Protein AF-0000000070129497 (afdb_homodimer)

Solvent-accessible surface area (backbone atoms only — not comparable to full-atom values): 24090 Å² total; per-residue (Å²): 68,83,51,59,84,77,47,45,63,61,51,53,46,30,56,58,58,42,54,73,67,53,24,51,49,47,47,68,70,38,38,35,58,50,17,26,36,43,42,77,58,31,44,43,68,54,39,72,74,40,82,37,73,39,85,52,73,73,73,58,74,81,56,83,51,64,56,42,78,46,32,28,36,56,46,52,49,17,43,45,50,45,51,36,70,44,17,76,79,32,47,77,46,77,76,47,58,26,64,19,76,92,74,33,34,40,40,35,34,33,35,34,41,44,35,45,76,87,46,81,98,48,68,36,75,35,56,35,41,35,41,33,37,43,43,78,42,62,65,77,64,76,78,76,77,73,77,80,77,76,85,79,78,73,62,72,76,71,64,72,68,60,72,66,27,41,26,36,41,30,41,34,49,28,40,46,57,42,44,54,23,36,76,75,32,65,72,57,32,32,52,51,48,49,53,51,12,42,50,44,35,50,50,28,40,62,61,27,48,62,51,54,53,47,44,57,65,55,52,60,49,71,80,98,68,84,50,59,85,76,48,45,60,60,52,53,45,30,57,58,58,42,53,74,67,53,24,52,50,48,48,68,71,37,38,35,58,50,17,26,39,44,41,80,58,32,45,42,67,53,38,71,75,39,82,38,73,41,86,52,71,68,70,61,76,75,51,83,52,66,57,43,79,46,31,28,35,56,47,53,48,18,42,45,49,46,50,34,72,44,17,75,78,31,47,78,45,78,75,46,60,25,64,19,75,90,74,33,34,39,40,35,34,35,36,35,42,43,34,45,78,88,49,81,97,48,70,36,76,34,55,35,41,36,42,32,38,44,43,78,42,62,64,77,65,75,80,75,78,73,74,81,78,74,84,78,79,73,65,71,77,74,66,73,69,60,73,66,27,40,26,36,40,29,41,35,51,29,41,47,58,43,45,54,23,37,75,75,32,64,73,58,33,33,52,51,48,49,52,52,12,42,51,45,35,50,51,28,40,61,62,29,49,62,51,52,52,48,44,58,65,55,51,60,50,70,80,97

Structure (mmCIF, N/CA/C/O backbone):
data_AF-0000000070129497-model_v1
#
loop_
_entity.id
_entity.type
_entity.pdbx_description
1 polymer 'SigF-like NTF2-like domain-containing protein'
#
loop_
_atom_site.group_PDB
_atom_site.id
_atom_site.type_symbol
_atom_site.label_atom_id
_atom_site.label_alt_id
_atom_site.label_comp_id
_atom_site.label_asym_id
_atom_site.label_entity_id
_atom_site.label_seq_id
_atom_site.pdbx_PDB_ins_code
_atom_site.Cartn_x
_atom_site.Cartn_y
_atom_site.Cartn_z
_atom_site.occupancy
_atom_site.B_iso_or_equiv
_atom_site.auth_seq_id
_atom_site.auth_comp_id
_atom_site.auth_asym_id
_atom_site.auth_atom_id
_atom_site.pdbx_PDB_model_num
ATOM 1 N N . MET A 1 1 ? 16.547 -14.25 -9.953 1 95.5 1 MET A N 1
ATOM 2 C CA . MET A 1 1 ? 17.125 -12.984 -10.398 1 95.5 1 MET A CA 1
ATOM 3 C C . MET A 1 1 ? 18.578 -12.859 -9.914 1 95.5 1 MET A C 1
ATOM 5 O O . MET A 1 1 ? 18.891 -13.25 -8.789 1 95.5 1 MET A O 1
ATOM 9 N N . GLU A 1 2 ? 19.375 -12.367 -10.672 1 94 2 GLU A N 1
ATOM 10 C CA . GLU A 1 2 ? 20.719 -12 -10.266 1 94 2 GLU A CA 1
ATOM 11 C C . GLU A 1 2 ? 20.766 -10.562 -9.734 1 94 2 GLU A C 1
ATOM 13 O O . GLU A 1 2 ? 21.344 -10.305 -8.68 1 94 2 GLU A O 1
ATOM 18 N N . ASN A 1 3 ? 20.156 -9.688 -10.43 1 95.5 3 ASN A N 1
ATOM 19 C CA . ASN A 1 3 ? 20 -8.281 -10.07 1 95.5 3 ASN A CA 1
ATOM 20 C C . ASN A 1 3 ? 18.531 -7.863 -10.031 1 95.5 3 ASN A C 1
ATOM 22 O O . ASN A 1 3 ? 18 -7.387 -11.031 1 95.5 3 ASN A O 1
ATOM 26 N N . PRO A 1 4 ? 17.984 -7.965 -8.875 1 96.88 4 PRO A N 1
ATOM 27 C CA . PRO A 1 4 ? 16.531 -7.738 -8.758 1 96.88 4 PRO A CA 1
ATOM 28 C C . PRO A 1 4 ? 16.109 -6.383 -9.32 1 96.88 4 PRO A C 1
ATOM 30 O O . PRO A 1 4 ? 15.125 -6.305 -10.07 1 96.88 4 PRO A O 1
ATOM 33 N N . LEU A 1 5 ? 16.781 -5.316 -9.031 1 97.06 5 LEU A N 1
ATOM 34 C CA . LEU A 1 5 ? 16.391 -3.973 -9.445 1 97.06 5 LEU A CA 1
ATOM 35 C C . LEU A 1 5 ? 16.406 -3.857 -10.969 1 97.06 5 LEU A C 1
ATOM 37 O O . LEU A 1 5 ? 15.539 -3.188 -11.547 1 97.06 5 LEU A O 1
ATOM 41 N N . GLU A 1 6 ? 17.25 -4.504 -11.656 1 96.81 6 GLU A N 1
ATOM 42 C CA . GLU A 1 6 ? 17.391 -4.395 -13.102 1 96.81 6 GLU A CA 1
ATOM 43 C C . GLU A 1 6 ? 16.422 -5.312 -13.828 1 96.81 6 GLU A C 1
ATOM 45 O O . GLU A 1 6 ? 15.938 -4.984 -14.914 1 96.81 6 GLU A O 1
ATOM 50 N N . GLU A 1 7 ? 16.109 -6.426 -13.242 1 98.06 7 GLU A N 1
ATOM 51 C CA . GLU A 1 7 ? 15.359 -7.465 -13.945 1 98.06 7 GLU A CA 1
ATOM 52 C C . GLU A 1 7 ? 13.867 -7.359 -13.656 1 98.06 7 GLU A C 1
ATOM 54 O O . GLU A 1 7 ? 13.047 -7.879 -14.414 1 98.06 7 GLU A O 1
ATOM 59 N N . ILE A 1 8 ? 13.492 -6.629 -12.609 1 98.56 8 ILE A N 1
ATOM 60 C CA . ILE A 1 8 ? 12.125 -6.691 -12.102 1 98.56 8 ILE A CA 1
ATOM 61 C C . ILE A 1 8 ? 11.164 -6.086 -13.125 1 98.56 8 ILE A C 1
ATOM 63 O O . ILE A 1 8 ? 10.023 -6.539 -13.266 1 98.56 8 ILE A O 1
ATOM 67 N N . ASP A 1 9 ? 11.586 -5.102 -13.898 1 98.06 9 ASP A N 1
ATOM 68 C CA . ASP A 1 9 ? 10.703 -4.477 -14.883 1 98.06 9 ASP A CA 1
ATOM 69 C C . ASP A 1 9 ? 10.203 -5.496 -15.906 1 98.06 9 ASP A C 1
ATOM 71 O O . ASP A 1 9 ? 9.008 -5.594 -16.156 1 98.06 9 ASP A O 1
ATOM 75 N N . GLY A 1 10 ? 11.141 -6.176 -16.484 1 98.19 10 GLY A N 1
ATOM 76 C CA . GLY A 1 10 ? 10.789 -7.18 -17.469 1 98.19 10 GLY A CA 1
ATOM 77 C C . GLY A 1 10 ? 9.93 -8.297 -16.922 1 98.19 10 GLY A C 1
ATOM 78 O O . GLY A 1 10 ? 9 -8.766 -17.578 1 98.19 10 GLY A O 1
ATOM 79 N N . ILE A 1 11 ? 10.195 -8.711 -15.695 1 98.56 11 ILE A N 1
ATOM 80 C CA . ILE A 1 11 ? 9.453 -9.789 -15.039 1 98.56 11 ILE A CA 1
ATOM 81 C C . ILE A 1 11 ? 8 -9.359 -14.836 1 98.56 11 ILE A C 1
ATOM 83 O O . ILE A 1 11 ? 7.074 -10.102 -15.188 1 98.56 11 ILE A O 1
ATOM 87 N N . ILE A 1 12 ? 7.789 -8.133 -14.289 1 98.62 12 ILE A N 1
ATOM 88 C CA . ILE A 1 12 ? 6.445 -7.629 -14.039 1 98.62 12 ILE A CA 1
ATOM 89 C C . ILE A 1 12 ? 5.691 -7.488 -15.359 1 98.62 12 ILE A C 1
ATOM 91 O O . ILE A 1 12 ? 4.523 -7.871 -15.461 1 98.62 12 ILE A O 1
ATOM 95 N N . LYS A 1 13 ? 6.336 -7.012 -16.359 1 98.06 13 LYS A N 1
ATOM 96 C CA . LYS A 1 13 ? 5.691 -6.863 -17.656 1 98.06 13 LYS A CA 1
ATOM 97 C C . LYS A 1 13 ? 5.293 -8.227 -18.234 1 98.06 13 LYS A C 1
ATOM 99 O O . LYS A 1 13 ? 4.211 -8.367 -18.812 1 98.06 13 LYS A O 1
ATOM 104 N N . THR A 1 14 ? 6.145 -9.211 -18.094 1 98 14 THR A N 1
ATOM 105 C CA . THR A 1 14 ? 5.848 -10.555 -18.594 1 98 14 THR A CA 1
ATOM 106 C C . THR A 1 14 ? 4.664 -11.156 -17.828 1 98 14 THR A C 1
ATOM 108 O O . THR A 1 14 ? 3.777 -11.758 -18.438 1 98 14 THR A O 1
ATOM 111 N N . LEU A 1 15 ? 4.582 -10.953 -16.531 1 98.12 15 LEU A N 1
ATOM 112 C CA . LEU A 1 15 ? 3.498 -11.477 -15.711 1 98.12 15 LEU A CA 1
ATOM 113 C C . LEU A 1 15 ? 2.17 -10.828 -16.078 1 98.12 15 LEU A C 1
ATOM 115 O O . LEU A 1 15 ? 1.129 -11.484 -16.078 1 98.12 15 LEU A O 1
ATOM 119 N N . CYS A 1 16 ? 2.221 -9.547 -16.438 1 97.44 16 CYS A N 1
ATOM 120 C CA . CYS A 1 16 ? 0.993 -8.773 -16.609 1 97.44 16 CYS A CA 1
ATOM 121 C C . CYS A 1 16 ? 0.581 -8.711 -18.062 1 97.44 16 CYS A C 1
ATOM 123 O O . CYS A 1 16 ? -0.6 -8.539 -18.375 1 97.44 16 CYS A O 1
ATOM 125 N N . GLN A 1 17 ? 1.575 -8.836 -19.016 1 96.88 17 GLN A N 1
ATOM 126 C CA . GLN A 1 17 ? 1.278 -8.555 -20.406 1 96.88 17 GLN A CA 1
ATOM 127 C C . GLN A 1 17 ? 1.753 -9.688 -21.312 1 96.88 17 GLN A C 1
ATOM 129 O O . GLN A 1 17 ? 1.481 -9.688 -22.516 1 96.88 17 GLN A O 1
ATOM 134 N N . GLY A 1 18 ? 2.447 -10.672 -20.812 1 95.06 18 GLY A N 1
ATOM 135 C CA . GLY A 1 18 ? 3.016 -11.734 -21.625 1 95.06 18 GLY A CA 1
ATOM 136 C C . GLY A 1 18 ? 1.983 -12.742 -22.094 1 95.06 18 GLY A C 1
ATOM 137 O O . GLY A 1 18 ? 0.83 -12.703 -21.672 1 95.06 18 GLY A O 1
ATOM 138 N N . THR A 1 19 ? 2.445 -13.609 -23.016 1 93.81 19 THR A N 1
ATOM 139 C CA . THR A 1 19 ? 1.616 -14.734 -23.438 1 93.81 19 THR A CA 1
ATOM 140 C C . THR A 1 19 ? 1.4 -15.703 -22.281 1 93.81 19 THR A C 1
ATOM 142 O O . THR A 1 19 ? 2.137 -15.672 -21.281 1 93.81 19 THR A O 1
ATOM 145 N N . PRO A 1 20 ? 0.358 -16.516 -22.406 1 91.75 20 PRO A N 1
ATOM 146 C CA . PRO A 1 20 ? 0.129 -17.5 -21.344 1 91.75 20 PRO A CA 1
ATOM 147 C C . PRO A 1 20 ? 1.368 -18.328 -21.031 1 91.75 20 PRO A C 1
ATOM 149 O O . PRO A 1 20 ? 1.693 -18.547 -19.859 1 91.75 20 PRO A O 1
ATOM 152 N N . ALA A 1 21 ? 2.057 -18.75 -22.016 1 91.94 21 ALA A N 1
ATOM 153 C CA . ALA A 1 21 ? 3.248 -19.578 -21.828 1 91.94 21 ALA A CA 1
ATOM 154 C C . ALA A 1 21 ? 4.355 -18.781 -21.141 1 91.94 21 ALA A C 1
ATOM 156 O O . ALA A 1 21 ? 5.004 -19.281 -20.219 1 91.94 21 ALA A O 1
ATOM 157 N N . ALA A 1 22 ? 4.555 -17.562 -21.594 1 96.06 22 ALA A N 1
ATOM 158 C CA . ALA A 1 22 ? 5.582 -16.703 -21 1 96.06 22 ALA A CA 1
ATOM 159 C C . ALA A 1 22 ? 5.258 -16.391 -19.547 1 96.06 22 ALA A C 1
ATOM 161 O O . ALA A 1 22 ? 6.156 -16.328 -18.703 1 96.06 22 ALA A O 1
ATOM 162 N N . GLN A 1 23 ? 3.977 -16.141 -19.281 1 96.25 23 GLN A N 1
ATOM 163 C CA . GLN A 1 23 ? 3.525 -15.859 -17.922 1 96.25 23 GLN A CA 1
ATOM 164 C C . GLN A 1 23 ? 3.789 -17.047 -17 1 96.25 23 GLN A C 1
ATOM 166 O O . GLN A 1 23 ? 4.332 -16.891 -15.906 1 96.25 23 GLN A O 1
ATOM 171 N N . GLN A 1 24 ? 3.451 -18.234 -17.469 1 94 24 GLN A N 1
ATOM 172 C CA . GLN A 1 24 ? 3.664 -19.453 -16.688 1 94 24 GLN A CA 1
ATOM 173 C C . GLN A 1 24 ? 5.148 -19.688 -16.422 1 94 24 GLN A C 1
ATOM 175 O O . GLN A 1 24 ? 5.539 -20.016 -15.297 1 94 24 GLN A O 1
ATOM 180 N N . ARG A 1 25 ? 5.941 -19.5 -17.406 1 96.12 25 ARG A N 1
ATOM 181 C CA . ARG A 1 25 ? 7.383 -19.672 -17.266 1 96.12 25 ARG A CA 1
ATOM 182 C C . ARG A 1 25 ? 7.949 -18.672 -16.266 1 96.12 25 ARG A C 1
ATOM 184 O O . ARG A 1 25 ? 8.828 -19.016 -15.469 1 96.12 25 ARG A O 1
ATOM 191 N N . ALA A 1 26 ? 7.488 -17.422 -16.328 1 97.94 26 ALA A N 1
ATOM 192 C CA . ALA A 1 26 ? 7.949 -16.406 -15.391 1 97.94 26 ALA A CA 1
ATOM 193 C C . ALA A 1 26 ? 7.625 -16.797 -13.953 1 97.94 26 ALA A C 1
ATOM 195 O O . ALA A 1 26 ? 8.461 -16.672 -13.055 1 97.94 26 ALA A O 1
ATOM 196 N N . VAL A 1 27 ? 6.402 -17.266 -13.711 1 98 27 VAL A N 1
ATOM 197 C CA . VAL A 1 27 ? 6.012 -17.688 -12.367 1 98 27 VAL A CA 1
ATOM 198 C C . VAL A 1 27 ? 6.914 -18.828 -11.898 1 98 27 VAL A C 1
ATOM 200 O O . VAL A 1 27 ? 7.441 -18.797 -10.781 1 98 27 VAL A O 1
ATOM 203 N N . GLU A 1 28 ? 7.207 -19.812 -12.719 1 96 28 GLU A N 1
ATOM 204 C CA . GLU A 1 28 ? 8.008 -20.984 -12.375 1 96 28 GLU A CA 1
ATOM 205 C C . GLU A 1 28 ? 9.477 -20.609 -12.172 1 96 28 GLU A C 1
ATOM 207 O O . GLU A 1 28 ? 10.172 -21.219 -11.359 1 96 28 GLU A O 1
ATOM 212 N N . THR A 1 29 ? 9.867 -19.625 -12.875 1 97 29 THR A N 1
ATOM 213 C CA . THR A 1 29 ? 11.281 -19.25 -12.859 1 97 29 THR A CA 1
ATOM 214 C C . THR A 1 29 ? 11.586 -18.344 -11.656 1 97 29 THR A C 1
ATOM 216 O O . THR A 1 29 ? 12.625 -18.5 -11.016 1 97 29 THR A O 1
ATOM 219 N N . TYR A 1 30 ? 10.664 -17.453 -11.297 1 98.25 30 TYR A N 1
ATOM 220 C CA . TYR A 1 30 ? 11.062 -16.375 -10.398 1 98.25 30 TYR A CA 1
ATOM 221 C C . TYR A 1 30 ? 10.383 -16.531 -9.039 1 98.25 30 TYR A C 1
ATOM 223 O O . TYR A 1 30 ? 10.789 -15.891 -8.07 1 98.25 30 TYR A O 1
ATOM 231 N N . PHE A 1 31 ? 9.375 -17.344 -8.898 1 98.31 31 PHE A N 1
ATOM 232 C CA . PHE A 1 31 ? 8.688 -17.547 -7.629 1 98.31 31 PHE A CA 1
ATOM 233 C C . PHE A 1 31 ? 9.148 -18.844 -6.969 1 98.31 31 PHE A C 1
ATOM 235 O O . PHE A 1 31 ? 9.391 -19.844 -7.648 1 98.31 31 PHE A O 1
ATOM 242 N N . LEU A 1 32 ? 9.242 -18.828 -5.688 1 97.5 32 LEU A N 1
ATOM 243 C CA . LEU A 1 32 ? 9.453 -20.062 -4.941 1 97.5 32 LEU A CA 1
ATOM 244 C C . LEU A 1 32 ? 8.203 -20.938 -4.969 1 97.5 32 LEU A C 1
ATOM 246 O O . LEU A 1 32 ? 7.086 -20.438 -5.066 1 97.5 32 LEU A O 1
ATOM 250 N N . PRO A 1 33 ? 8.375 -22.234 -4.824 1 96.38 33 PRO A N 1
ATOM 251 C CA . PRO A 1 33 ? 7.207 -23.125 -4.766 1 96.38 33 PRO A CA 1
ATOM 252 C C . PRO A 1 33 ? 6.285 -22.812 -3.588 1 96.38 33 PRO A C 1
ATOM 254 O O . PRO A 1 33 ? 5.066 -22.984 -3.689 1 96.38 33 PRO A O 1
ATOM 257 N N . GLU A 1 34 ? 6.891 -22.328 -2.475 1 97.19 34 GLU A N 1
ATOM 258 C CA . GLU A 1 34 ? 6.094 -21.969 -1.304 1 97.19 34 GLU A CA 1
ATOM 259 C C . GLU A 1 34 ? 5.914 -20.453 -1.198 1 97.19 34 GLU A C 1
ATOM 261 O O . GLU A 1 34 ? 6.137 -19.875 -0.135 1 97.19 34 GLU A O 1
ATOM 266 N N . VAL A 1 35 ? 5.531 -19.844 -2.199 1 98.25 35 VAL A N 1
ATOM 267 C CA . VAL A 1 35 ? 5.34 -18.391 -2.256 1 98.25 35 VAL A CA 1
ATOM 268 C C . VAL A 1 35 ? 4.027 -18.016 -1.573 1 98.25 35 VAL A C 1
ATOM 270 O O . VAL A 1 35 ? 3.059 -18.781 -1.611 1 98.25 35 VAL A O 1
ATOM 273 N N . SER A 1 36 ? 3.98 -16.922 -0.923 1 98.62 36 SER A N 1
ATOM 274 C CA . SER A 1 36 ? 2.732 -16.328 -0.452 1 98.62 36 SER A CA 1
ATOM 275 C C . SER A 1 36 ? 2.346 -15.117 -1.293 1 98.62 36 SER A C 1
ATOM 277 O O . SER A 1 36 ? 3.211 -14.445 -1.858 1 98.62 36 SER A O 1
ATOM 279 N N . PHE A 1 37 ? 1.107 -14.906 -1.413 1 98.75 37 PHE A N 1
ATOM 280 C CA . PHE A 1 37 ? 0.548 -13.828 -2.221 1 98.75 37 PHE A CA 1
ATOM 281 C C . PHE A 1 37 ? -0.567 -13.117 -1.47 1 98.75 37 PHE A C 1
ATOM 283 O O . PHE A 1 37 ? -1.56 -13.734 -1.082 1 98.75 37 PHE A O 1
ATOM 290 N N . VAL A 1 38 ? -0.342 -11.789 -1.248 1 98.62 38 VAL A N 1
ATOM 291 C CA . VAL A 1 38 ? -1.326 -10.977 -0.544 1 98.62 38 VAL A CA 1
ATOM 292 C C . VAL A 1 38 ? -1.839 -9.875 -1.467 1 98.62 38 VAL A C 1
ATOM 294 O O . VAL A 1 38 ? -1.068 -9.016 -1.913 1 98.62 38 VAL A O 1
ATOM 297 N N . HIS A 1 39 ? -3.043 -9.938 -1.811 1 98 39 HIS A N 1
ATOM 298 C CA . HIS A 1 39 ? -3.781 -8.992 -2.643 1 98 39 HIS A CA 1
ATOM 299 C C . HIS A 1 39 ? -5.105 -8.609 -1.996 1 98 39 HIS A C 1
ATOM 301 O O . HIS A 1 39 ? -5.656 -9.367 -1.196 1 98 39 HIS A O 1
ATOM 307 N N . PRO A 1 40 ? -5.633 -7.414 -2.273 1 96.81 40 PRO A N 1
ATOM 308 C CA . PRO A 1 40 ? -6.906 -7.016 -1.67 1 96.81 40 PRO A CA 1
ATOM 309 C C . PRO A 1 40 ? -8.039 -7.988 -1.988 1 96.81 40 PRO A C 1
ATOM 311 O O . PRO A 1 40 ? -8.977 -8.133 -1.197 1 96.81 40 PRO A O 1
ATOM 314 N N . ILE A 1 41 ? -7.918 -8.688 -3.074 1 95.62 41 ILE A N 1
ATOM 315 C CA . ILE A 1 41 ? -9.023 -9.523 -3.527 1 95.62 41 ILE A CA 1
ATOM 316 C C . ILE A 1 41 ? -8.656 -11 -3.363 1 95.62 41 ILE A C 1
ATOM 318 O O . ILE A 1 41 ? -9.531 -11.852 -3.201 1 95.62 41 ILE A O 1
ATOM 322 N N . CYS A 1 42 ? -7.441 -11.359 -3.404 1 97.12 42 CYS A N 1
ATOM 323 C CA . CYS A 1 42 ? -6.965 -12.742 -3.332 1 97.12 42 CYS A CA 1
ATOM 324 C C . CYS A 1 42 ? -5.918 -12.898 -2.234 1 97.12 42 CYS A C 1
ATOM 326 O O . CYS A 1 42 ? -5.211 -11.945 -1.904 1 97.12 42 CYS A O 1
ATOM 328 N N . LEU A 1 43 ? -5.867 -14.07 -1.706 1 98.19 43 LEU A N 1
ATOM 329 C CA . LEU A 1 43 ? -4.918 -14.406 -0.651 1 98.19 43 LEU A CA 1
ATOM 330 C C . LEU A 1 43 ? -4.426 -15.844 -0.791 1 98.19 43 LEU A C 1
ATOM 332 O O . LEU A 1 43 ? -5.234 -16.781 -0.832 1 98.19 43 LEU A O 1
ATOM 336 N N . VAL A 1 44 ? -3.166 -16.016 -0.995 1 98.31 44 VAL A N 1
ATOM 337 C CA . VAL A 1 44 ? -2.547 -17.328 -1.05 1 98.31 44 VAL A CA 1
ATOM 338 C C . VAL A 1 44 ? -1.517 -17.469 0.069 1 98.31 44 VAL A C 1
ATOM 340 O O . VAL A 1 44 ? -0.539 -16.719 0.115 1 98.31 44 VAL A O 1
ATOM 343 N N . HIS A 1 45 ? -1.733 -18.375 0.978 1 97.5 45 HIS A N 1
ATOM 344 C CA . HIS A 1 45 ? -0.763 -18.672 2.025 1 97.5 45 HIS A CA 1
ATOM 345 C C . HIS A 1 45 ? 0.295 -19.656 1.533 1 97.5 45 HIS A C 1
ATOM 347 O O . HIS A 1 45 ? -0.014 -20.578 0.784 1 97.5 45 HIS A O 1
ATOM 353 N N . ALA A 1 46 ? 1.49 -19.375 1.976 1 98.06 46 ALA A N 1
ATOM 354 C CA . ALA A 1 46 ? 2.564 -20.312 1.651 1 98.06 46 ALA A CA 1
ATOM 355 C C . ALA A 1 46 ? 2.301 -21.688 2.262 1 98.06 46 ALA A C 1
ATOM 357 O O . ALA A 1 46 ? 1.845 -21.781 3.404 1 98.06 46 ALA A O 1
ATOM 358 N N . HIS A 1 47 ? 2.516 -22.703 1.545 1 95.62 47 HIS A N 1
ATOM 359 C CA . HIS A 1 47 ? 2.447 -24.062 2.076 1 95.62 47 HIS A CA 1
ATOM 360 C C . HIS A 1 47 ? 3.393 -25 1.327 1 95.62 47 HIS A C 1
ATOM 362 O O . HIS A 1 47 ? 3.771 -24.719 0.187 1 95.62 47 HIS A O 1
ATOM 368 N N . ASN A 1 48 ? 3.703 -26.031 1.892 1 91.88 48 ASN A N 1
ATOM 369 C CA . ASN A 1 48 ? 4.535 -27.047 1.266 1 91.88 48 ASN A CA 1
ATOM 370 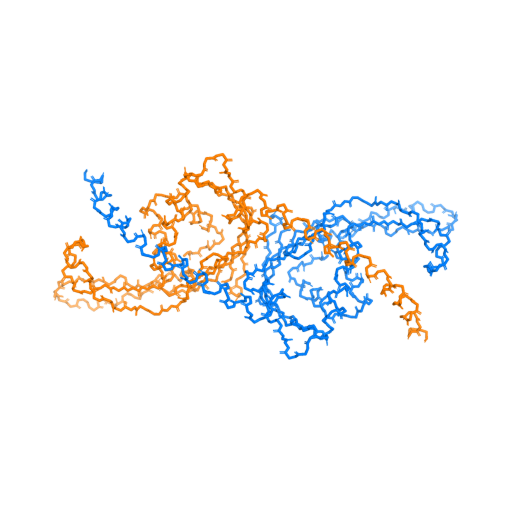C C . ASN A 1 48 ? 3.777 -27.812 0.176 1 91.88 48 ASN A C 1
ATOM 372 O O . ASN A 1 48 ? 2.547 -27.812 0.167 1 91.88 48 ASN A O 1
ATOM 376 N N . PRO A 1 49 ? 4.598 -28.391 -0.689 1 91.62 49 PRO A N 1
ATOM 377 C CA . PRO A 1 49 ? 3.951 -29.156 -1.753 1 91.62 49 PRO A CA 1
ATOM 378 C C . PRO A 1 49 ? 3.062 -30.281 -1.215 1 91.62 49 PRO A C 1
ATOM 380 O O . PRO A 1 49 ? 3.412 -30.922 -0.226 1 91.62 49 PRO A O 1
ATOM 383 N N . ILE A 1 50 ? 1.929 -30.391 -1.813 1 91.5 50 ILE A N 1
ATOM 384 C CA . ILE A 1 50 ? 0.964 -31.438 -1.47 1 91.5 50 ILE A CA 1
ATOM 385 C C . ILE A 1 50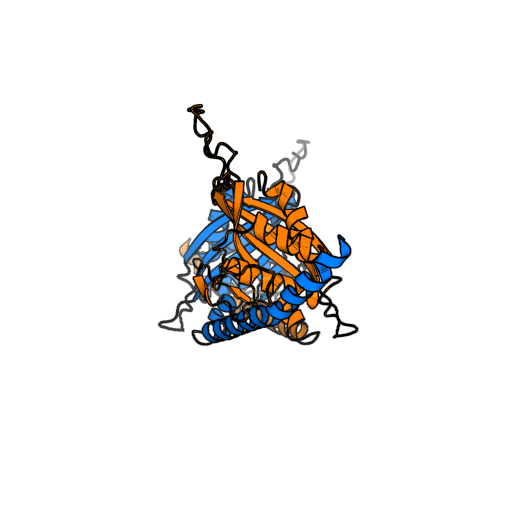 ? 0.743 -32.344 -2.672 1 91.5 50 ILE A C 1
ATOM 387 O O . ILE A 1 50 ? 0.605 -31.875 -3.803 1 91.5 50 ILE A O 1
ATOM 391 N N . VAL A 1 51 ? 0.706 -33.625 -2.373 1 88.19 51 VAL A N 1
ATOM 392 C CA . VAL A 1 51 ? 0.467 -34.594 -3.436 1 88.19 51 VAL A CA 1
ATOM 393 C C . VAL A 1 51 ? -1.029 -34.875 -3.543 1 88.19 51 VAL A C 1
ATOM 395 O O . VAL A 1 51 ? -1.673 -35.219 -2.553 1 88.19 51 VAL A O 1
ATOM 398 N N . LEU A 1 52 ? -1.567 -34.656 -4.668 1 83.81 52 LEU A N 1
ATOM 399 C CA . LEU A 1 52 ? -2.982 -34.906 -4.926 1 83.81 52 LEU A CA 1
ATOM 400 C C . LEU A 1 52 ? -3.164 -35.969 -5.996 1 83.81 52 LEU A C 1
ATOM 402 O O . LEU A 1 52 ? -2.336 -36.094 -6.902 1 83.81 52 LEU A O 1
ATOM 406 N N . PRO A 1 53 ? -4.324 -36.844 -5.746 1 79.62 53 PRO A N 1
ATOM 407 C CA . PRO A 1 53 ? -4.625 -37.781 -6.836 1 79.62 53 PRO A CA 1
ATOM 408 C C . PRO A 1 53 ? -4.977 -37.062 -8.141 1 79.62 53 PRO A C 1
ATOM 410 O O . PRO A 1 53 ? -5.582 -36 -8.117 1 79.62 53 PRO A O 1
ATOM 413 N N . SER A 1 54 ? -4.496 -37.562 -9.172 1 71 54 SER A N 1
ATOM 414 C CA . SER A 1 54 ? -4.836 -37 -10.469 1 71 54 SER A CA 1
ATOM 415 C C . SER A 1 54 ? -6.312 -37.188 -10.789 1 71 54 SER A C 1
ATOM 417 O O . SER A 1 54 ? -6.836 -38.281 -10.703 1 71 54 SER A O 1
ATOM 419 N N . LEU A 1 55 ? -7.137 -36.188 -10.547 1 62.34 55 LEU A N 1
ATOM 420 C CA . LEU A 1 55 ? -8.562 -36.312 -10.812 1 62.34 55 LEU A CA 1
ATOM 421 C C . LEU A 1 55 ? -8.82 -36.688 -12.273 1 62.34 55 LEU A C 1
ATOM 423 O O . LEU A 1 55 ? -9.852 -37.281 -12.594 1 62.34 55 LEU A O 1
ATOM 427 N N . PHE A 1 56 ? -8.047 -36.312 -13.102 1 57.06 56 PHE A N 1
ATOM 428 C CA . PHE A 1 56 ? -8.242 -36.625 -14.516 1 57.06 56 PHE A CA 1
ATOM 429 C C . PHE A 1 56 ? -7.074 -37.469 -15.047 1 57.06 56 PHE A C 1
ATOM 431 O O . PHE A 1 56 ? -6.258 -36.969 -15.828 1 57.06 56 PHE A O 1
ATOM 438 N N . PRO A 1 57 ? -6.949 -38.594 -14.562 1 51.72 57 PRO A N 1
ATOM 439 C CA . PRO A 1 57 ? -5.984 -39.594 -15.023 1 51.72 57 PRO A CA 1
ATOM 440 C C . PRO A 1 57 ? -6.172 -39.938 -16.5 1 51.72 57 PRO A C 1
ATOM 442 O O . PRO A 1 57 ? -7.305 -40.031 -16.984 1 51.72 57 PRO A O 1
ATOM 445 N N . GLY A 1 58 ? -5.477 -39.25 -17.438 1 51.56 58 GLY A N 1
ATOM 446 C CA . GLY A 1 58 ? -5.508 -39.438 -18.875 1 51.56 58 GLY A CA 1
ATOM 447 C C . GLY A 1 58 ? -5.598 -38.156 -19.656 1 51.56 58 GLY A C 1
ATOM 448 O O . GLY A 1 58 ? -5.234 -38.094 -20.828 1 51.56 58 GLY A O 1
ATOM 449 N N . PHE A 1 59 ? -6.418 -37.281 -19.094 1 48.91 59 PHE A N 1
ATOM 450 C CA . PHE A 1 59 ? -6.613 -36.062 -19.859 1 48.91 59 PHE A CA 1
ATOM 451 C C . PHE A 1 59 ? -5.383 -35.188 -19.781 1 48.91 59 PHE A C 1
ATOM 453 O O . PHE A 1 59 ? -5.121 -34.375 -20.688 1 48.91 59 PHE A O 1
ATOM 460 N N . VAL A 1 60 ? -4.84 -34.969 -18.609 1 43.47 60 VAL A N 1
ATOM 461 C CA . VAL A 1 60 ? -3.73 -34.031 -18.422 1 43.47 60 VAL A CA 1
ATOM 462 C C . VAL A 1 60 ? -2.43 -34.688 -18.891 1 43.47 60 VAL A C 1
ATOM 464 O O . VAL A 1 60 ? -2.043 -35.75 -18.406 1 43.47 60 VAL A O 1
ATOM 467 N N . GLY A 1 61 ? -2.039 -34.438 -20.125 1 39.16 61 GLY A N 1
ATOM 468 C CA . GLY A 1 61 ? -0.778 -34.625 -20.828 1 39.16 61 GLY A CA 1
ATOM 469 C C . GLY A 1 61 ? 0.088 -35.719 -20.219 1 39.16 61 GLY A C 1
ATOM 470 O O . GLY A 1 61 ? 0.642 -35.562 -19.141 1 39.16 61 GLY A O 1
ATOM 471 N N . GLY A 1 62 ? 0.012 -36.906 -20.719 1 45.56 62 GLY A N 1
ATOM 472 C CA . GLY A 1 62 ? 0.774 -38.125 -20.75 1 45.56 62 GLY A CA 1
ATOM 473 C C . GLY A 1 62 ? 1.311 -38.531 -19.391 1 45.56 62 GLY A C 1
ATOM 474 O O . GLY A 1 62 ? 2.117 -39.469 -19.281 1 45.56 62 GLY A O 1
ATOM 475 N N . SER A 1 63 ? 1.392 -37.562 -18.531 1 48.81 63 SER A N 1
ATOM 476 C CA . SER A 1 63 ? 2.049 -38.156 -17.391 1 48.81 63 SER A CA 1
ATOM 477 C C . SER A 1 63 ? 1.148 -39.188 -16.719 1 48.81 63 SER A C 1
ATOM 479 O O . SER A 1 63 ? -0.028 -38.938 -16.469 1 48.81 63 SER A O 1
ATOM 481 N N . SER A 1 64 ? 1.283 -40.406 -17 1 54.84 64 SER A N 1
ATOM 482 C CA . SER A 1 64 ? 0.739 -41.656 -16.5 1 54.84 64 SER A CA 1
ATOM 483 C C . SER A 1 64 ? 0.764 -41.688 -14.969 1 54.84 64 SER A C 1
ATOM 485 O O . SER A 1 64 ? 0.391 -42.688 -14.359 1 54.84 64 SER A O 1
ATOM 487 N N . ARG A 1 65 ? 1.214 -40.5 -14.43 1 61.03 65 ARG A N 1
ATOM 488 C CA . ARG A 1 65 ? 1.317 -40.656 -12.984 1 61.03 65 ARG A CA 1
ATOM 489 C C . ARG A 1 65 ? -0.031 -40.438 -12.312 1 61.03 65 ARG A C 1
ATOM 491 O O . ARG A 1 65 ? -0.75 -39.5 -12.648 1 61.03 65 ARG A O 1
ATOM 498 N N . PRO A 1 66 ? -0.462 -41.219 -11.547 1 68.75 66 PRO A N 1
ATOM 499 C CA . PRO A 1 66 ? -1.748 -41.188 -10.844 1 68.75 66 PRO A CA 1
ATOM 500 C C . PRO A 1 66 ? -1.812 -40.031 -9.82 1 68.75 66 PRO A C 1
ATOM 502 O O . PRO A 1 66 ? -2.832 -39.875 -9.141 1 68.75 66 PRO A O 1
ATOM 505 N N . TRP A 1 67 ? -0.625 -39.156 -9.789 1 69.38 67 TRP A N 1
ATOM 506 C CA . TRP A 1 67 ? -0.64 -38.094 -8.789 1 69.38 67 TRP A CA 1
ATOM 507 C C . TRP A 1 67 ? -0.064 -36.781 -9.367 1 69.38 67 TRP A C 1
ATOM 509 O O . TRP A 1 67 ? 0.722 -36.812 -10.32 1 69.38 67 TRP A O 1
ATOM 519 N N . THR A 1 68 ? -0.549 -35.594 -8.867 1 78.62 68 THR A N 1
ATOM 520 C CA . THR A 1 68 ? 0.011 -34.281 -9.18 1 78.62 68 THR A CA 1
ATOM 521 C C . THR A 1 68 ? 0.471 -33.594 -7.91 1 78.62 68 THR A C 1
ATOM 523 O O . THR A 1 68 ? -0.075 -33.812 -6.832 1 78.62 68 THR A O 1
ATOM 526 N N . VAL A 1 69 ? 1.525 -32.844 -8.008 1 86.06 69 VAL A N 1
ATOM 527 C CA . VAL A 1 69 ? 2.023 -32.062 -6.883 1 86.06 69 VAL A CA 1
ATOM 528 C C . VAL A 1 69 ? 1.481 -30.641 -6.965 1 86.06 69 VAL A C 1
ATOM 530 O O . VAL A 1 69 ? 1.545 -30 -8.023 1 86.06 69 VAL A O 1
ATOM 533 N N . PHE A 1 70 ? 0.913 -30.203 -5.848 1 90.62 70 PHE A N 1
ATOM 534 C CA . PHE A 1 70 ? 0.327 -28.859 -5.789 1 90.62 70 PHE A CA 1
ATOM 535 C C . PHE A 1 70 ? 1.065 -28 -4.777 1 90.62 70 PHE A C 1
ATOM 537 O O . PHE A 1 70 ? 1.27 -28.406 -3.633 1 90.62 70 PHE A O 1
ATOM 544 N N . CYS A 1 71 ? 1.559 -26.906 -5.23 1 94.75 71 CYS A N 1
ATOM 545 C CA . CYS A 1 71 ? 2.215 -25.938 -4.367 1 94.75 71 CYS A CA 1
ATOM 546 C C . CYS A 1 71 ? 1.5 -24.594 -4.426 1 94.75 71 CYS A C 1
ATOM 548 O O . CYS A 1 71 ? 0.657 -24.359 -5.293 1 94.75 71 CYS A O 1
ATOM 550 N N . SER A 1 72 ? 1.805 -23.719 -3.457 1 97.56 72 SER A N 1
ATOM 551 C CA . SER A 1 72 ? 1.156 -22.406 -3.432 1 97.56 72 SER A CA 1
ATOM 552 C C . SER A 1 72 ? 1.475 -21.609 -4.691 1 97.56 72 SER A C 1
ATOM 554 O O . SER A 1 72 ? 0.666 -20.797 -5.137 1 97.56 72 SER A O 1
ATOM 556 N N . ARG A 1 73 ? 2.566 -21.859 -5.27 1 97.31 73 ARG A N 1
ATOM 557 C CA . ARG A 1 73 ? 2.934 -21.219 -6.527 1 97.31 73 ARG A CA 1
ATOM 558 C C . ARG A 1 73 ? 1.901 -21.5 -7.613 1 97.31 73 ARG A C 1
ATOM 560 O O . ARG A 1 73 ? 1.624 -20.641 -8.453 1 97.31 73 ARG A O 1
ATOM 567 N N . ASP A 1 74 ? 1.319 -22.672 -7.641 1 94 74 ASP A N 1
ATOM 568 C CA . ASP A 1 74 ? 0.295 -23.016 -8.625 1 94 74 ASP A CA 1
ATOM 569 C C . ASP A 1 74 ? -0.942 -22.141 -8.461 1 94 74 ASP A C 1
ATOM 571 O O . ASP A 1 74 ? -1.575 -21.766 -9.453 1 94 74 ASP A O 1
ATOM 575 N N . ALA A 1 75 ? -1.258 -21.891 -7.207 1 96.12 75 ALA A N 1
ATOM 576 C CA . ALA A 1 75 ? -2.383 -21 -6.949 1 96.12 75 ALA A CA 1
ATOM 577 C C . ALA A 1 75 ? -2.09 -19.578 -7.457 1 96.12 75 ALA A C 1
ATOM 579 O O . ALA A 1 75 ? -2.965 -18.938 -8.039 1 96.12 75 ALA A O 1
ATOM 580 N N . VAL A 1 76 ? -0.875 -19.141 -7.234 1 98 76 VAL A N 1
ATOM 581 C CA . VAL A 1 76 ? -0.475 -17.812 -7.719 1 98 76 VAL A CA 1
ATOM 582 C C . VAL A 1 76 ? -0.533 -17.797 -9.242 1 98 76 VAL A C 1
ATOM 584 O O . VAL A 1 76 ? -1.027 -16.828 -9.836 1 98 76 VAL A O 1
ATOM 587 N N . ALA A 1 77 ? -0.051 -18.844 -9.898 1 96.81 77 ALA A N 1
ATOM 588 C CA . ALA A 1 77 ? -0.124 -18.953 -11.359 1 96.81 77 ALA A CA 1
ATOM 589 C C . ALA A 1 77 ? -1.569 -18.875 -11.836 1 96.81 77 ALA A C 1
ATOM 591 O O . ALA A 1 77 ? -1.862 -18.219 -12.844 1 96.81 77 ALA A O 1
ATOM 592 N N . ALA A 1 78 ? -2.438 -19.562 -11.141 1 96.38 78 ALA A N 1
ATOM 593 C CA . ALA A 1 78 ? -3.855 -19.562 -11.492 1 96.38 78 ALA A CA 1
ATOM 594 C C . ALA A 1 78 ? -4.434 -18.156 -11.406 1 96.38 78 ALA A C 1
ATOM 596 O O . ALA A 1 78 ? -5.215 -17.734 -12.266 1 96.38 78 ALA A O 1
ATOM 597 N N . ILE A 1 79 ? -4.074 -17.422 -10.391 1 97.5 79 ILE A N 1
ATOM 598 C CA . ILE A 1 79 ? -4.555 -16.062 -10.211 1 97.5 79 ILE A CA 1
ATOM 599 C C . ILE A 1 79 ? -4.066 -15.18 -11.359 1 97.5 79 ILE A C 1
ATOM 601 O O . ILE A 1 79 ? -4.84 -14.406 -11.93 1 97.5 79 ILE A O 1
ATOM 605 N N . TYR A 1 80 ? -2.807 -15.273 -11.734 1 97.25 80 TYR A N 1
ATOM 606 C CA . TYR A 1 80 ? -2.266 -14.516 -12.852 1 97.25 80 TYR A CA 1
ATOM 607 C C . TYR A 1 80 ? -2.965 -14.891 -14.156 1 97.25 80 TYR A C 1
ATOM 609 O O . TYR A 1 80 ? -3.191 -14.031 -15.016 1 97.25 80 TYR A O 1
ATOM 617 N N . ARG A 1 81 ? -3.285 -16.109 -14.273 1 95.06 81 ARG A N 1
ATOM 618 C CA . ARG A 1 81 ? -3.986 -16.547 -15.477 1 95.06 81 ARG A CA 1
ATOM 619 C C . ARG A 1 81 ? -5.359 -15.883 -15.578 1 95.06 81 ARG A C 1
ATOM 621 O O . ARG A 1 81 ? -5.754 -15.414 -16.656 1 95.06 81 ARG A O 1
ATOM 628 N N . TRP A 1 82 ? -6.016 -15.883 -14.5 1 94 82 TRP A N 1
ATOM 629 C CA . TRP A 1 82 ? -7.312 -15.219 -14.453 1 94 82 TRP A CA 1
ATOM 630 C C . TRP A 1 82 ? -7.168 -13.727 -14.695 1 94 82 TRP A C 1
ATOM 632 O O . TRP A 1 82 ? -8.016 -13.109 -15.344 1 94 82 TRP A O 1
ATOM 642 N N . TYR A 1 83 ? -6.184 -13.211 -14.141 1 94.12 83 TYR A N 1
ATOM 643 C CA . TYR A 1 83 ? -5.863 -11.805 -14.352 1 94.12 83 TYR A CA 1
ATOM 644 C C . TYR A 1 83 ? -5.766 -11.484 -15.836 1 94.12 83 TYR A C 1
ATOM 646 O O . TYR A 1 83 ? -6.402 -10.547 -16.312 1 94.12 83 TYR A O 1
ATOM 654 N N . ARG A 1 84 ? -5.082 -12.266 -16.578 1 92.5 84 ARG A N 1
ATOM 655 C CA . ARG A 1 84 ? -4.902 -12.07 -18.016 1 92.5 84 ARG A CA 1
ATOM 656 C C . ARG A 1 84 ? -6.188 -12.375 -18.766 1 92.5 84 ARG A C 1
ATOM 658 O O . ARG A 1 84 ? -6.508 -11.703 -19.75 1 92.5 84 ARG A O 1
ATOM 665 N N . PHE A 1 85 ? -6.863 -13.383 -18.391 1 91.19 85 PHE A N 1
ATOM 666 C CA . PHE A 1 85 ? -8.117 -13.742 -19.047 1 91.19 85 PHE A CA 1
ATOM 667 C C . PHE A 1 85 ? -9.133 -12.617 -18.938 1 91.19 85 PHE A C 1
ATOM 669 O O . PHE A 1 85 ? -9.789 -12.266 -19.906 1 91.19 85 PHE A O 1
ATOM 676 N N . MET A 1 86 ? -9.148 -12.031 -17.719 1 90.94 86 MET A N 1
ATOM 677 C CA . MET A 1 86 ? -10.156 -11 -17.453 1 90.94 86 MET A CA 1
ATOM 678 C C . MET A 1 86 ? -9.797 -9.695 -18.156 1 90.94 86 MET A C 1
ATOM 680 O O . MET A 1 86 ? -10.68 -8.93 -18.547 1 90.94 86 MET A O 1
ATOM 684 N N . SER A 1 87 ? -8.453 -9.461 -18.297 1 93.81 87 SER A N 1
ATOM 685 C CA . SER A 1 87 ? -7.988 -8.211 -18.891 1 93.81 87 SER A CA 1
ATOM 686 C C . SER A 1 87 ? -6.816 -8.453 -19.844 1 93.81 87 SER A C 1
ATOM 688 O O . SER A 1 87 ? -5.672 -8.141 -19.516 1 93.81 87 SER A O 1
ATOM 690 N N . PRO A 1 88 ? -7.035 -8.867 -21.062 1 92.81 88 PRO A N 1
ATOM 691 C CA . PRO A 1 88 ? -5.973 -9.242 -22 1 92.81 88 PRO A CA 1
ATOM 692 C C . PRO A 1 88 ? -5.176 -8.039 -22.5 1 92.81 88 PRO A C 1
ATOM 694 O O . PRO A 1 88 ? -4.039 -8.188 -22.953 1 92.81 88 PRO A O 1
ATOM 697 N N . ASN A 1 89 ? -5.73 -6.789 -22.391 1 92.62 89 ASN A N 1
ATOM 698 C CA . ASN A 1 89 ? -5.078 -5.602 -22.922 1 92.62 89 ASN A CA 1
ATOM 699 C C . ASN A 1 89 ? -4.523 -4.715 -21.812 1 92.62 89 ASN A C 1
ATOM 701 O O . ASN A 1 89 ? -4.367 -3.506 -22 1 92.62 89 ASN A O 1
ATOM 705 N N . THR A 1 90 ? -4.238 -5.34 -20.688 1 94.75 90 THR A N 1
ATOM 706 C CA . THR A 1 90 ? -3.697 -4.59 -19.562 1 94.75 90 THR A CA 1
ATOM 707 C C . THR A 1 90 ? -2.348 -3.971 -19.922 1 94.75 90 THR A C 1
ATOM 709 O O . THR A 1 90 ? -1.51 -4.621 -20.547 1 94.75 90 THR A O 1
ATOM 712 N N . VAL A 1 91 ? -2.146 -2.715 -19.625 1 96.06 91 VAL A N 1
ATOM 713 C CA . VAL A 1 91 ? -0.868 -2.025 -19.766 1 96.06 91 VAL A CA 1
ATOM 714 C C . VAL A 1 91 ? -0.339 -1.626 -18.391 1 96.06 91 VAL A C 1
ATOM 716 O O . VAL A 1 91 ? -1.085 -1.104 -17.562 1 96.06 91 VAL A O 1
ATOM 719 N N . VAL A 1 92 ? 0.941 -1.946 -18.156 1 97.69 92 VAL A N 1
ATOM 720 C CA . VAL A 1 92 ? 1.56 -1.646 -16.875 1 97.69 92 VAL A CA 1
ATOM 721 C C . VAL A 1 92 ? 2.74 -0.698 -17.078 1 97.69 92 VAL A C 1
ATOM 723 O O . VAL A 1 92 ? 3.533 -0.874 -18 1 97.69 92 VAL A O 1
ATOM 726 N N . HIS A 1 93 ? 2.803 0.312 -16.297 1 98 93 HIS A N 1
ATOM 727 C CA . HIS A 1 93 ? 3.912 1.258 -16.266 1 98 93 HIS A CA 1
ATOM 728 C C . HIS A 1 93 ? 4.574 1.278 -14.883 1 98 93 HIS A C 1
ATOM 730 O O . HIS A 1 93 ? 3.902 1.473 -13.867 1 98 93 HIS A O 1
ATOM 736 N N . ILE A 1 94 ? 5.852 1.062 -14.867 1 98.31 94 ILE A N 1
ATOM 737 C CA . ILE A 1 94 ? 6.594 1.083 -13.609 1 98.31 94 ILE A CA 1
ATOM 738 C C . ILE A 1 94 ? 7.113 2.494 -13.344 1 98.31 94 ILE A C 1
ATOM 740 O O . ILE A 1 94 ? 7.859 3.051 -14.148 1 98.31 94 ILE A O 1
ATOM 744 N N . ASP A 1 95 ? 6.75 3.08 -12.258 1 98.38 95 ASP A N 1
ATOM 745 C CA . ASP A 1 95 ? 7.078 4.465 -11.938 1 98.38 95 ASP A CA 1
ATOM 746 C C . ASP A 1 95 ? 8.344 4.543 -11.078 1 98.38 95 ASP A C 1
ATOM 748 O O . ASP A 1 95 ? 9.125 5.488 -11.203 1 98.38 95 ASP A O 1
ATOM 752 N N . SER A 1 96 ? 8.492 3.568 -10.211 1 98.69 96 SER A N 1
ATOM 753 C CA . SER A 1 96 ? 9.586 3.625 -9.242 1 98.69 96 SER A CA 1
ATOM 754 C C . SER A 1 96 ? 9.93 2.236 -8.711 1 98.69 96 SER A C 1
ATOM 756 O O . SER A 1 96 ? 9.055 1.365 -8.625 1 98.69 96 SER A O 1
ATOM 758 N N . LYS A 1 97 ? 11.133 1.982 -8.43 1 98.56 97 LYS A N 1
ATOM 759 C CA . LYS A 1 97 ? 11.633 0.762 -7.805 1 98.56 97 LYS A CA 1
ATOM 760 C C . LYS A 1 97 ? 12.734 1.074 -6.793 1 98.56 97 LYS A C 1
ATOM 762 O O . LYS A 1 97 ? 13.555 1.962 -7.023 1 98.56 97 LYS A O 1
ATOM 767 N N . ALA A 1 98 ? 12.781 0.399 -5.754 1 98.69 98 ALA A N 1
ATOM 768 C CA . ALA A 1 98 ? 13.781 0.568 -4.699 1 98.69 98 ALA A CA 1
ATOM 769 C C . ALA A 1 98 ? 14.086 -0.763 -4.02 1 98.69 98 ALA A C 1
ATOM 771 O O . ALA A 1 98 ? 13.188 -1.573 -3.789 1 98.69 98 ALA A O 1
ATOM 772 N N . TRP A 1 99 ? 15.352 -0.964 -3.693 1 98.25 99 TRP A N 1
ATOM 773 C CA . TRP A 1 99 ? 15.852 -2.238 -3.184 1 98.25 99 TRP A CA 1
ATOM 774 C C . TRP A 1 99 ? 16.422 -2.078 -1.777 1 98.25 99 TRP A C 1
ATOM 776 O O . TRP A 1 99 ? 17.297 -1.241 -1.548 1 98.25 99 TRP A O 1
ATOM 786 N N . ASP A 1 100 ? 15.836 -2.744 -0.798 1 98.31 100 ASP A N 1
ATOM 787 C CA . ASP A 1 100 ? 16.391 -2.885 0.546 1 98.31 100 ASP A CA 1
ATOM 788 C C . ASP A 1 100 ? 17.234 -4.148 0.663 1 98.31 100 ASP A C 1
ATOM 790 O O . ASP A 1 100 ? 16.719 -5.219 0.992 1 98.31 100 ASP A O 1
ATOM 794 N N . ALA A 1 101 ? 18.438 -4.039 0.497 1 96.25 101 ALA A N 1
ATOM 795 C CA . ALA A 1 101 ? 19.359 -5.18 0.453 1 96.25 101 ALA A CA 1
ATOM 796 C C . ALA A 1 101 ? 19.422 -5.879 1.809 1 96.25 101 ALA A C 1
ATOM 798 O O . ALA A 1 101 ? 19.531 -7.105 1.878 1 96.25 101 ALA A O 1
ATOM 799 N N . ARG A 1 102 ? 19.344 -5.102 2.867 1 96.25 102 ARG A N 1
ATOM 800 C CA . ARG A 1 102 ? 19.484 -5.648 4.215 1 96.25 102 ARG A CA 1
ATOM 801 C C . ARG A 1 102 ? 18.375 -6.656 4.508 1 96.25 102 ARG A C 1
ATOM 803 O O . ARG A 1 102 ? 18.641 -7.723 5.074 1 96.25 102 ARG A O 1
ATOM 810 N N . ASN A 1 103 ? 17.219 -6.32 4.113 1 97.88 103 ASN A N 1
ATOM 811 C CA . ASN A 1 103 ? 16.062 -7.168 4.43 1 97.88 103 ASN A CA 1
ATOM 812 C C . ASN A 1 103 ? 15.586 -7.941 3.207 1 97.88 103 ASN A C 1
ATOM 814 O O . ASN A 1 103 ? 14.641 -8.727 3.295 1 97.88 103 ASN A O 1
ATOM 818 N N . GLN A 1 104 ? 16.188 -7.746 2.029 1 98.12 104 GLN A N 1
ATOM 819 C CA . GLN A 1 104 ? 15.875 -8.406 0.767 1 98.12 104 GLN A CA 1
ATOM 820 C C . GLN A 1 104 ? 14.43 -8.148 0.358 1 98.12 104 GLN A C 1
ATOM 822 O O . GLN A 1 104 ? 13.695 -9.086 0.023 1 98.12 104 GLN A O 1
ATOM 827 N N . VAL A 1 105 ? 14.094 -6.898 0.455 1 98.81 105 VAL A N 1
ATOM 828 C CA . VAL A 1 105 ? 12.758 -6.461 0.062 1 98.81 105 VAL A CA 1
ATOM 829 C C . VAL A 1 105 ? 12.859 -5.504 -1.126 1 98.81 105 VAL A C 1
ATOM 831 O O . VAL A 1 105 ? 13.656 -4.566 -1.111 1 98.81 105 VAL A O 1
ATOM 834 N N . LEU A 1 106 ? 12.117 -5.805 -2.143 1 98.88 106 LEU A N 1
ATOM 835 C CA . LEU A 1 106 ? 12.031 -4.965 -3.332 1 98.88 106 LEU A CA 1
ATOM 836 C C . LEU A 1 106 ? 10.68 -4.27 -3.414 1 98.88 106 LEU A C 1
ATOM 838 O O . LEU A 1 106 ? 9.633 -4.918 -3.309 1 98.88 106 LEU A O 1
ATOM 842 N N . TYR A 1 107 ? 10.727 -2.916 -3.541 1 98.94 107 TYR A N 1
ATOM 843 C CA . TYR A 1 107 ? 9.516 -2.131 -3.729 1 98.94 107 TYR A CA 1
ATOM 844 C C . TYR A 1 107 ? 9.375 -1.674 -5.176 1 98.94 107 TYR A C 1
ATOM 846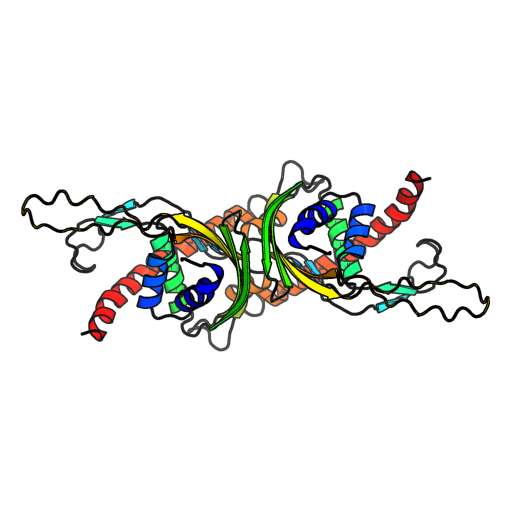 O O . TYR A 1 107 ? 10.352 -1.238 -5.793 1 98.94 107 TYR A O 1
ATOM 854 N N . VAL A 1 108 ? 8.133 -1.792 -5.684 1 98.88 108 VAL A N 1
ATOM 855 C CA . VAL A 1 108 ? 7.836 -1.329 -7.035 1 98.88 108 VAL A CA 1
ATOM 856 C C . VAL A 1 108 ? 6.504 -0.585 -7.047 1 98.88 108 VAL A C 1
ATOM 858 O O . VAL A 1 108 ? 5.477 -1.137 -6.648 1 98.88 108 VAL A O 1
ATOM 861 N N . THR A 1 109 ? 6.531 0.642 -7.406 1 98.81 109 THR A N 1
ATOM 862 C CA . THR A 1 109 ? 5.305 1.378 -7.676 1 98.81 109 THR A CA 1
ATOM 863 C C . THR A 1 109 ? 4.949 1.309 -9.156 1 98.81 109 THR A C 1
ATOM 865 O O . THR A 1 109 ? 5.785 1.599 -10.016 1 98.81 109 THR A O 1
ATOM 868 N N . ALA A 1 110 ? 3.719 0.899 -9.43 1 98.56 110 ALA A N 1
ATOM 869 C CA . ALA A 1 110 ? 3.287 0.732 -10.812 1 98.56 110 ALA A CA 1
ATOM 870 C C . ALA A 1 110 ? 1.872 1.267 -11.016 1 98.56 110 ALA A C 1
ATOM 872 O O . ALA A 1 110 ? 1.1 1.373 -10.062 1 98.56 110 ALA A O 1
ATOM 873 N N . ARG A 1 111 ? 1.606 1.648 -12.219 1 98.12 111 ARG A N 1
ATOM 874 C CA . ARG A 1 111 ? 0.271 1.987 -12.695 1 98.12 111 ARG A CA 1
ATOM 875 C C . ARG A 1 111 ? -0.208 0.982 -13.742 1 98.12 111 ARG A C 1
ATOM 877 O O . ARG A 1 111 ? 0.574 0.528 -14.578 1 98.12 111 ARG A O 1
ATOM 884 N N . GLN A 1 112 ? -1.387 0.654 -13.602 1 96.81 112 GLN A N 1
ATOM 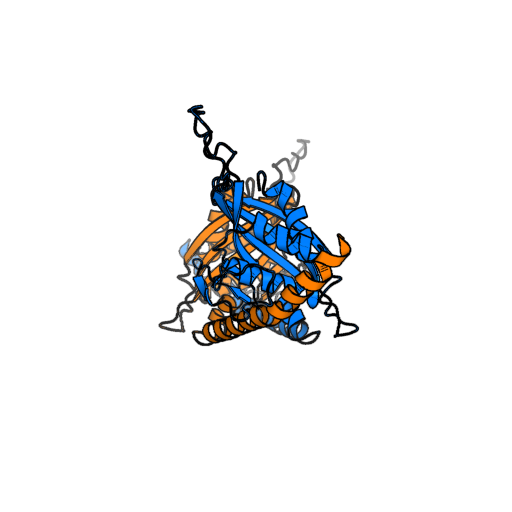885 C CA . GLN A 1 112 ? -1.935 -0.291 -14.57 1 96.81 112 GLN A CA 1
ATOM 886 C C . GLN A 1 112 ? -3.314 0.151 -15.047 1 96.81 112 GLN A C 1
ATOM 888 O O . GLN A 1 112 ? -4.102 0.696 -14.273 1 96.81 112 GLN A O 1
ATOM 893 N N . ARG A 1 113 ? -3.527 -0.028 -16.281 1 95.25 113 ARG A N 1
ATOM 894 C CA . ARG A 1 113 ? -4.852 0.096 -16.875 1 95.25 113 ARG A CA 1
ATOM 895 C C . ARG A 1 113 ? -5.504 -1.271 -17.047 1 95.25 113 ARG A C 1
ATOM 897 O O . ARG A 1 113 ? -5.109 -2.047 -17.922 1 95.25 113 ARG A O 1
ATOM 904 N N . PHE A 1 114 ? -6.496 -1.504 -16.188 1 92.81 114 PHE A N 1
ATOM 905 C CA . PHE A 1 114 ? -7.199 -2.781 -16.172 1 92.81 114 PHE A CA 1
ATOM 906 C C . PHE A 1 114 ? -8.562 -2.656 -16.844 1 92.81 114 PHE A C 1
ATOM 908 O O . PHE A 1 114 ? -9.391 -1.84 -16.422 1 92.81 114 PHE A O 1
ATOM 915 N N . THR A 1 115 ? -8.758 -3.438 -17.922 1 91.06 115 THR A N 1
ATOM 916 C CA . THR A 1 115 ? -10.016 -3.422 -18.656 1 91.06 115 THR A CA 1
ATOM 917 C C . THR A 1 115 ? -10.641 -4.812 -18.672 1 91.06 115 THR A C 1
ATOM 919 O O . THR A 1 115 ? -10.109 -5.734 -19.297 1 91.06 115 THR A O 1
ATOM 922 N N . ILE A 1 116 ? -11.742 -4.906 -18.062 1 88.12 116 ILE A N 1
ATOM 923 C CA . ILE A 1 116 ? -12.461 -6.172 -18.094 1 88.12 116 ILE A CA 1
ATOM 924 C C . ILE A 1 116 ? -13.125 -6.355 -19.469 1 88.12 116 ILE A C 1
ATOM 926 O O . ILE A 1 116 ? -13.953 -5.539 -19.875 1 88.12 116 ILE A O 1
ATOM 930 N N . TRP A 1 117 ? -12.898 -7.43 -20.109 1 89.25 117 TRP A N 1
ATOM 931 C CA . TRP A 1 117 ? -13.242 -7.566 -21.531 1 89.25 117 TRP A CA 1
ATOM 932 C C . TRP A 1 117 ? -14.75 -7.613 -21.719 1 89.25 117 TRP A C 1
ATOM 934 O O . TRP A 1 117 ? -15.258 -7.234 -22.781 1 89.25 117 TRP A O 1
ATOM 944 N N . PHE A 1 118 ? -15.586 -8.031 -20.688 1 88.38 118 PHE A N 1
ATOM 945 C CA . PHE A 1 118 ? -17.031 -8.125 -20.906 1 88.38 118 PHE A CA 1
ATOM 946 C C . PHE A 1 118 ? -17.75 -6.918 -20.312 1 88.38 118 PHE A C 1
ATOM 948 O O . PHE A 1 118 ? -18.969 -6.855 -20.312 1 88.38 118 PHE A O 1
ATOM 955 N N . VAL A 1 119 ? -17.078 -6.062 -19.688 1 85.94 119 VAL A N 1
ATOM 956 C CA . VAL A 1 119 ? -17.609 -4.781 -19.234 1 85.94 119 VAL A CA 1
ATOM 957 C C . VAL A 1 119 ? -17.125 -3.668 -20.156 1 85.94 119 VAL A C 1
ATOM 959 O O . VAL A 1 119 ? -16.047 -3.109 -19.953 1 85.94 119 VAL A O 1
ATOM 962 N N . PRO A 1 120 ? -18.062 -3.24 -21.062 1 84.06 120 PRO A N 1
ATOM 963 C CA . PRO A 1 120 ? -17.625 -2.232 -22.031 1 84.06 120 PRO A CA 1
ATOM 964 C C . PRO A 1 120 ? -17.625 -0.819 -21.453 1 84.06 120 PRO A C 1
ATOM 966 O O . PRO A 1 120 ? -18.359 -0.529 -20.5 1 84.06 120 PRO A O 1
ATOM 969 N N . PHE A 1 121 ? -16.703 0.054 -21.797 1 85.62 121 PHE A N 1
ATOM 970 C CA . PHE A 1 121 ? -16.641 1.486 -21.531 1 85.62 121 PHE A CA 1
ATOM 971 C C . PHE A 1 121 ? -16.109 1.76 -20.125 1 85.62 121 PHE A C 1
ATOM 973 O O . PHE A 1 121 ? -16.438 2.785 -19.531 1 85.62 121 PHE A O 1
ATOM 980 N N . TYR A 1 122 ? -15.648 0.715 -19.562 1 87.19 122 TYR A N 1
ATOM 981 C CA . TYR A 1 122 ? -15.047 0.968 -18.25 1 87.19 122 TYR A CA 1
ATOM 982 C C . TYR A 1 122 ? -13.594 0.49 -18.219 1 87.19 122 TYR A C 1
ATOM 984 O O . TYR A 1 122 ? -13.289 -0.604 -18.688 1 87.19 122 TYR A O 1
ATOM 992 N N . LYS A 1 123 ? -12.789 1.36 -17.719 1 91.38 123 LYS A N 1
ATOM 993 C CA . LYS A 1 123 ? -11.375 1.056 -17.484 1 91.38 123 LYS A CA 1
ATOM 994 C C . LYS A 1 123 ? -10.969 1.445 -16.062 1 91.38 123 LYS A C 1
ATOM 996 O O . LYS A 1 123 ? -11.336 2.518 -15.578 1 91.38 123 LYS A O 1
ATOM 1001 N N . ALA A 1 124 ? -10.312 0.525 -15.422 1 91.88 124 ALA A N 1
ATOM 1002 C CA . ALA A 1 124 ? -9.812 0.8 -14.086 1 91.88 124 ALA A CA 1
ATOM 1003 C C . ALA A 1 124 ? -8.336 1.197 -14.125 1 91.88 124 ALA A C 1
ATOM 1005 O O . ALA A 1 124 ? -7.457 0.337 -14.203 1 91.88 124 ALA A O 1
ATOM 1006 N N . ASN A 1 125 ? -8.109 2.5 -14.102 1 94.25 125 ASN A N 1
ATOM 1007 C CA . ASN A 1 125 ? -6.75 2.988 -13.906 1 94.25 125 ASN A CA 1
ATOM 1008 C C . ASN A 1 125 ? -6.359 3 -12.438 1 94.25 125 ASN A C 1
ATOM 1010 O O . ASN A 1 125 ? -6.906 3.773 -11.648 1 94.25 125 ASN A O 1
ATOM 1014 N N . VAL A 1 126 ? -5.434 2.121 -12.117 1 96.75 126 VAL A N 1
ATOM 1015 C CA . VAL A 1 126 ? -5.098 1.96 -10.703 1 96.75 126 VAL A CA 1
ATOM 1016 C C . VAL A 1 126 ? -3.592 2.115 -10.508 1 96.75 126 VAL A C 1
ATOM 1018 O O . VAL A 1 126 ? -2.82 1.98 -11.461 1 96.75 126 VAL A O 1
ATOM 1021 N N . ARG A 1 127 ? -3.24 2.51 -9.367 1 97.94 127 ARG A N 1
ATOM 1022 C CA . ARG A 1 127 ? -1.859 2.609 -8.906 1 97.94 127 ARG A CA 1
ATOM 1023 C C . ARG A 1 127 ? -1.625 1.738 -7.68 1 97.94 127 ARG A C 1
ATOM 1025 O O . ARG A 1 127 ? -2.477 1.666 -6.793 1 97.94 127 ARG A O 1
ATOM 1032 N N . LEU A 1 128 ? -0.492 0.979 -7.688 1 98.19 128 LEU A N 1
ATOM 1033 C CA . LEU A 1 128 ? -0.23 0.12 -6.539 1 98.19 128 LEU A CA 1
ATOM 1034 C C . LEU A 1 128 ? 1.257 0.101 -6.203 1 98.19 128 LEU A C 1
ATOM 1036 O O . LEU A 1 128 ? 2.094 0.41 -7.051 1 98.19 128 LEU A O 1
ATOM 1040 N N . VAL A 1 129 ? 1.603 -0.17 -4.965 1 98.88 129 VAL A N 1
ATOM 1041 C CA . VAL A 1 129 ? 2.947 -0.51 -4.512 1 98.88 129 VAL A CA 1
ATOM 1042 C C . VAL A 1 129 ? 3.059 -2.02 -4.312 1 98.88 129 VAL A C 1
ATOM 1044 O O . VAL A 1 129 ? 2.307 -2.605 -3.529 1 98.88 129 VAL A O 1
ATOM 1047 N N . VAL A 1 130 ? 3.924 -2.643 -5.035 1 98.88 130 VAL A N 1
ATOM 1048 C CA . VAL A 1 130 ? 4.215 -4.062 -4.883 1 98.88 130 VAL A CA 1
ATOM 1049 C C . VAL A 1 130 ? 5.418 -4.25 -3.959 1 98.88 130 VAL A C 1
ATOM 1051 O O . VAL A 1 130 ? 6.477 -3.654 -4.184 1 98.88 130 VAL A O 1
ATOM 1054 N N . GLU A 1 131 ? 5.199 -4.906 -2.908 1 98.94 131 GLU A N 1
ATOM 1055 C CA . GLU A 1 131 ? 6.273 -5.305 -2.004 1 98.94 131 GLU A CA 1
ATOM 1056 C C . GLU A 1 131 ? 6.66 -6.766 -2.217 1 98.94 131 GLU A C 1
ATOM 1058 O O . GLU A 1 131 ? 5.844 -7.664 -2.014 1 98.94 131 GLU A O 1
ATOM 1063 N N . LEU A 1 132 ? 7.914 -7.02 -2.623 1 98.88 132 LEU A N 1
ATOM 1064 C CA . LEU A 1 132 ? 8.406 -8.375 -2.873 1 98.88 132 LEU A CA 1
ATOM 1065 C C . LEU A 1 132 ? 9.469 -8.758 -1.854 1 98.88 132 LEU A C 1
ATOM 1067 O O . LEU A 1 132 ? 10.531 -8.133 -1.787 1 98.88 132 LEU A O 1
ATOM 1071 N N . GLN A 1 133 ? 9.18 -9.727 -1.043 1 98.88 133 GLN A N 1
ATOM 1072 C CA . GLN A 1 133 ? 10.203 -10.352 -0.214 1 98.88 133 GLN A CA 1
ATOM 1073 C C . GLN A 1 133 ? 10.984 -11.391 -1.004 1 98.88 133 GLN A C 1
ATOM 1075 O O . GLN A 1 133 ? 10.414 -12.367 -1.49 1 98.88 133 GLN A O 1
ATOM 1080 N N . LEU A 1 134 ? 12.234 -11.18 -1.18 1 98.62 134 LEU A N 1
ATOM 1081 C CA . LEU A 1 134 ? 13.07 -12.109 -1.941 1 98.62 134 LEU A CA 1
ATOM 1082 C C . LEU A 1 134 ? 13.891 -12.992 -1.01 1 98.62 134 LEU A C 1
ATOM 1084 O O . LEU A 1 134 ? 14.125 -12.641 0.147 1 98.62 134 LEU A O 1
ATOM 1088 N N . ARG A 1 135 ? 14.188 -14.133 -1.455 1 97.81 135 ARG A N 1
ATOM 1089 C CA . ARG A 1 135 ? 15.07 -15.07 -0.766 1 97.81 135 ARG A CA 1
ATOM 1090 C C . ARG A 1 135 ? 16.172 -15.578 -1.697 1 97.81 135 ARG A C 1
ATOM 1092 O O . ARG A 1 135 ? 15.898 -15.945 -2.844 1 97.81 135 ARG A O 1
ATOM 1099 N N . ARG A 1 136 ? 17.297 -15.547 -1.141 1 94.75 136 ARG A N 1
ATOM 1100 C CA . ARG A 1 136 ? 18.453 -16.016 -1.913 1 94.75 136 ARG A CA 1
ATOM 1101 C C . ARG A 1 136 ? 18.625 -17.516 -1.77 1 94.75 136 ARG A C 1
ATOM 1103 O O . ARG A 1 136 ? 18.625 -18.047 -0.655 1 94.75 136 ARG A O 1
ATOM 1110 N N . GLN A 1 137 ? 18.641 -18.188 -2.848 1 90.75 137 GLN A N 1
ATOM 1111 C CA . GLN A 1 137 ? 18.828 -19.641 -2.832 1 90.75 137 GLN A CA 1
ATOM 1112 C C . GLN A 1 137 ? 19.75 -20.078 -3.977 1 90.75 137 GLN A C 1
ATOM 1114 O O . GLN A 1 137 ? 19.922 -19.359 -4.957 1 90.75 137 GLN A O 1
ATOM 1119 N N . ARG A 1 138 ? 20.406 -21.25 -3.766 1 80.44 138 ARG A N 1
ATOM 1120 C CA . ARG A 1 138 ? 21.172 -21.875 -4.836 1 80.44 138 ARG A CA 1
ATOM 1121 C C . ARG A 1 138 ? 20.25 -22.578 -5.82 1 80.44 138 ARG A C 1
ATOM 1123 O O . ARG A 1 138 ? 19.281 -23.219 -5.418 1 80.44 138 ARG A O 1
ATOM 1130 N N . PRO A 1 139 ? 20.469 -22.281 -7.035 1 68.88 139 PRO A N 1
ATOM 1131 C CA . PRO A 1 139 ? 19.609 -22.969 -8 1 68.88 139 PRO A CA 1
ATOM 1132 C C . PRO A 1 139 ? 19.641 -24.484 -7.844 1 68.88 139 PRO A C 1
ATOM 1134 O O . PRO A 1 139 ? 20.672 -25.062 -7.465 1 68.88 139 PRO A O 1
ATOM 1137 N N . ALA A 1 140 ? 18.484 -25.141 -7.695 1 57.47 140 ALA A N 1
ATOM 1138 C CA . ALA A 1 140 ? 18.406 -26.594 -7.594 1 57.47 140 ALA A CA 1
ATOM 1139 C C . ALA A 1 140 ? 19.156 -27.266 -8.742 1 57.47 140 ALA A C 1
ATOM 1141 O O . ALA A 1 140 ? 19.203 -26.734 -9.852 1 57.47 140 ALA A O 1
ATOM 1142 N N . ALA A 1 141 ? 20.172 -28.125 -8.477 1 49.31 141 ALA A N 1
ATOM 1143 C CA . ALA A 1 141 ? 20.859 -28.922 -9.484 1 49.31 141 ALA A CA 1
ATOM 1144 C C . ALA A 1 141 ? 19.875 -29.547 -10.469 1 49.31 141 ALA A C 1
ATOM 1146 O O . ALA A 1 141 ? 18.766 -29.906 -10.094 1 49.31 141 ALA A O 1
ATOM 1147 N N . PRO A 1 142 ? 19.922 -29.219 -11.719 1 44.81 142 PRO A N 1
ATOM 1148 C CA . PRO A 1 142 ? 19.094 -30.016 -12.617 1 44.81 142 PRO A CA 1
ATOM 1149 C C . PRO A 1 142 ? 19.125 -31.516 -12.289 1 44.81 142 PRO A C 1
ATOM 1151 O O . PRO A 1 142 ? 20.156 -32.031 -11.859 1 44.81 142 PRO A O 1
ATOM 1154 N N . SER A 1 143 ? 18.078 -32.062 -11.797 1 38.81 143 SER A N 1
ATOM 1155 C CA . SER A 1 143 ? 18.062 -33.5 -11.67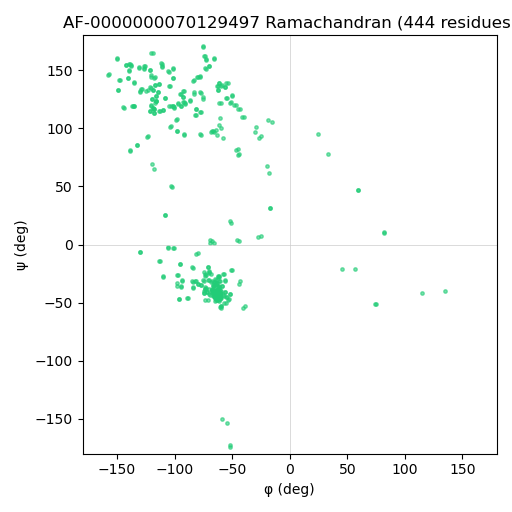2 1 38.81 143 SER A CA 1
ATOM 1156 C C . SER A 1 143 ? 18.594 -34.188 -12.93 1 38.81 143 SER A C 1
ATOM 1158 O O . SER A 1 143 ? 18.031 -34.062 -14.008 1 38.81 143 SER A O 1
ATOM 1160 N N . ILE A 1 144 ? 19.875 -34.281 -13.25 1 35.56 144 ILE A N 1
ATOM 1161 C CA . ILE A 1 144 ? 20.375 -35.156 -14.305 1 35.56 144 ILE A CA 1
ATOM 1162 C C . ILE A 1 144 ? 19.719 -36.531 -14.18 1 35.56 144 ILE A C 1
ATOM 1164 O O . ILE A 1 144 ? 19.953 -37.25 -13.203 1 35.56 144 ILE A O 1
ATOM 1168 N N . GLN A 1 145 ? 18.5 -36.75 -14.68 1 35.66 145 GLN A N 1
ATOM 1169 C CA . GLN A 1 145 ? 18.047 -38.094 -14.938 1 35.66 145 GLN A CA 1
ATOM 1170 C C . GLN A 1 145 ? 19.062 -38.875 -15.781 1 35.66 145 GLN A C 1
ATOM 1172 O O . GLN A 1 145 ? 18.797 -39.188 -16.938 1 35.66 145 GLN A O 1
ATOM 1177 N N . THR A 1 146 ? 20.359 -38.531 -15.93 1 33.06 146 THR A N 1
ATOM 1178 C CA . THR A 1 146 ? 21.094 -39.406 -16.844 1 33.06 146 THR A CA 1
ATOM 1179 C C . THR A 1 146 ? 21.078 -40.844 -16.344 1 33.06 146 THR A C 1
ATOM 1181 O O . THR A 1 146 ? 21.5 -41.125 -15.211 1 33.06 146 THR A O 1
ATOM 1184 N N . ASN A 1 147 ? 20.203 -41.719 -16.906 1 31.53 147 ASN A N 1
ATOM 1185 C CA . ASN A 1 147 ? 20.234 -43.156 -16.875 1 31.53 147 ASN A CA 1
ATOM 1186 C C . ASN A 1 147 ? 21.641 -43.719 -17 1 31.53 147 ASN A C 1
ATOM 1188 O O . ASN A 1 147 ? 21.859 -44.938 -16.938 1 31.53 147 ASN A O 1
ATOM 1192 N N . ASN A 1 148 ? 22.422 -43.281 -18.109 1 32 148 ASN A N 1
ATOM 1193 C CA . ASN A 1 148 ? 23.438 -44.25 -18.547 1 32 148 ASN A CA 1
ATOM 1194 C C . ASN A 1 148 ? 24.453 -44.531 -17.438 1 32 148 ASN A C 1
ATOM 1196 O O . ASN A 1 148 ? 24.953 -43.594 -16.812 1 32 148 ASN A O 1
ATOM 1200 N N . GLU A 1 149 ? 24.656 -45.781 -16.953 1 31.73 149 GLU A N 1
ATOM 1201 C CA . GLU A 1 149 ? 25.531 -46.594 -16.094 1 31.73 149 GLU A CA 1
ATOM 1202 C C . GLU A 1 149 ? 27 -46.281 -16.344 1 31.73 149 GLU A C 1
ATOM 1204 O O . GLU A 1 149 ? 27.891 -46.906 -15.789 1 31.73 149 GLU A O 1
ATOM 1209 N N . SER A 1 150 ? 27.469 -45.875 -17.609 1 31.59 150 SER A N 1
ATOM 1210 C CA . SER A 1 150 ? 28.859 -46.281 -17.781 1 31.59 150 SER A CA 1
ATOM 1211 C C . SER A 1 150 ? 29.734 -45.812 -16.609 1 31.59 150 SER A C 1
ATOM 1213 O O . SER A 1 150 ? 29.328 -44.938 -15.852 1 31.59 150 SER A O 1
ATOM 1215 N N . HIS A 1 151 ? 31.172 -46.062 -16.781 1 31.47 151 HIS A N 1
ATOM 1216 C CA . HIS A 1 151 ? 32.406 -46.25 -16.016 1 31.47 151 HIS A CA 1
ATOM 1217 C C . HIS A 1 151 ? 32.625 -45.062 -15.055 1 31.47 151 HIS A C 1
ATOM 1219 O O . HIS A 1 151 ? 31.969 -44.031 -15.156 1 31.47 151 HIS A O 1
ATOM 1225 N N . GLY A 1 152 ? 34.031 -44.844 -14.742 1 32.03 152 GLY A N 1
ATOM 1226 C CA . GLY A 1 152 ? 34.875 -44.438 -13.625 1 32.03 152 GLY A CA 1
ATOM 1227 C C . GLY A 1 152 ? 34.719 -42.969 -13.281 1 32.03 152 GLY A C 1
ATOM 1228 O O . GLY A 1 152 ? 35.438 -42.438 -12.406 1 32.03 152 GLY A O 1
ATOM 1229 N N . ARG A 1 153 ? 34.562 -42.094 -14.344 1 31.72 153 ARG A N 1
ATOM 1230 C CA . ARG A 1 153 ? 35.219 -40.812 -14.039 1 31.72 153 ARG A CA 1
ATOM 1231 C C . ARG A 1 153 ? 34.562 -40.125 -12.836 1 31.72 153 ARG A C 1
ATOM 1233 O O . ARG A 1 153 ? 33.344 -40 -12.789 1 31.72 153 ARG A O 1
ATOM 1240 N N . THR A 1 154 ? 35.125 -40.344 -11.617 1 34.03 154 THR A N 1
ATOM 1241 C CA . THR A 1 154 ? 35.062 -39.594 -10.367 1 34.03 154 THR A CA 1
ATOM 1242 C C . THR A 1 154 ? 34.75 -38.125 -10.633 1 34.03 154 THR A C 1
ATOM 1244 O O . THR A 1 154 ? 35.656 -37.281 -10.578 1 34.03 154 THR A O 1
ATOM 1247 N N . GLY A 1 155 ? 34.438 -37.812 -11.875 1 32.66 155 GLY A N 1
ATOM 1248 C CA . GLY A 1 155 ? 34.469 -36.375 -11.93 1 32.66 155 GLY A CA 1
ATOM 1249 C C . GLY A 1 155 ? 33.75 -35.719 -10.789 1 32.66 155 GLY A C 1
ATOM 1250 O O . GLY A 1 155 ? 32.844 -36.312 -10.188 1 32.66 155 GLY A O 1
ATOM 1251 N N . GLY A 1 156 ? 34.5 -34.906 -9.992 1 35.38 156 GLY A N 1
ATOM 1252 C CA . GLY A 1 156 ? 34.062 -34 -8.93 1 35.38 156 GLY A CA 1
ATOM 1253 C C . GLY A 1 156 ? 32.656 -33.5 -9.102 1 35.38 156 GLY A C 1
ATOM 1254 O O . GLY A 1 156 ? 32.188 -33.312 -10.227 1 35.38 156 GLY A O 1
ATOM 1255 N N . GLY A 1 157 ? 31.672 -34.188 -8.531 1 36.56 157 GLY A N 1
ATOM 1256 C CA . GLY A 1 157 ? 30.359 -33.594 -8.328 1 36.56 157 GLY A CA 1
ATOM 1257 C C . GLY A 1 157 ? 30.359 -32.094 -8.398 1 36.56 157 GLY A C 1
ATOM 1258 O O . GLY A 1 157 ? 30.891 -31.422 -7.516 1 36.56 157 GLY A O 1
ATOM 1259 N N . THR A 1 158 ? 30.734 -31.609 -9.555 1 35.78 158 THR A N 1
ATOM 1260 C CA . THR A 1 158 ? 30.719 -30.156 -9.742 1 35.78 158 THR A CA 1
ATOM 1261 C C . THR A 1 158 ? 29.625 -29.516 -8.891 1 35.78 158 THR A C 1
ATOM 1263 O O . THR A 1 158 ? 28.5 -30 -8.852 1 35.78 158 THR A O 1
ATOM 1266 N N . ALA A 1 159 ? 29.906 -29.016 -7.762 1 39.56 159 ALA A N 1
ATOM 1267 C CA . ALA A 1 159 ? 29.234 -28.078 -6.859 1 39.56 159 ALA A CA 1
ATOM 1268 C C . ALA A 1 159 ? 28.109 -27.344 -7.57 1 39.56 159 ALA A C 1
ATOM 1270 O O . ALA A 1 159 ? 28.234 -26.984 -8.742 1 39.56 159 ALA A O 1
ATOM 1271 N N . ARG A 1 160 ? 26.906 -27.594 -7.379 1 47.91 160 ARG A N 1
ATOM 1272 C CA . ARG A 1 160 ? 25.766 -26.703 -7.551 1 47.91 160 ARG A CA 1
ATOM 1273 C C . ARG A 1 160 ? 26.203 -25.25 -7.602 1 47.91 160 ARG A C 1
ATOM 1275 O O . ARG A 1 160 ? 26.125 -24.531 -6.594 1 47.91 160 ARG A O 1
ATOM 1282 N N . HIS A 1 161 ? 27.391 -24.859 -8.109 1 51.12 161 HIS A N 1
ATOM 1283 C CA . HIS A 1 161 ? 28.281 -23.703 -8.023 1 51.12 161 HIS A CA 1
ATOM 1284 C C . HIS A 1 161 ? 27.641 -22.469 -8.641 1 51.12 161 HIS A C 1
ATOM 1286 O O . HIS A 1 161 ? 28.344 -21.516 -8.984 1 51.12 161 HIS A O 1
ATOM 1292 N N . GLY A 1 162 ? 26.344 -22.625 -9.156 1 57.22 162 GLY A N 1
ATOM 1293 C CA . GLY A 1 162 ? 26.016 -21.328 -9.742 1 57.22 162 GLY A CA 1
ATOM 1294 C C . GLY A 1 162 ? 25.75 -20.25 -8.711 1 57.22 162 GLY A C 1
ATOM 1295 O O . GLY A 1 162 ? 25.562 -20.547 -7.531 1 57.22 162 GLY A O 1
ATOM 1296 N N . PRO A 1 163 ? 26.031 -19.031 -9.094 1 71.56 163 PRO A N 1
ATOM 1297 C CA . PRO A 1 163 ? 25.828 -17.922 -8.164 1 71.56 163 PRO A CA 1
ATOM 1298 C C . PRO A 1 163 ? 24.422 -17.875 -7.578 1 71.56 163 PRO A C 1
ATOM 1300 O O . PRO A 1 163 ? 23.484 -18.406 -8.18 1 71.56 163 PRO A O 1
ATOM 1303 N N . HIS A 1 164 ? 24.25 -17.609 -6.363 1 86.12 164 HIS A N 1
ATOM 1304 C CA . HIS A 1 164 ? 22.984 -17.422 -5.668 1 86.12 164 HIS A CA 1
ATOM 1305 C C . HIS A 1 164 ? 22.078 -16.438 -6.414 1 86.12 164 HIS A C 1
ATOM 1307 O O . HIS A 1 164 ? 22.562 -15.445 -6.961 1 86.12 164 HIS A O 1
ATOM 1313 N N . LYS A 1 165 ? 20.828 -16.922 -6.637 1 95.06 165 LYS A N 1
ATOM 1314 C CA . LYS A 1 165 ? 19.828 -16.062 -7.266 1 95.06 165 LYS A CA 1
ATOM 1315 C C . LYS A 1 165 ? 18.719 -15.695 -6.277 1 95.06 165 LYS A C 1
ATOM 1317 O O . LYS A 1 165 ? 18.562 -16.344 -5.242 1 95.06 165 LYS A O 1
ATOM 1322 N N . TYR A 1 166 ? 18.094 -14.602 -6.559 1 97.69 166 TYR A N 1
ATOM 1323 C CA . TYR A 1 166 ? 16.969 -14.148 -5.746 1 97.69 166 TYR A CA 1
ATOM 1324 C C . TYR A 1 166 ? 15.656 -14.656 -6.312 1 97.69 166 TYR A C 1
ATOM 1326 O O . TYR A 1 166 ? 15.406 -14.562 -7.516 1 97.69 166 TYR A O 1
ATOM 1334 N N . TYR A 1 167 ? 14.781 -15.219 -5.465 1 98.25 167 TYR A N 1
ATOM 1335 C CA . TYR A 1 167 ? 13.445 -15.688 -5.824 1 98.25 167 TYR A CA 1
ATOM 1336 C C . TYR A 1 167 ? 12.383 -14.977 -4.992 1 98.25 167 TYR A C 1
ATOM 1338 O O . TYR A 1 167 ? 12.633 -14.586 -3.852 1 98.25 167 TYR A O 1
ATOM 1346 N N . ILE A 1 168 ? 11.234 -14.82 -5.527 1 98.69 168 ILE A N 1
ATOM 1347 C CA . ILE A 1 168 ? 10.133 -14.18 -4.828 1 98.69 168 ILE A CA 1
ATOM 1348 C C . ILE A 1 168 ? 9.516 -15.156 -3.826 1 98.69 168 ILE A C 1
ATOM 1350 O O . ILE A 1 168 ? 8.961 -16.188 -4.215 1 98.69 168 ILE A O 1
ATOM 1354 N N . ALA A 1 169 ? 9.641 -14.859 -2.598 1 98.62 169 ALA A N 1
ATOM 1355 C CA . ALA A 1 169 ? 9.078 -15.672 -1.521 1 98.62 169 ALA A CA 1
ATOM 1356 C C . ALA A 1 169 ? 7.695 -15.164 -1.117 1 98.62 169 ALA A C 1
ATOM 1358 O O . ALA A 1 169 ? 6.859 -15.938 -0.647 1 98.62 169 ALA A O 1
ATOM 1359 N N . ARG A 1 170 ? 7.5 -13.883 -1.247 1 98.81 170 ARG A N 1
ATOM 1360 C CA . ARG A 1 170 ? 6.223 -13.25 -0.915 1 98.81 170 ARG A CA 1
ATOM 1361 C C . ARG A 1 170 ? 5.969 -12.031 -1.795 1 98.81 170 ARG A C 1
ATOM 1363 O O . ARG A 1 170 ? 6.863 -11.211 -2.004 1 98.81 170 ARG A O 1
ATOM 1370 N N . GLN A 1 171 ? 4.82 -11.945 -2.324 1 98.88 171 GLN A N 1
ATOM 1371 C CA . GLN A 1 171 ? 4.348 -10.766 -3.039 1 98.88 171 GLN A CA 1
ATOM 1372 C C . GLN A 1 171 ? 3.152 -10.141 -2.328 1 98.88 171 GLN A C 1
ATOM 1374 O O . GLN A 1 171 ? 2.162 -10.812 -2.045 1 98.88 171 GLN A O 1
ATOM 1379 N N . GLU A 1 172 ? 3.268 -8.891 -1.988 1 98.75 172 GLU A N 1
ATOM 1380 C CA . GLU A 1 172 ? 2.158 -8.125 -1.436 1 98.75 172 GLU A CA 1
ATOM 1381 C C . GLU A 1 172 ? 1.83 -6.918 -2.314 1 98.75 172 GLU A C 1
ATOM 1383 O O . GLU A 1 172 ? 2.693 -6.078 -2.572 1 98.75 172 GLU A O 1
ATOM 1388 N N . ASP A 1 173 ? 0.629 -6.906 -2.795 1 98.56 173 ASP A N 1
ATOM 1389 C CA . ASP A 1 173 ? 0.143 -5.777 -3.584 1 98.56 173 ASP A CA 1
ATOM 1390 C C . ASP A 1 173 ? -0.662 -4.809 -2.719 1 98.56 173 ASP A C 1
ATOM 1392 O O . ASP A 1 173 ? -1.68 -5.188 -2.137 1 98.56 173 ASP A O 1
ATOM 1396 N N . HIS A 1 174 ? -0.229 -3.602 -2.682 1 98.56 174 HIS A N 1
ATOM 1397 C CA . HIS A 1 174 ? -0.881 -2.578 -1.871 1 98.56 174 HIS A CA 1
ATOM 1398 C C . HIS A 1 174 ? -1.58 -1.544 -2.746 1 98.56 174 HIS A C 1
ATOM 1400 O O . HIS A 1 174 ? -0.927 -0.822 -3.504 1 98.56 174 HIS A O 1
ATOM 1406 N N . TYR A 1 175 ? -2.893 -1.476 -2.635 1 97.56 175 TYR A N 1
ATOM 1407 C CA . TYR A 1 175 ? -3.715 -0.489 -3.326 1 97.56 175 TYR A CA 1
ATOM 1408 C C . TYR A 1 175 ? -4.309 0.513 -2.346 1 97.56 175 TYR A C 1
ATOM 1410 O O . TYR A 1 175 ? -4.492 0.202 -1.165 1 97.56 175 TYR A O 1
ATOM 1418 N N . GLN A 1 176 ? -4.57 1.688 -2.873 1 96.56 176 GLN A N 1
ATOM 1419 C CA . GLN A 1 176 ? -5.449 2.564 -2.109 1 96.56 176 GLN A CA 1
ATOM 1420 C C . GLN A 1 176 ? -6.898 2.094 -2.189 1 96.56 176 GLN A C 1
ATOM 1422 O O . GLN A 1 176 ? -7.27 1.366 -3.113 1 96.56 176 GLN A O 1
ATOM 1427 N N . VAL A 1 177 ? -7.699 2.559 -1.279 1 94.06 177 VAL A N 1
ATOM 1428 C CA . VAL A 1 177 ? -9.086 2.115 -1.148 1 94.06 177 VAL A CA 1
ATOM 1429 C C . VAL A 1 177 ? -9.859 2.469 -2.414 1 94.06 177 VAL A C 1
ATOM 1431 O O . VAL A 1 177 ? -10.664 1.669 -2.9 1 94.06 177 VAL A O 1
ATOM 1434 N N . ASP A 1 178 ? -9.625 3.668 -2.934 1 94.38 178 ASP A N 1
ATOM 1435 C CA . ASP A 1 178 ? -10.359 4.066 -4.129 1 94.38 178 ASP A CA 1
ATOM 1436 C C . ASP A 1 178 ? -9.992 3.189 -5.32 1 94.38 178 ASP A C 1
ATOM 1438 O O . ASP A 1 178 ? -10.844 2.881 -6.156 1 94.38 178 ASP A O 1
ATOM 1442 N N . ASP A 1 179 ? -8.773 2.732 -5.379 1 95.44 179 ASP A N 1
ATOM 1443 C CA . ASP A 1 179 ? -8.336 1.875 -6.477 1 95.44 179 ASP A CA 1
ATOM 1444 C C . ASP A 1 179 ? -8.922 0.471 -6.344 1 95.44 179 ASP A C 1
ATOM 1446 O O . ASP A 1 179 ? -9.305 -0.145 -7.344 1 95.44 179 ASP A O 1
ATOM 1450 N N . VAL A 1 180 ? -9.008 -0.043 -5.133 1 94.5 180 VAL A N 1
ATOM 1451 C CA . VAL A 1 180 ? -9.648 -1.334 -4.906 1 94.5 180 VAL A CA 1
ATOM 1452 C C . VAL A 1 180 ? -11.109 -1.262 -5.328 1 94.5 180 VAL A C 1
ATOM 1454 O O . VAL A 1 180 ? -11.617 -2.172 -5.988 1 94.5 180 VAL A O 1
ATOM 1457 N N . LEU A 1 181 ? -11.742 -0.184 -5.008 1 93.88 181 LEU A N 1
ATOM 1458 C CA . LEU A 1 181 ? -13.164 -0.016 -5.273 1 93.88 181 LEU A CA 1
ATOM 1459 C C . LEU A 1 181 ? -13.422 0.137 -6.77 1 93.88 181 LEU A C 1
ATOM 1461 O O . LEU A 1 181 ? -14.531 -0.12 -7.238 1 93.88 181 LEU A O 1
ATOM 1465 N N . ARG A 1 182 ? -12.445 0.56 -7.535 1 92.62 182 ARG A N 1
ATOM 1466 C CA . ARG A 1 182 ? -12.586 0.653 -8.984 1 92.62 182 ARG A CA 1
ATOM 1467 C C . ARG A 1 182 ? -12.844 -0.718 -9.602 1 92.62 182 ARG A C 1
ATOM 1469 O O . ARG A 1 182 ? -13.492 -0.826 -10.641 1 92.62 182 ARG A O 1
ATOM 1476 N N . TYR A 1 183 ? -12.32 -1.781 -8.891 1 89.19 183 TYR A N 1
ATOM 1477 C CA . TYR A 1 183 ? -12.539 -3.139 -9.375 1 89.19 183 TYR A CA 1
ATOM 1478 C C . TYR A 1 183 ? -13.914 -3.654 -8.961 1 89.19 183 TYR A C 1
ATOM 1480 O O . TYR A 1 183 ? -14.516 -4.465 -9.664 1 89.19 183 TYR A O 1
ATOM 1488 N N . ILE A 1 184 ? -14.398 -3.232 -7.844 1 87 184 ILE A N 1
ATOM 1489 C CA . ILE A 1 184 ? -15.57 -3.836 -7.207 1 87 184 ILE A CA 1
ATOM 1490 C C . ILE A 1 184 ? -16.828 -3.051 -7.582 1 87 184 ILE A C 1
ATOM 1492 O O . ILE A 1 184 ? -17.859 -3.641 -7.875 1 87 184 ILE A O 1
ATOM 1496 N N . LEU A 1 185 ? -16.734 -1.751 -7.469 1 89.38 185 LEU A N 1
ATOM 1497 C CA . LEU A 1 185 ? -17.859 -0.845 -7.719 1 89.38 185 LEU A CA 1
ATOM 1498 C C . LEU A 1 185 ? -17.422 0.308 -8.625 1 89.38 185 LEU A C 1
ATOM 1500 O O . LEU A 1 185 ? -17.172 1.416 -8.141 1 89.38 185 LEU A O 1
ATOM 1504 N N . PRO A 1 186 ? -17.5 -0.023 -9.93 1 87.12 186 PRO A N 1
ATOM 1505 C CA . PRO A 1 186 ? -17.016 0.977 -10.883 1 87.12 186 PRO A CA 1
ATOM 1506 C C . PRO A 1 186 ? -17.719 2.326 -10.727 1 87.12 186 PRO A C 1
ATOM 1508 O O . PRO A 1 186 ? -18.922 2.375 -10.469 1 87.12 186 PRO A O 1
ATOM 1511 N N . THR A 1 187 ? -16.984 3.369 -10.758 1 86.94 187 THR A N 1
ATOM 1512 C CA . THR A 1 187 ? -17.438 4.758 -10.773 1 86.94 187 THR A CA 1
ATOM 1513 C C . THR A 1 187 ? -17.953 5.176 -9.391 1 86.94 187 THR A C 1
ATOM 1515 O O . THR A 1 187 ? -17.422 6.109 -8.789 1 86.94 187 THR A O 1
ATOM 1518 N N . PHE A 1 188 ? -18.875 4.359 -8.805 1 92.31 188 PHE A N 1
ATOM 1519 C CA . PHE A 1 188 ? -19.531 4.773 -7.574 1 92.31 188 PHE A CA 1
ATOM 1520 C C . PHE A 1 188 ? -18.625 4.535 -6.367 1 92.31 188 PHE A C 1
ATOM 1522 O O . PHE A 1 188 ? -18.672 5.297 -5.402 1 92.31 188 PHE A O 1
ATOM 1529 N N . GLY A 1 189 ? -17.875 3.494 -6.457 1 93.44 189 GLY A N 1
ATOM 1530 C CA . GLY A 1 189 ? -16.984 3.158 -5.352 1 93.44 189 GLY A CA 1
ATOM 1531 C C . GLY A 1 189 ? -15.984 4.25 -5.039 1 93.44 189 GLY A C 1
ATOM 1532 O O . GLY A 1 189 ? -15.961 4.785 -3.928 1 93.44 189 GLY A O 1
ATOM 1533 N N . PRO A 1 190 ? -15.234 4.668 -6.016 1 93.94 190 PRO A N 1
ATOM 1534 C CA . PRO A 1 190 ? -14.227 5.703 -5.785 1 93.94 190 PRO A CA 1
ATOM 1535 C C . PRO A 1 190 ? -14.836 7.039 -5.371 1 93.94 190 PRO A C 1
ATOM 1537 O O . PRO A 1 190 ? -14.234 7.781 -4.59 1 93.94 190 PRO A O 1
ATOM 1540 N N . ILE A 1 191 ? -15.984 7.395 -5.84 1 95.31 191 ILE A N 1
ATOM 1541 C CA . ILE A 1 191 ? -16.656 8.633 -5.469 1 95.31 191 ILE A CA 1
ATOM 1542 C C . ILE A 1 191 ? -17.016 8.602 -3.988 1 95.31 191 ILE A C 1
ATOM 1544 O O . ILE A 1 191 ? -16.766 9.562 -3.26 1 95.31 191 ILE A O 1
ATOM 1548 N N . LEU A 1 192 ? -17.562 7.48 -3.629 1 95.31 192 LEU A N 1
ATOM 1549 C CA . LEU A 1 192 ? -17.922 7.328 -2.225 1 95.31 192 LEU A CA 1
ATOM 1550 C C . LEU A 1 192 ? -16.703 7.414 -1.327 1 95.31 192 LEU A C 1
ATOM 1552 O O . LEU A 1 192 ? -16.719 8.109 -0.31 1 95.31 192 LEU A O 1
ATOM 1556 N N . ALA A 1 193 ? -15.664 6.711 -1.673 1 95.25 193 ALA A N 1
ATOM 1557 C CA . ALA A 1 193 ? -14.422 6.754 -0.907 1 95.25 193 ALA A CA 1
ATOM 1558 C C . ALA A 1 193 ? -13.898 8.18 -0.795 1 95.25 193 ALA A C 1
ATOM 1560 O O . ALA A 1 193 ? -13.453 8.602 0.275 1 95.25 193 ALA A O 1
ATOM 1561 N N . PHE A 1 194 ? -13.953 8.977 -1.843 1 96.31 194 PHE A N 1
ATOM 1562 C CA . PHE A 1 194 ? -13.484 10.359 -1.869 1 96.31 194 PHE A CA 1
ATOM 1563 C C . PHE A 1 194 ? -14.258 11.211 -0.867 1 96.31 194 PHE A C 1
ATOM 1565 O O . PHE A 1 194 ? -13.656 11.953 -0.082 1 96.31 194 PHE A O 1
ATOM 1572 N N . ILE A 1 195 ? -15.539 11.031 -0.885 1 96.88 195 ILE A N 1
ATOM 1573 C CA . ILE A 1 195 ? -16.406 11.828 -0.022 1 96.88 195 ILE A CA 1
ATOM 1574 C C . ILE A 1 195 ? -16.125 11.492 1.441 1 96.88 195 ILE A C 1
ATOM 1576 O O . ILE A 1 195 ? -15.953 12.391 2.27 1 96.88 195 ILE A O 1
ATOM 1580 N N . ILE A 1 196 ? -16.016 10.266 1.71 1 95.94 196 ILE A N 1
ATOM 1581 C CA . ILE A 1 196 ? -15.805 9.812 3.082 1 95.94 196 ILE A CA 1
ATOM 1582 C C . ILE A 1 196 ? -14.445 10.305 3.576 1 95.94 196 ILE A C 1
ATOM 1584 O O . ILE A 1 196 ? -14.328 10.828 4.688 1 95.94 196 ILE A O 1
ATOM 1588 N N . ARG A 1 197 ? -13.414 10.203 2.785 1 96.69 197 ARG A N 1
ATOM 1589 C CA . ARG A 1 197 ? -12.062 10.594 3.17 1 96.69 197 ARG A CA 1
ATOM 1590 C C . ARG A 1 197 ? -11.953 12.102 3.354 1 96.69 197 ARG A C 1
ATOM 1592 O O . ARG A 1 197 ? -11.258 12.578 4.25 1 96.69 197 ARG A O 1
ATOM 1599 N N . GLN A 1 198 ? -12.641 12.828 2.438 1 96.75 198 GLN A N 1
ATOM 1600 C CA . GLN A 1 198 ? -12.656 14.281 2.586 1 96.75 198 GLN A CA 1
ATOM 1601 C C . GLN A 1 198 ? -13.367 14.695 3.867 1 96.75 198 GLN A C 1
ATOM 1603 O O . GLN A 1 198 ? -12.914 15.594 4.574 1 96.75 198 GLN A O 1
ATOM 1608 N N . PHE A 1 199 ? -14.484 14.062 4.141 1 97.19 199 PHE A N 1
ATOM 1609 C CA . PHE A 1 199 ? -15.242 14.336 5.355 1 97.19 199 PHE A CA 1
ATOM 1610 C C . PHE A 1 199 ? -14.398 14.047 6.594 1 97.19 199 PHE A C 1
ATOM 1612 O O . PHE A 1 199 ? -14.344 14.859 7.516 1 97.19 199 PHE A O 1
ATOM 1619 N N . ALA A 1 200 ? -13.742 12.906 6.602 1 95.81 200 ALA A N 1
ATOM 1620 C CA . ALA A 1 200 ? -12.891 12.531 7.727 1 95.81 200 ALA A CA 1
ATOM 1621 C C . ALA A 1 200 ? -11.773 13.555 7.93 1 95.81 200 ALA A C 1
ATOM 1623 O O . ALA A 1 200 ? -11.484 13.953 9.062 1 95.81 200 ALA A O 1
ATOM 1624 N N . SER A 1 201 ? -11.109 13.961 6.84 1 96.56 201 SER A N 1
ATOM 1625 C CA . SER A 1 201 ? -10.047 14.953 6.922 1 96.56 201 SER A CA 1
ATOM 1626 C C . SER A 1 201 ? -10.57 16.281 7.488 1 96.56 201 SER A C 1
ATOM 1628 O O . SER A 1 201 ? -9.906 16.906 8.312 1 96.56 201 SER A O 1
ATOM 1630 N N . LEU A 1 202 ? -11.766 16.672 7.082 1 95.5 202 LEU A N 1
ATOM 1631 C CA . LEU A 1 202 ? -12.383 17.891 7.566 1 95.5 202 LEU A CA 1
ATOM 1632 C C . LEU A 1 202 ? -12.68 17.812 9.055 1 95.5 202 LEU A C 1
ATOM 1634 O O . LEU A 1 202 ? -12.438 18.766 9.797 1 95.5 202 LEU A O 1
ATOM 1638 N N . VAL A 1 203 ? -13.18 16.703 9.461 1 95.12 203 VAL A N 1
ATOM 1639 C CA . VAL A 1 203 ? -13.477 16.484 10.875 1 95.12 203 VAL A CA 1
ATOM 1640 C C . VAL A 1 203 ? -12.188 16.578 11.688 1 95.12 203 VAL A C 1
ATOM 1642 O O . VAL A 1 203 ? -12.164 17.188 12.758 1 95.12 203 VAL A O 1
ATOM 1645 N N . CYS A 1 204 ? -11.102 15.984 11.188 1 93.75 204 CYS A N 1
ATOM 1646 C CA . CYS A 1 204 ? -9.82 16.047 11.875 1 93.75 204 CYS A CA 1
ATOM 1647 C C . CYS A 1 204 ? -9.344 17.5 11.992 1 93.75 204 CYS A C 1
ATOM 1649 O O . CYS A 1 204 ? -8.852 17.906 13.047 1 93.75 204 CYS A O 1
ATOM 1651 N N . LEU A 1 205 ? -9.531 18.25 10.969 1 92 205 LEU A N 1
ATOM 1652 C CA . LEU A 1 205 ? -9.109 19.641 10.961 1 92 205 LEU A CA 1
ATOM 1653 C C . LEU A 1 205 ? -9.906 20.469 11.969 1 92 205 LEU A C 1
ATOM 1655 O O . LEU A 1 205 ? -9.328 21.203 12.766 1 92 205 LEU A O 1
ATOM 1659 N N . LEU A 1 206 ? -11.203 20.25 12.039 1 90.88 206 LEU A N 1
ATOM 1660 C CA . LEU A 1 206 ? -12.086 21.016 12.898 1 90.88 206 LEU A CA 1
ATOM 1661 C C . LEU A 1 206 ? -11.891 20.641 14.367 1 90.88 206 LEU A C 1
ATOM 1663 O O . LEU A 1 206 ? -11.859 21.516 15.234 1 90.88 206 LEU A O 1
ATOM 1667 N N . LEU A 1 207 ? -11.664 19.391 14.578 1 90.31 207 LEU A N 1
ATOM 1668 C CA . LEU A 1 207 ? -11.578 18.922 15.961 1 90.31 207 LEU A CA 1
ATOM 1669 C C . LEU A 1 207 ? -10.172 19.141 16.516 1 90.31 207 LEU A C 1
ATOM 1671 O O . LEU A 1 207 ? -9.969 19.109 17.734 1 90.31 207 LEU A O 1
ATOM 1675 N N . ALA A 1 208 ? -9.266 19.281 15.641 1 89.06 208 ALA A N 1
ATOM 1676 C CA . ALA A 1 208 ? -7.906 19.547 16.094 1 89.06 208 ALA A CA 1
ATOM 1677 C C . ALA A 1 208 ? -7.766 20.984 16.594 1 89.06 208 ALA A C 1
ATOM 1679 O O . ALA A 1 208 ? -6.875 21.281 17.391 1 89.06 208 ALA A O 1
ATOM 1680 N N . LEU A 1 209 ? -8.562 21.891 16.156 1 81.94 209 LEU A N 1
ATOM 1681 C CA . LEU A 1 209 ? -8.477 23.297 16.5 1 81.94 209 LEU A CA 1
ATOM 1682 C C . LEU A 1 209 ? -8.516 23.516 18 1 81.94 209 LEU A C 1
ATOM 1684 O O . LEU A 1 209 ? -7.633 24.156 18.562 1 81.94 209 LEU A O 1
ATOM 1688 N N . PRO A 1 210 ? -9.508 22.906 18.656 1 77 210 PRO A N 1
ATOM 1689 C CA . PRO A 1 210 ? -9.516 23.094 20.109 1 77 210 PRO A CA 1
ATOM 1690 C C . PRO A 1 210 ? -8.305 22.469 20.797 1 77 210 PRO A C 1
ATOM 1692 O O . PRO A 1 210 ? -7.836 22.969 21.812 1 77 210 PRO A O 1
ATOM 1695 N N . ILE A 1 211 ? -7.805 21.438 20.234 1 75.38 211 ILE A N 1
ATOM 1696 C CA . ILE A 1 211 ? -6.652 20.75 20.797 1 75.38 211 ILE A CA 1
ATOM 1697 C C . ILE A 1 211 ? -5.406 21.609 20.656 1 75.38 211 ILE A C 1
ATOM 1699 O O . ILE A 1 211 ? -4.625 21.75 21.594 1 75.38 211 ILE A O 1
ATOM 1703 N N . PHE A 1 212 ? -5.293 22.188 19.516 1 73.94 212 PHE A N 1
ATOM 1704 C CA . PHE A 1 212 ? -4.176 23.094 19.281 1 73.94 212 PHE A CA 1
ATOM 1705 C C . PHE A 1 212 ? -4.246 24.297 20.203 1 73.94 212 PHE A C 1
ATOM 1707 O O . PHE A 1 212 ? -3.23 24.719 20.766 1 73.94 212 PHE A O 1
ATOM 1714 N N . LEU A 1 213 ? -5.402 24.781 20.422 1 69.94 213 LEU A N 1
ATOM 1715 C CA . LEU A 1 213 ? -5.609 25.922 21.312 1 69.94 213 LEU A CA 1
ATOM 1716 C C . LEU A 1 213 ? -5.289 25.547 22.75 1 69.94 213 LEU A C 1
ATOM 1718 O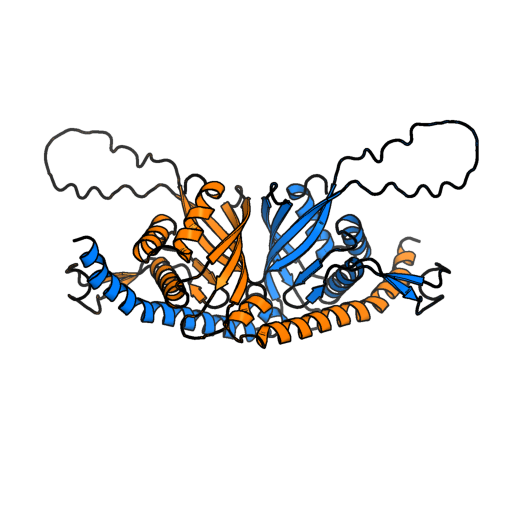 O . LEU A 1 213 ? -4.664 26.328 23.469 1 69.94 213 LEU A O 1
ATOM 1722 N N . ALA A 1 214 ? -5.688 24.375 23.094 1 70.88 214 ALA A N 1
ATOM 1723 C CA . ALA A 1 214 ? -5.422 23.906 24.438 1 70.88 214 ALA A CA 1
ATOM 1724 C C . ALA A 1 214 ? -3.926 23.688 24.656 1 70.88 214 ALA A C 1
ATOM 1726 O O . ALA A 1 214 ? -3.395 24 25.734 1 70.88 214 ALA A O 1
ATOM 1727 N N . ASP A 1 215 ? -3.25 23.156 23.734 1 69.12 215 ASP A N 1
ATOM 1728 C CA . ASP A 1 215 ? -1.812 22.922 23.812 1 69.12 215 ASP A CA 1
ATOM 1729 C C . ASP A 1 215 ? -1.046 24.234 23.938 1 69.12 215 ASP A C 1
ATOM 1731 O O . ASP A 1 215 ? -0.064 24.328 24.672 1 69.12 215 ASP A O 1
ATOM 1735 N N . ARG A 1 216 ? -1.474 25.203 23.203 1 64.88 216 ARG A N 1
ATOM 1736 C CA . ARG A 1 216 ? -0.844 26.516 23.25 1 64.88 216 ARG A CA 1
ATOM 1737 C C . ARG A 1 216 ? -1.074 27.203 24.594 1 64.88 216 ARG A C 1
ATOM 1739 O O . ARG A 1 216 ? -0.175 27.859 25.125 1 64.88 216 ARG A O 1
ATOM 1746 N N . THR A 1 217 ? -2.24 27.016 25.078 1 62.03 217 THR A N 1
ATOM 1747 C CA . THR A 1 217 ? -2.598 27.656 26.344 1 62.03 217 THR A CA 1
ATOM 1748 C C . THR A 1 217 ? -1.929 26.953 27.516 1 62.03 217 THR A C 1
ATOM 1750 O O . THR A 1 217 ? -1.426 27.609 28.438 1 62.03 217 THR A O 1
ATOM 1753 N N . PHE A 1 218 ? -1.921 25.594 27.453 1 59.66 218 PHE A N 1
ATOM 1754 C CA . PHE A 1 218 ? -1.433 24.844 28.609 1 59.66 218 PHE A CA 1
ATOM 1755 C C . PHE A 1 218 ? 0.02 24.438 28.406 1 59.66 218 PHE A C 1
ATOM 1757 O O . PHE A 1 218 ? 0.721 24.125 29.375 1 59.66 218 PHE A O 1
ATOM 1764 N N . GLY A 1 219 ? 0.472 24.109 27.219 1 54.81 219 GLY A N 1
ATOM 1765 C CA . GLY A 1 219 ? 1.847 23.719 26.953 1 54.81 219 GLY A CA 1
ATOM 1766 C C . GLY A 1 219 ? 2.85 24.812 27.266 1 54.81 219 GLY A C 1
ATOM 1767 O O . GLY A 1 219 ? 3.973 24.531 27.688 1 54.81 219 GLY A O 1
ATOM 1768 N N . ASP A 1 220 ? 2.703 26.078 26.844 1 48.12 220 ASP A N 1
ATOM 1769 C CA . ASP A 1 220 ? 3.521 27.203 27.281 1 48.12 220 ASP A CA 1
ATOM 1770 C C . ASP A 1 220 ? 3.604 27.266 28.812 1 48.12 220 ASP A C 1
ATOM 1772 O O . ASP A 1 220 ? 4.562 27.797 29.375 1 48.12 220 ASP A O 1
ATOM 1776 N N . LYS A 1 221 ? 2.797 26.75 29.578 1 46.41 221 LYS A N 1
ATOM 1777 C CA . LYS A 1 221 ? 2.934 26.875 31.031 1 46.41 221 LYS A CA 1
ATOM 1778 C C . LYS A 1 221 ? 4.012 25.938 31.562 1 46.41 221 LYS A C 1
ATOM 1780 O O . LYS A 1 221 ? 4.531 26.141 32.656 1 46.41 221 LYS A O 1
ATOM 1785 N N . GLU A 1 222 ? 4.184 24.781 31.016 1 41.34 222 GLU A N 1
ATOM 1786 C CA . GLU A 1 222 ? 5.164 23.906 31.656 1 41.34 222 GLU A CA 1
ATOM 1787 C C . GLU A 1 222 ? 6.59 24.391 31.375 1 41.34 222 GLU A C 1
ATOM 1789 O O . GLU A 1 222 ? 7.539 23.906 32 1 41.34 222 GLU A O 1
ATOM 1794 N N . GLN A 1 223 ? 6.895 25.078 30.312 1 35.94 223 GLN A N 1
ATOM 1795 C CA . GLN A 1 223 ? 8.258 25.578 30.203 1 35.94 223 GLN A CA 1
ATOM 1796 C C . GLN A 1 223 ? 8.445 26.844 31.031 1 35.94 223 GLN A C 1
ATOM 1798 O O . GLN A 1 223 ? 9.539 27.422 31.062 1 35.94 223 GLN A O 1
ATOM 1803 N N . VAL A 1 224 ? 7.352 27.406 31.594 1 30.31 224 VAL A N 1
ATOM 1804 C CA . VAL A 1 224 ? 7.695 28.453 32.562 1 30.31 224 VAL A CA 1
ATOM 1805 C C . VAL A 1 224 ? 7.891 27.828 33.938 1 30.31 224 VAL A C 1
ATOM 1807 O O . VAL A 1 224 ? 7.129 26.953 34.344 1 30.31 224 VAL A O 1
ATOM 1810 N N . MET B 1 1 ? 15.555 16.812 5.328 1 95.5 1 MET B N 1
ATOM 1811 C CA . MET B 1 1 ? 16.469 15.695 5.562 1 95.5 1 MET B CA 1
ATOM 1812 C C . MET B 1 1 ? 17.719 15.836 4.711 1 95.5 1 MET B C 1
ATOM 1814 O O . MET B 1 1 ? 17.656 16.25 3.551 1 95.5 1 MET B O 1
ATOM 1818 N N . GLU B 1 2 ? 18.781 15.531 5.199 1 94.06 2 GLU B N 1
ATOM 1819 C CA . GLU B 1 2 ? 20.031 15.414 4.434 1 94.06 2 GLU B CA 1
ATOM 1820 C C . GLU B 1 2 ? 20.203 14.008 3.877 1 94.06 2 GLU B C 1
ATOM 1822 O O . GLU B 1 2 ? 20.516 13.828 2.701 1 94.06 2 GLU B O 1
ATOM 1827 N N . ASN B 1 3 ? 19.984 13.039 4.68 1 95.56 3 ASN B N 1
ATOM 1828 C CA . ASN B 1 3 ? 20.016 11.625 4.336 1 95.56 3 ASN B CA 1
ATOM 1829 C C . ASN B 1 3 ? 18.688 10.938 4.68 1 95.56 3 ASN B C 1
ATOM 1831 O O . ASN B 1 3 ? 18.547 10.391 5.777 1 95.56 3 ASN B O 1
ATOM 1835 N N . PRO B 1 4 ? 17.828 10.883 3.709 1 96.94 4 PRO B N 1
ATOM 1836 C CA . PRO B 1 4 ? 16.484 10.383 3.975 1 96.94 4 PRO B CA 1
ATOM 1837 C C . PRO B 1 4 ? 16.484 8.984 4.598 1 96.94 4 PRO B C 1
ATOM 1839 O O . PRO B 1 4 ? 15.781 8.742 5.574 1 96.94 4 PRO B O 1
ATOM 1842 N N . LEU B 1 5 ? 17.25 8.055 4.109 1 97.12 5 LEU B N 1
ATOM 1843 C CA . LEU B 1 5 ? 17.266 6.676 4.586 1 97.12 5 LEU B CA 1
ATOM 1844 C C . LEU B 1 5 ? 17.688 6.609 6.047 1 97.12 5 LEU B C 1
ATOM 1846 O O . LEU B 1 5 ? 17.156 5.801 6.816 1 97.12 5 LEU B O 1
ATOM 1850 N N . GLU B 1 6 ? 18.562 7.426 6.492 1 96.81 6 GLU B N 1
ATOM 1851 C CA . GLU B 1 6 ? 19.094 7.387 7.844 1 96.81 6 GLU B CA 1
ATOM 1852 C C . GLU B 1 6 ? 18.188 8.117 8.828 1 96.81 6 GLU B C 1
ATOM 1854 O O . GLU B 1 6 ? 18.078 7.734 9.992 1 96.81 6 GLU B O 1
ATOM 1859 N N . GLU B 1 7 ? 17.531 9.133 8.383 1 98.06 7 GLU B N 1
ATOM 1860 C CA . GLU B 1 7 ? 16.812 10.031 9.281 1 98.06 7 GLU B CA 1
ATOM 1861 C C . GLU B 1 7 ? 15.352 9.633 9.398 1 98.06 7 GLU B C 1
ATOM 1863 O O . GLU B 1 7 ? 14.672 10 10.359 1 98.06 7 GLU B O 1
ATOM 1868 N N . ILE B 1 8 ? 14.852 8.82 8.477 1 98.56 8 ILE B N 1
ATOM 1869 C CA . ILE B 1 8 ? 13.414 8.609 8.352 1 98.56 8 ILE B CA 1
ATOM 1870 C C . ILE B 1 8 ? 12.898 7.855 9.578 1 98.56 8 ILE B C 1
ATOM 1872 O O . ILE B 1 8 ? 11.773 8.086 10.023 1 98.56 8 ILE B O 1
ATOM 1876 N N . ASP B 1 9 ? 13.688 6.98 10.18 1 98.06 9 ASP B N 1
ATOM 1877 C CA . ASP B 1 9 ? 13.234 6.227 11.344 1 98.06 9 ASP B CA 1
ATOM 1878 C C . ASP B 1 9 ? 12.844 7.156 12.484 1 98.06 9 ASP B C 1
ATOM 1880 O O . ASP B 1 9 ? 11.758 7.027 13.055 1 98.06 9 ASP B O 1
ATOM 1884 N N . GLY B 1 10 ? 13.758 8.016 12.812 1 98.19 10 GLY B N 1
ATOM 1885 C CA . GLY B 1 10 ? 13.5 8.961 13.891 1 98.19 10 GLY B CA 1
ATOM 1886 C C . GLY B 1 10 ? 12.32 9.875 13.609 1 98.19 10 GLY B C 1
ATOM 1887 O O . GLY B 1 10 ? 11.539 10.172 14.516 1 98.19 10 GLY B O 1
ATOM 1888 N N . ILE B 1 11 ? 12.164 10.312 12.375 1 98.56 11 ILE B N 1
ATOM 1889 C CA . ILE B 1 11 ? 11.078 11.203 11.977 1 98.56 11 ILE B CA 1
ATOM 1890 C C . ILE B 1 11 ? 9.734 10.508 12.156 1 98.56 11 ILE B C 1
ATOM 1892 O O . ILE B 1 11 ? 8.812 11.062 12.758 1 98.56 11 ILE B O 1
ATOM 1896 N N . ILE B 1 12 ? 9.625 9.242 11.664 1 98.62 12 ILE B N 1
ATOM 1897 C CA . ILE B 1 12 ? 8.383 8.484 11.766 1 98.62 12 ILE B CA 1
ATOM 1898 C C . ILE B 1 12 ? 8.055 8.242 13.234 1 98.62 12 ILE B C 1
ATOM 1900 O O . ILE B 1 12 ? 6.906 8.391 13.656 1 98.62 12 ILE B O 1
ATOM 1904 N N . LYS B 1 13 ? 9.023 7.914 14.008 1 98.06 13 LYS B N 1
ATOM 1905 C CA . LYS B 1 13 ? 8.789 7.68 15.43 1 98.06 13 LYS B CA 1
ATOM 1906 C C . LYS B 1 13 ? 8.312 8.945 16.125 1 98.06 13 LYS B C 1
ATOM 1908 O O . LYS B 1 13 ? 7.418 8.898 16.969 1 98.06 13 LYS B O 1
ATOM 1913 N N . THR B 1 14 ? 8.891 10.078 15.789 1 98 14 THR B N 1
ATOM 1914 C CA . THR B 1 14 ? 8.484 11.352 16.391 1 98 14 THR B CA 1
ATOM 1915 C C . THR B 1 14 ? 7.047 11.695 15.992 1 98 14 THR B C 1
ATOM 1917 O O . THR B 1 14 ? 6.258 12.133 16.828 1 98 14 THR B O 1
ATOM 1920 N N . LEU B 1 15 ? 6.656 11.453 14.758 1 98.06 15 LEU B N 1
ATOM 1921 C CA . LEU B 1 15 ? 5.312 11.742 14.266 1 98.06 15 LEU B CA 1
ATOM 1922 C C . LEU B 1 15 ? 4.281 10.859 14.961 1 98.06 15 LEU B C 1
ATOM 1924 O O . LEU B 1 15 ? 3.174 11.312 15.266 1 98.06 15 LEU B O 1
ATOM 1928 N N . CYS B 1 16 ? 4.668 9.617 15.258 1 97.44 16 CYS B N 1
ATOM 1929 C CA . CYS B 1 16 ? 3.697 8.633 15.719 1 97.44 16 CYS B CA 1
ATOM 1930 C C . CYS B 1 16 ? 3.715 8.516 17.234 1 97.44 16 CYS B C 1
ATOM 1932 O O . CYS B 1 16 ? 2.717 8.133 17.859 1 97.44 16 CYS B O 1
ATOM 1934 N N . GLN B 1 17 ? 4.887 8.852 17.875 1 96.88 17 GLN B N 1
ATOM 1935 C CA . GLN B 1 17 ? 5.035 8.555 19.297 1 96.88 17 GLN B CA 1
ATOM 1936 C C . GLN B 1 17 ? 5.512 9.781 20.078 1 96.88 17 GLN B C 1
ATOM 1938 O O . GLN B 1 17 ? 5.578 9.758 21.312 1 96.88 17 GLN B O 1
ATOM 1943 N N . GLY B 1 18 ? 5.859 10.867 19.438 1 95 18 GLY B N 1
ATOM 1944 C CA . GLY B 1 18 ? 6.41 12.039 20.109 1 95 18 GLY B CA 1
ATOM 1945 C C . GLY B 1 18 ? 5.367 12.844 20.859 1 95 18 GLY B C 1
ATOM 1946 O O . GLY B 1 18 ? 4.168 12.578 20.75 1 95 18 GLY B O 1
ATOM 1947 N N . THR B 1 19 ? 5.871 13.805 21.641 1 93.81 19 THR B N 1
ATOM 1948 C CA . THR B 1 19 ? 4.984 14.758 22.297 1 93.81 19 THR B CA 1
ATOM 1949 C C . THR B 1 19 ? 4.281 15.641 21.266 1 93.81 19 THR B C 1
ATOM 1951 O O . THR B 1 19 ? 4.715 15.719 20.109 1 93.81 19 THR B O 1
ATOM 1954 N N . PRO B 1 20 ? 3.182 16.234 21.703 1 91.75 20 PRO B N 1
ATOM 1955 C CA . PRO B 1 20 ? 2.49 17.125 20.766 1 91.75 20 PRO B CA 1
ATOM 1956 C C . PRO B 1 20 ? 3.416 18.172 20.156 1 91.75 20 PRO B C 1
ATOM 1958 O O . PRO B 1 20 ? 3.367 18.422 18.938 1 91.75 20 PRO B O 1
ATOM 1961 N N . ALA B 1 21 ? 4.258 18.75 20.922 1 91.88 21 ALA B N 1
ATOM 1962 C CA . ALA B 1 21 ? 5.172 19.766 20.438 1 91.88 21 ALA B CA 1
ATOM 1963 C C . ALA B 1 21 ? 6.184 19.188 19.453 1 91.88 21 ALA B C 1
ATOM 1965 O O . ALA B 1 21 ? 6.457 19.781 18.406 1 91.88 21 ALA B O 1
ATOM 1966 N N . ALA B 1 22 ? 6.719 18.047 19.797 1 96.06 22 ALA B N 1
ATOM 1967 C CA . ALA B 1 22 ? 7.695 17.391 18.938 1 96.06 22 ALA B CA 1
ATOM 1968 C C . ALA B 1 22 ? 7.059 16.984 17.609 1 96.06 22 ALA B C 1
ATOM 1970 O O . ALA B 1 22 ? 7.691 17.078 16.562 1 96.06 22 ALA B O 1
ATOM 1971 N N . GLN B 1 23 ? 5.836 16.484 17.703 1 96.25 23 GLN B N 1
ATOM 1972 C CA . GLN B 1 23 ? 5.098 16.078 16.5 1 96.25 23 GLN B CA 1
ATOM 1973 C C . GLN B 1 23 ? 4.875 17.281 15.578 1 96.25 23 GLN B C 1
ATOM 1975 O O . GLN B 1 23 ? 5.125 17.188 14.375 1 96.25 23 GLN B O 1
ATOM 1980 N N . GLN B 1 24 ? 4.441 18.391 16.141 1 94 24 GLN B N 1
ATOM 1981 C CA . GLN B 1 24 ? 4.203 19.609 15.375 1 94 24 GLN B CA 1
ATOM 1982 C C . GLN B 1 24 ? 5.488 20.109 14.727 1 94 24 GLN B C 1
ATOM 1984 O O . GLN B 1 24 ? 5.496 20.484 13.547 1 94 24 GLN B O 1
ATOM 1989 N N . ARG B 1 25 ? 6.539 20.109 15.469 1 96.19 25 ARG B N 1
ATOM 1990 C CA . ARG B 1 25 ? 7.828 20.547 14.945 1 96.19 25 ARG B CA 1
ATOM 1991 C C . ARG B 1 25 ? 8.289 19.656 13.805 1 96.19 25 ARG B C 1
ATOM 1993 O O . ARG B 1 25 ? 8.844 20.141 12.812 1 96.19 25 ARG B O 1
ATOM 2000 N N . ALA B 1 26 ? 8.109 18.344 13.953 1 97.94 26 ALA B N 1
ATOM 2001 C CA . ALA B 1 26 ? 8.492 17.422 12.898 1 97.94 26 ALA B CA 1
ATOM 2002 C C . ALA B 1 26 ? 7.723 17.703 11.609 1 97.94 26 ALA B C 1
ATOM 2004 O O . ALA B 1 26 ? 8.305 17.703 10.516 1 97.94 26 ALA B O 1
ATOM 2005 N N . VAL B 1 27 ? 6.406 17.922 11.719 1 97.94 27 VAL B N 1
ATOM 2006 C CA . VAL B 1 27 ? 5.602 18.219 10.539 1 97.94 27 VAL B CA 1
ATOM 2007 C C . VAL B 1 27 ? 6.109 19.5 9.875 1 97.94 27 VAL B C 1
ATOM 2009 O O . VAL B 1 27 ? 6.316 19.531 8.664 1 97.94 27 VAL B O 1
ATOM 2012 N N . GLU B 1 28 ? 6.43 20.531 10.609 1 96 28 GLU B N 1
ATOM 2013 C CA . GLU B 1 28 ? 6.867 21.828 10.094 1 96 28 GLU B CA 1
ATOM 2014 C C . GLU B 1 28 ? 8.266 21.734 9.5 1 96 28 GLU B C 1
ATOM 2016 O O . GLU B 1 28 ? 8.594 22.453 8.547 1 96 28 GLU B O 1
ATOM 2021 N N . THR B 1 29 ? 9.008 20.859 10.047 1 97 29 THR B N 1
ATOM 2022 C CA . THR B 1 29 ? 10.406 20.766 9.641 1 97 29 THR B CA 1
ATOM 2023 C C . THR B 1 29 ? 10.547 19.906 8.383 1 97 29 THR B C 1
ATOM 2025 O O . THR B 1 29 ? 11.328 20.234 7.492 1 97 29 THR B O 1
ATOM 2028 N N . TYR B 1 30 ? 9.742 18.859 8.258 1 98.25 30 TYR B N 1
ATOM 2029 C CA . TYR B 1 30 ? 10.086 17.859 7.258 1 98.25 30 TYR B CA 1
ATOM 2030 C C . TYR B 1 30 ? 9.055 17.828 6.137 1 98.25 30 TYR B C 1
ATOM 2032 O O . TYR B 1 30 ? 9.297 17.25 5.07 1 98.25 30 TYR B O 1
ATOM 2040 N N . PHE B 1 31 ? 7.918 18.422 6.293 1 98.31 31 PHE B N 1
ATOM 2041 C CA . PHE B 1 31 ? 6.887 18.453 5.258 1 98.31 31 PHE B CA 1
ATOM 2042 C C . PHE B 1 31 ? 6.898 19.797 4.535 1 98.31 31 PHE B C 1
ATOM 2044 O O . PHE B 1 31 ? 7.121 20.844 5.152 1 98.31 31 PHE B O 1
ATOM 2051 N N . LEU B 1 32 ? 6.652 19.781 3.273 1 97.44 32 LEU B N 1
ATOM 2052 C CA . LEU B 1 32 ? 6.414 21.016 2.531 1 97.44 32 LEU B CA 1
ATOM 2053 C C . LEU B 1 32 ? 5.074 21.641 2.918 1 97.44 32 LEU B C 1
ATOM 2055 O O . LEU B 1 32 ? 4.145 20.922 3.297 1 97.44 32 LEU B O 1
ATOM 2059 N N . PRO B 1 33 ? 4.945 22.938 2.77 1 96.31 33 PRO B N 1
ATOM 2060 C CA . PRO B 1 33 ? 3.656 23.578 3.049 1 96.31 33 PRO B CA 1
ATOM 2061 C C . PRO B 1 33 ? 2.533 23.062 2.156 1 96.31 33 PRO B C 1
ATOM 2063 O O . PRO B 1 33 ? 1.377 23 2.584 1 96.31 33 PRO B O 1
ATOM 2066 N N . GLU B 1 34 ? 2.904 22.672 0.907 1 97.12 34 GLU B N 1
ATOM 2067 C CA . GLU B 1 34 ? 1.907 22.141 -0.016 1 97.12 34 GLU B CA 1
ATOM 2068 C C . GLU B 1 34 ? 2.004 20.625 -0.111 1 97.12 34 GLU B C 1
ATOM 2070 O O . GLU B 1 34 ? 2.037 20.062 -1.211 1 97.12 34 GLU B O 1
ATOM 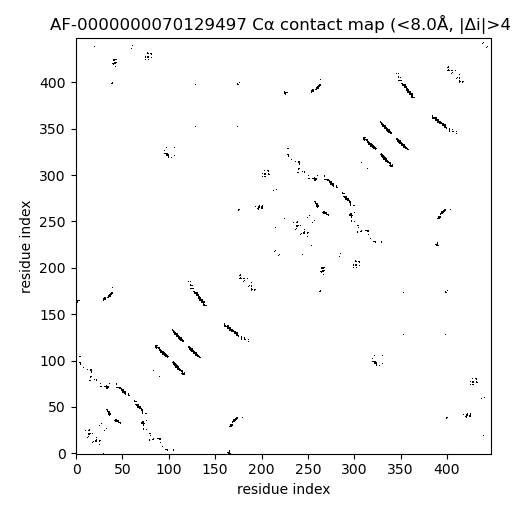2075 N N . VAL B 1 35 ? 2.023 19.953 0.938 1 98.19 35 VAL B N 1
ATOM 2076 C CA . VAL B 1 35 ? 2.139 18.5 1.004 1 98.19 35 VAL B CA 1
ATOM 2077 C C . VAL B 1 35 ? 0.789 17.859 0.685 1 98.19 35 VAL B C 1
ATOM 2079 O O . VAL B 1 35 ? -0.262 18.422 1.003 1 98.19 35 VAL B O 1
ATOM 2082 N N . SER B 1 36 ? 0.786 16.766 0.032 1 98.62 36 SER B N 1
ATOM 2083 C CA . SER B 1 36 ? -0.403 15.93 -0.105 1 98.62 36 SER B CA 1
ATOM 2084 C C . SER B 1 36 ? -0.312 14.688 0.777 1 98.62 36 SER B C 1
ATOM 2086 O O . SER B 1 36 ? 0.785 14.211 1.072 1 98.62 36 SER B O 1
ATOM 2088 N N . PHE B 1 37 ? -1.412 14.25 1.222 1 98.75 37 PHE B N 1
ATOM 2089 C CA . PHE B 1 37 ? -1.519 13.109 2.123 1 98.75 37 PHE B CA 1
ATOM 2090 C C . PHE B 1 37 ? -2.637 12.172 1.679 1 98.75 37 PHE B C 1
ATOM 2092 O O . PHE B 1 37 ? -3.797 12.578 1.592 1 98.75 37 PHE B O 1
ATOM 2099 N N . VAL B 1 38 ? -2.229 10.906 1.368 1 98.62 38 VAL B N 1
ATOM 2100 C CA . VAL B 1 38 ? -3.191 9.898 0.933 1 98.62 38 VAL B CA 1
ATOM 2101 C C . VAL B 1 38 ? -3.217 8.742 1.928 1 98.62 38 VAL B C 1
ATOM 2103 O O . VAL B 1 38 ? -2.203 8.07 2.131 1 98.62 38 VAL B O 1
ATOM 2106 N N . HIS B 1 39 ? -4.273 8.586 2.59 1 97.94 39 HIS B N 1
ATOM 2107 C CA . HIS B 1 39 ? -4.566 7.535 3.561 1 97.94 39 HIS B CA 1
ATOM 2108 C C . HIS B 1 39 ? -5.918 6.887 3.281 1 97.94 39 HIS B C 1
ATOM 2110 O O . HIS B 1 39 ? -6.793 7.504 2.672 1 97.94 39 HIS B O 1
ATOM 2116 N N . PRO B 1 40 ? -6.117 5.621 3.645 1 96.75 40 PRO B N 1
ATOM 2117 C CA . PRO B 1 40 ? -7.402 4.969 3.393 1 96.75 40 PRO B CA 1
ATOM 2118 C C . PRO B 1 40 ? -8.578 5.711 4.027 1 96.75 40 PRO B C 1
ATOM 2120 O O . PRO B 1 40 ? -9.695 5.648 3.518 1 96.75 40 PRO B O 1
ATOM 2123 N N . ILE B 1 41 ? -8.312 6.449 5.055 1 95.56 41 ILE B N 1
ATOM 2124 C CA . ILE B 1 41 ? -9.391 7.07 5.812 1 95.56 41 ILE B CA 1
ATOM 2125 C C . ILE B 1 41 ? -9.375 8.578 5.598 1 95.56 41 ILE B C 1
ATOM 2127 O O . ILE B 1 41 ? -10.414 9.242 5.703 1 95.56 41 ILE B O 1
ATOM 2131 N N . CYS B 1 42 ? -8.281 9.172 5.332 1 97.06 42 CYS B N 1
ATOM 2132 C CA . CYS B 1 42 ? -8.117 10.617 5.176 1 97.06 42 CYS B CA 1
ATOM 2133 C C . CYS B 1 42 ? -7.449 10.945 3.842 1 97.06 42 CYS B C 1
ATOM 2135 O O . CYS B 1 42 ? -6.688 10.133 3.307 1 97.06 42 CYS B O 1
ATOM 2137 N N . LEU B 1 43 ? -7.77 12.102 3.359 1 98.12 43 LEU B N 1
ATOM 2138 C CA . LEU B 1 43 ? -7.219 12.578 2.098 1 98.12 43 LEU B CA 1
ATOM 2139 C C . LEU B 1 43 ? -6.992 14.086 2.139 1 98.12 43 LEU B C 1
ATOM 2141 O O . LEU B 1 43 ? -7.922 14.852 2.422 1 98.12 43 LEU B O 1
ATOM 2145 N N . VAL B 1 44 ? -5.773 14.5 1.997 1 98.25 44 VAL B N 1
ATOM 2146 C CA . VAL B 1 44 ? -5.426 15.922 1.917 1 98.25 44 VAL B CA 1
ATOM 2147 C C . VAL B 1 44 ? -4.781 16.219 0.567 1 98.25 44 VAL B C 1
ATOM 2149 O O . VAL B 1 44 ? -3.729 15.664 0.239 1 98.25 44 VAL B O 1
ATOM 2152 N N . HIS B 1 45 ? -5.402 17.031 -0.216 1 97.5 45 HIS B N 1
ATOM 2153 C CA . HIS B 1 45 ? -4.82 17.484 -1.477 1 97.5 45 HIS B CA 1
ATOM 2154 C C . HIS B 1 45 ? -3.879 18.656 -1.261 1 97.5 45 HIS B C 1
ATOM 2156 O O . HIS B 1 45 ? -4.148 19.531 -0.431 1 97.5 45 HIS B O 1
ATOM 2162 N N . ALA B 1 46 ? -2.812 18.609 -2.029 1 98.06 46 ALA B N 1
ATOM 2163 C CA . ALA B 1 46 ? -1.89 19.734 -1.979 1 98.06 46 ALA B CA 1
ATOM 2164 C C . ALA B 1 46 ? -2.566 21.016 -2.457 1 98.06 46 ALA B C 1
ATOM 2166 O O . ALA B 1 46 ? -3.32 21 -3.432 1 98.06 46 ALA B O 1
ATOM 2167 N N . HIS B 1 47 ? -2.367 22.094 -1.787 1 95.5 47 HIS B N 1
ATOM 2168 C CA . HIS B 1 47 ? -2.834 23.391 -2.24 1 95.5 47 HIS B CA 1
ATOM 2169 C C . HIS B 1 47 ? -1.919 24.516 -1.747 1 95.5 47 HIS B C 1
ATOM 2171 O O . HIS B 1 47 ? -1.202 24.344 -0.758 1 95.5 47 HIS B O 1
ATOM 2177 N N . ASN B 1 48 ? -1.974 25.562 -2.344 1 91.56 48 ASN B N 1
ATOM 2178 C CA . ASN B 1 48 ? -1.213 26.734 -1.938 1 91.56 48 ASN B CA 1
ATOM 2179 C C . ASN B 1 48 ? -1.781 27.359 -0.667 1 91.56 48 ASN B C 1
ATOM 2181 O O . ASN B 1 48 ? -2.945 27.141 -0.327 1 91.56 48 ASN B O 1
ATOM 2185 N N . PRO B 1 49 ? -0.885 28.125 -0.042 1 91.31 49 PRO B N 1
ATOM 2186 C CA . PRO B 1 49 ? -1.36 28.781 1.173 1 91.31 49 PRO B CA 1
ATOM 2187 C C . PRO B 1 49 ? -2.561 29.703 0.918 1 91.31 49 PRO B C 1
ATOM 2189 O O . PRO B 1 49 ? -2.621 30.375 -0.113 1 91.31 49 PRO B O 1
ATOM 2192 N N . ILE B 1 50 ? -3.5 29.594 1.802 1 91.38 50 ILE B N 1
ATOM 2193 C CA . ILE B 1 50 ? -4.703 30.422 1.754 1 91.38 50 ILE B CA 1
ATOM 2194 C C . ILE B 1 50 ? -4.77 31.312 2.994 1 91.38 50 ILE B C 1
ATOM 2196 O O . ILE B 1 50 ? -4.512 30.844 4.109 1 91.38 50 ILE B O 1
ATOM 2200 N N . VAL B 1 51 ? -5.129 32.531 2.746 1 88 51 VAL B N 1
ATOM 2201 C CA . VAL B 1 51 ? -5.262 33.469 3.855 1 88 51 VAL B CA 1
ATOM 2202 C C . VAL B 1 51 ? -6.703 33.469 4.359 1 88 51 VAL B C 1
ATOM 2204 O O . VAL B 1 51 ? -7.641 33.688 3.584 1 88 51 VAL B O 1
ATOM 2207 N N . LEU B 1 52 ? -6.871 33.188 5.586 1 83.69 52 LEU B N 1
ATOM 2208 C CA . LEU B 1 52 ? -8.188 33.156 6.211 1 83.69 52 LEU B CA 1
ATOM 2209 C C . LEU B 1 52 ? -8.281 34.188 7.32 1 83.69 52 LEU B C 1
ATOM 2211 O O . LEU B 1 52 ? -7.289 34.5 7.984 1 83.69 52 LEU B O 1
ATOM 2215 N N . PRO B 1 53 ? -9.617 34.844 7.41 1 79.25 53 PRO B N 1
ATOM 2216 C CA . PRO B 1 53 ? -9.797 35.75 8.562 1 79.25 53 PRO B CA 1
ATOM 2217 C C . PRO B 1 53 ? -9.656 35 9.898 1 79.25 53 PRO B C 1
ATOM 2219 O O . PRO B 1 53 ? -10.031 33.844 10 1 79.25 53 PRO B O 1
ATOM 2222 N N . SER B 1 54 ? -9.039 35.594 10.781 1 70.56 54 SER B N 1
ATOM 2223 C CA . SER B 1 54 ? -8.898 35 12.109 1 70.56 54 SER B CA 1
ATOM 2224 C C . SER B 1 54 ? -10.25 34.906 12.812 1 70.56 54 SER B C 1
ATOM 2226 O O . SER B 1 54 ? -10.984 35.875 12.891 1 70.56 54 SER B O 1
ATOM 2228 N N . LEU B 1 55 ? -10.891 33.781 12.781 1 62.19 55 LEU B N 1
ATOM 2229 C CA . LEU B 1 55 ? -12.188 33.594 13.422 1 62.19 55 LEU B CA 1
ATOM 2230 C C . LEU B 1 55 ? -12.109 33.938 14.898 1 62.19 55 LEU B C 1
ATOM 2232 O O . LEU B 1 55 ? -13.117 34.344 15.508 1 62.19 55 LEU B O 1
ATOM 2236 N N . PHE B 1 56 ? -11.094 33.75 15.492 1 57.03 56 PHE B N 1
ATOM 2237 C CA . PHE B 1 56 ? -10.953 34.031 16.922 1 57.03 56 PHE B CA 1
ATOM 2238 C C . PHE B 1 56 ? -9.867 35.062 17.141 1 57.03 56 PHE B C 1
ATOM 2240 O O . PHE B 1 56 ? -8.789 34.75 17.641 1 57.03 56 PHE B O 1
ATOM 2247 N N . PRO B 1 57 ? -10.141 36.219 16.734 1 50.25 57 PRO B N 1
ATOM 2248 C CA . PRO B 1 57 ? -9.258 37.375 16.984 1 50.25 57 PRO B CA 1
ATOM 2249 C C . PRO B 1 57 ? -9.062 37.656 18.469 1 50.25 57 PRO B C 1
ATOM 2251 O O . PRO B 1 57 ? -9.977 37.406 19.266 1 50.25 57 PRO B O 1
ATOM 2254 N N . GLY B 1 58 ? -7.812 37.375 19 1 51.78 58 GLY B N 1
ATOM 2255 C CA . GLY B 1 58 ? -7.484 37.562 20.406 1 51.78 58 GLY B CA 1
ATOM 2256 C C . GLY B 1 58 ? -7.164 36.281 21.141 1 51.78 58 GLY B C 1
ATOM 2257 O O . GLY B 1 58 ? -6.484 36.281 22.172 1 51.78 58 GLY B O 1
ATOM 2258 N N . PHE B 1 59 ? -8.016 35.281 20.797 1 48.94 59 PHE B N 1
ATOM 2259 C CA . PHE B 1 59 ? -7.77 34.094 21.562 1 48.94 59 PHE B CA 1
ATOM 2260 C C . PHE B 1 59 ? -6.465 33.438 21.141 1 48.94 59 PHE B C 1
ATOM 2262 O O . PHE B 1 59 ? -5.797 32.781 21.938 1 48.94 59 PHE B O 1
ATOM 2269 N N . VAL B 1 60 ? -6.25 33.281 19.844 1 43.53 60 VAL B N 1
ATOM 2270 C CA . VAL B 1 60 ? -5.094 32.562 19.328 1 43.53 60 VAL B CA 1
ATOM 2271 C C . VAL B 1 60 ? -3.852 33.438 19.422 1 43.53 60 VAL B C 1
ATOM 2273 O O . VAL B 1 60 ? -3.811 34.531 18.828 1 43.53 60 VAL B O 1
ATOM 2276 N N . GLY B 1 61 ? -3.062 33.312 20.516 1 39.41 61 GLY B N 1
ATOM 2277 C CA . GLY B 1 61 ? -1.695 33.688 20.859 1 39.41 61 GLY B CA 1
ATOM 2278 C C . GLY B 1 61 ? -1.24 34.969 20.188 1 39.41 61 GLY B C 1
ATOM 2279 O O . GLY B 1 61 ? -0.652 34.938 19.109 1 39.41 61 GLY B O 1
ATOM 2280 N N . GLY B 1 62 ? -1.653 36.062 20.672 1 45.78 62 GLY B N 1
ATOM 2281 C CA . GLY B 1 62 ? -1.184 37.406 20.578 1 45.78 62 GLY B CA 1
ATOM 2282 C C . GLY B 1 62 ? -1.08 37.906 19.156 1 45.78 62 GLY B C 1
ATOM 2283 O O . GLY B 1 62 ? -0.536 39 18.906 1 45.78 62 GLY B O 1
ATOM 2284 N N . SER B 1 63 ? -1.011 36.969 18.25 1 48.91 63 SER B N 1
ATOM 2285 C CA . SER B 1 63 ? -0.803 37.688 17 1 48.91 63 SER B CA 1
ATOM 2286 C C . SER B 1 63 ? -2.027 38.5 16.609 1 48.91 63 SER B C 1
ATOM 2288 O O . SER B 1 63 ? -3.158 38 16.688 1 48.91 63 SER B O 1
ATOM 2290 N N . SER B 1 64 ? -2.031 39.688 16.891 1 54.81 64 SER B N 1
ATOM 2291 C CA . SER B 1 64 ? -2.922 40.812 16.562 1 54.81 64 SER B CA 1
ATOM 2292 C C . SER B 1 64 ? -3.309 40.812 15.086 1 54.81 64 SER B C 1
ATOM 2294 O O . SER B 1 64 ? -4.02 41.688 14.625 1 54.81 64 SER B O 1
ATOM 2296 N N . ARG B 1 65 ? -2.789 39.719 14.422 1 60.69 65 ARG B N 1
ATOM 2297 C CA . ARG B 1 65 ? -3.104 39.875 13 1 60.69 65 ARG B CA 1
ATOM 2298 C C . ARG B 1 65 ? -4.512 39.375 12.703 1 60.69 65 ARG B C 1
ATOM 2300 O O . ARG B 1 65 ? -4.922 38.312 13.203 1 60.69 65 ARG B O 1
ATOM 2307 N N . PRO B 1 66 ? -5.266 40.031 12.086 1 68.25 66 PRO B N 1
ATOM 2308 C CA . PRO B 1 66 ? -6.656 39.719 11.75 1 68.25 66 PRO B CA 1
ATOM 2309 C C . PRO B 1 66 ? -6.77 38.562 10.75 1 68.25 66 PRO B C 1
ATOM 2311 O O . PRO B 1 66 ? -7.875 38.188 10.359 1 68.25 66 PRO B O 1
ATOM 2314 N N . TRP B 1 67 ? -5.488 37.906 10.375 1 69.12 67 TRP B N 1
ATOM 2315 C CA . TRP B 1 67 ? -5.559 36.844 9.391 1 69.12 67 TRP B CA 1
ATOM 2316 C C . TRP B 1 67 ? -4.617 35.688 9.758 1 69.12 67 TRP B C 1
ATOM 2318 O O . TRP B 1 67 ? -3.633 35.906 10.469 1 69.12 67 TRP B O 1
ATOM 2328 N N . THR B 1 68 ? -4.984 34.406 9.383 1 78.38 68 THR B N 1
ATOM 2329 C CA . THR B 1 68 ? -4.125 33.25 9.508 1 78.38 68 THR B CA 1
ATOM 2330 C C . THR B 1 68 ? -3.885 32.594 8.141 1 78.38 68 THR B C 1
ATOM 2332 O O . THR B 1 68 ? -4.738 32.688 7.258 1 78.38 68 THR B O 1
ATOM 2335 N N . VAL B 1 69 ? -2.713 32.094 7.941 1 85.62 69 VAL B N 1
ATOM 2336 C CA . VAL B 1 69 ? -2.387 31.406 6.707 1 85.62 69 VAL B CA 1
ATOM 2337 C C . VAL B 1 69 ? -2.602 29.906 6.895 1 85.62 69 VAL B C 1
ATOM 2339 O O . VAL B 1 69 ? -2.141 29.312 7.879 1 85.62 69 VAL B O 1
ATOM 2342 N N . PHE B 1 70 ? -3.354 29.328 5.941 1 90.44 70 PHE B N 1
ATOM 2343 C CA . PHE B 1 70 ? -3.664 27.906 6.004 1 90.44 70 PHE B CA 1
ATOM 2344 C C . PHE B 1 70 ? -3.068 27.156 4.812 1 90.44 70 PHE B C 1
ATOM 2346 O O . PHE B 1 70 ? -3.258 27.562 3.666 1 90.44 70 PHE B O 1
ATOM 2353 N N . CYS B 1 71 ? -2.27 26.219 5.094 1 94.69 71 CYS B N 1
ATOM 2354 C CA . CYS B 1 71 ? -1.693 25.359 4.062 1 94.69 71 CYS B CA 1
ATOM 2355 C C . CYS B 1 71 ? -2.096 23.906 4.27 1 94.69 71 CYS B C 1
ATOM 2357 O O . CYS B 1 71 ? -2.617 23.547 5.328 1 94.69 71 CYS B O 1
ATOM 2359 N N . SER B 1 72 ? -1.904 23.078 3.234 1 97.44 72 SER B N 1
ATOM 2360 C CA . SER B 1 72 ? -2.271 21.672 3.35 1 97.44 72 SER B CA 1
ATOM 2361 C C . SER B 1 72 ? -1.483 20.984 4.457 1 97.44 72 SER B C 1
ATOM 2363 O O . SER B 1 72 ? -1.971 20.031 5.074 1 97.44 72 SER B O 1
ATOM 2365 N N . ARG B 1 73 ? -0.344 21.453 4.734 1 97.19 73 ARG B N 1
ATOM 2366 C CA . ARG B 1 73 ? 0.461 20.922 5.832 1 97.19 73 ARG B CA 1
ATOM 2367 C C . ARG B 1 73 ? -0.28 21.031 7.16 1 97.19 73 ARG B C 1
ATOM 2369 O O . ARG B 1 73 ? -0.156 20.156 8.023 1 97.19 73 ARG B O 1
ATOM 2376 N N . ASP B 1 74 ? -1.05 22.062 7.371 1 93.88 74 ASP B N 1
ATOM 2377 C CA . ASP B 1 74 ? -1.823 22.25 8.602 1 93.88 74 ASP B CA 1
ATOM 2378 C C . ASP B 1 74 ? -2.865 21.141 8.75 1 93.88 74 ASP B C 1
ATOM 2380 O O . ASP B 1 74 ? -3.125 20.672 9.867 1 93.88 74 ASP B O 1
ATOM 2384 N N . ALA B 1 75 ? -3.447 20.797 7.617 1 96 75 ALA B N 1
ATOM 2385 C CA . ALA B 1 75 ? -4.406 19.688 7.648 1 96 75 ALA B CA 1
ATOM 2386 C C . ALA B 1 75 ? -3.725 18.375 8.023 1 96 75 ALA B C 1
ATOM 2388 O O . ALA B 1 75 ? -4.273 17.594 8.797 1 96 75 ALA B O 1
ATOM 2389 N N . VAL B 1 76 ? -2.551 18.172 7.473 1 97.94 76 VAL B N 1
ATOM 2390 C CA . VAL B 1 76 ? -1.789 16.969 7.801 1 97.94 76 VAL B CA 1
ATOM 2391 C C . VAL B 1 76 ? -1.433 16.969 9.281 1 97.94 76 VAL B C 1
ATOM 2393 O O . VAL B 1 76 ? -1.557 15.945 9.961 1 97.94 76 VAL B O 1
ATOM 2396 N N . ALA B 1 77 ? -1.004 18.109 9.805 1 96.69 77 ALA B N 1
ATOM 2397 C CA . ALA B 1 77 ? -0.707 18.25 11.234 1 96.69 77 ALA B CA 1
ATOM 2398 C C . ALA B 1 77 ? -1.928 17.906 12.078 1 96.69 77 ALA B C 1
ATOM 2400 O O . ALA B 1 77 ? -1.811 17.234 13.109 1 96.69 77 ALA B O 1
ATOM 2401 N N . ALA B 1 78 ? -3.064 18.406 11.664 1 96.25 78 ALA B N 1
ATOM 2402 C CA . ALA B 1 78 ? -4.309 18.141 12.383 1 96.25 78 ALA B CA 1
ATOM 2403 C C . ALA B 1 78 ? -4.609 16.641 12.414 1 96.25 78 ALA B C 1
ATOM 2405 O O . ALA B 1 78 ? -5.031 16.109 13.445 1 96.25 78 ALA B O 1
ATOM 2406 N N . ILE B 1 79 ? -4.398 15.961 11.32 1 97.44 79 ILE B N 1
ATOM 2407 C CA . ILE B 1 79 ? -4.641 14.523 11.242 1 97.44 79 ILE B CA 1
ATOM 2408 C C . ILE B 1 79 ? -3.703 13.789 12.195 1 97.44 79 ILE B C 1
ATOM 2410 O O . ILE B 1 79 ? -4.133 12.891 12.93 1 97.44 79 ILE B O 1
ATOM 2414 N N . TYR B 1 80 ? -2.428 14.133 12.219 1 97.19 80 TYR B N 1
ATOM 2415 C CA . TYR B 1 80 ? -1.473 13.516 13.133 1 97.19 80 TYR B CA 1
ATOM 2416 C C . TYR B 1 80 ? -1.856 13.789 14.586 1 97.19 80 TYR B C 1
ATOM 2418 O O . TYR B 1 80 ? -1.677 12.93 15.445 1 97.19 80 TYR B O 1
ATOM 2426 N N . ARG B 1 81 ? -2.361 14.93 14.82 1 94.94 81 ARG B N 1
ATOM 2427 C CA . ARG B 1 81 ? -2.783 15.258 16.172 1 94.94 81 ARG B CA 1
ATOM 2428 C C . ARG B 1 81 ? -3.928 14.352 16.625 1 94.94 81 ARG B C 1
ATOM 2430 O O . ARG B 1 81 ? -3.924 13.844 17.75 1 94.94 81 ARG B O 1
ATOM 2437 N N . TRP B 1 82 ? -4.84 14.195 15.766 1 93.88 82 TRP B N 1
ATOM 2438 C CA . TRP B 1 82 ? -5.953 13.305 16.047 1 93.88 82 TRP B CA 1
ATOM 2439 C C . TRP B 1 82 ? -5.469 11.867 16.203 1 93.88 82 TRP B C 1
ATOM 2441 O O . TRP B 1 82 ? -5.984 11.109 17.031 1 93.88 82 TRP B O 1
ATOM 2451 N N . TYR B 1 83 ? -4.602 11.531 15.391 1 93.88 83 TYR B N 1
ATOM 2452 C CA . TYR B 1 83 ? -3.973 10.211 15.469 1 93.88 83 TYR B CA 1
ATOM 2453 C C . TYR B 1 83 ? -3.42 9.953 16.859 1 93.88 83 TYR B C 1
ATOM 2455 O O . TYR B 1 83 ? -3.717 8.922 17.469 1 93.88 83 TYR B O 1
ATOM 2463 N N . ARG B 1 84 ? -2.721 10.875 17.406 1 92.38 84 ARG B N 1
ATOM 2464 C CA . ARG B 1 84 ? -2.127 10.75 18.734 1 92.38 84 ARG B CA 1
ATOM 2465 C C . ARG B 1 84 ? -3.195 10.82 19.828 1 92.38 84 ARG B C 1
ATOM 2467 O O . ARG B 1 84 ? -3.104 10.133 20.844 1 92.38 84 ARG B O 1
ATOM 2474 N N . PHE B 1 85 ? -4.125 11.672 19.672 1 91.25 85 PHE B N 1
ATOM 2475 C CA . PHE B 1 85 ? -5.203 11.805 20.641 1 91.25 85 PHE B CA 1
ATOM 2476 C C . PHE B 1 85 ? -5.977 10.5 20.766 1 91.25 85 PHE B C 1
ATOM 2478 O O . PHE B 1 85 ? -6.273 10.055 21.891 1 91.25 85 PHE B O 1
ATOM 2485 N N . MET B 1 86 ? -6.215 9.891 19.594 1 90.75 86 MET B N 1
ATOM 2486 C CA . MET B 1 86 ? -7.035 8.68 19.594 1 90.75 86 MET B CA 1
ATOM 2487 C C . MET B 1 86 ? -6.262 7.484 20.125 1 90.75 86 MET B C 1
ATOM 2489 O O . MET B 1 86 ? -6.848 6.574 20.719 1 90.75 86 MET B O 1
ATOM 2493 N N . SER B 1 87 ? -4.906 7.52 19.891 1 93.62 87 SER B N 1
ATOM 2494 C CA . SER B 1 87 ? -4.07 6.398 20.312 1 93.62 87 SER B CA 1
ATOM 2495 C C . SER B 1 87 ? -2.758 6.883 20.922 1 93.62 87 SER B C 1
ATOM 2497 O O . SER B 1 87 ? -1.702 6.781 20.297 1 93.62 87 SER B O 1
ATOM 2499 N N . PRO B 1 88 ? -2.717 7.277 22.172 1 92.62 88 PRO B N 1
ATOM 2500 C CA . PRO B 1 88 ? -1.533 7.871 22.797 1 92.62 88 PRO B CA 1
ATOM 2501 C C . PRO B 1 88 ? -0.416 6.859 23.031 1 92.62 88 PRO B C 1
ATOM 2503 O O . PRO B 1 88 ? 0.749 7.238 23.172 1 92.62 88 PRO B O 1
ATOM 2506 N N . ASN B 1 89 ? -0.729 5.527 23.031 1 92.56 89 ASN B N 1
ATOM 2507 C CA . ASN B 1 89 ? 0.264 4.504 23.344 1 92.56 89 ASN B CA 1
ATOM 2508 C C . ASN B 1 89 ? 0.661 3.711 22.094 1 92.56 89 ASN B C 1
ATOM 2510 O O . ASN B 1 89 ? 1.095 2.562 22.203 1 92.56 89 ASN B O 1
ATOM 2514 N N . THR B 1 90 ? 0.509 4.352 20.953 1 94.81 90 THR B N 1
ATOM 2515 C CA . THR B 1 90 ? 0.862 3.693 19.703 1 94.81 90 THR B CA 1
ATOM 2516 C C . THR B 1 90 ? 2.35 3.352 19.672 1 94.81 90 THR B C 1
ATOM 2518 O O . THR B 1 90 ? 3.186 4.164 20.078 1 94.81 90 THR B O 1
ATOM 2521 N N . VAL B 1 91 ? 2.711 2.156 19.297 1 96.12 91 VAL B N 1
ATOM 2522 C CA . VAL B 1 91 ? 4.086 1.727 19.078 1 96.12 91 VAL B CA 1
ATOM 2523 C C . VAL B 1 91 ? 4.297 1.397 17.609 1 96.12 91 VAL B C 1
ATOM 2525 O O . VAL B 1 91 ? 3.477 0.712 17 1 96.12 91 VAL B O 1
ATOM 2528 N N . VAL B 1 92 ? 5.371 1.945 17.062 1 97.69 92 VAL B N 1
ATOM 2529 C CA . VAL B 1 92 ? 5.672 1.735 15.641 1 97.69 92 VAL B CA 1
ATOM 2530 C C . VAL B 1 92 ? 7.02 1.035 15.5 1 97.69 92 VAL B C 1
ATOM 2532 O O . VAL B 1 92 ? 7.98 1.38 16.188 1 97.69 92 VAL B O 1
ATOM 2535 N N . HIS B 1 93 ? 7.07 0.05 14.703 1 97.94 93 HIS B N 1
ATOM 2536 C CA . HIS B 1 93 ? 8.289 -0.667 14.344 1 97.94 93 HIS B CA 1
ATOM 2537 C C . HIS B 1 93 ? 8.555 -0.595 12.844 1 97.94 93 HIS B C 1
ATOM 2539 O O . HIS B 1 93 ? 7.684 -0.945 12.039 1 97.94 93 HIS B O 1
ATOM 2545 N N . ILE B 1 94 ? 9.703 -0.141 12.484 1 98.31 94 ILE B N 1
ATOM 2546 C CA . ILE B 1 94 ? 10.078 -0.05 11.078 1 98.31 94 ILE B CA 1
ATOM 2547 C C . ILE B 1 94 ? 10.766 -1.34 10.648 1 98.31 94 ILE B C 1
ATOM 2549 O O . ILE B 1 94 ? 11.797 -1.717 11.203 1 98.31 94 ILE B O 1
ATOM 2553 N N . ASP B 1 95 ? 10.258 -2.008 9.688 1 98.44 95 ASP B N 1
ATOM 2554 C CA . ASP B 1 95 ? 10.75 -3.311 9.25 1 98.44 95 ASP B CA 1
ATOM 2555 C C . ASP B 1 95 ? 11.734 -3.166 8.094 1 98.44 95 ASP B C 1
ATOM 2557 O O . ASP B 1 95 ? 12.688 -3.939 7.977 1 98.44 95 ASP B O 1
ATOM 2561 N N . SER B 1 96 ? 11.453 -2.213 7.234 1 98.69 96 SER B N 1
ATOM 2562 C CA . SER B 1 96 ? 12.242 -2.084 6.012 1 98.69 96 SER B CA 1
ATOM 2563 C C . SER B 1 96 ? 12.156 -0.668 5.449 1 98.69 96 SER B C 1
ATOM 2565 O O . SER B 1 96 ? 11.148 0.018 5.629 1 98.69 96 SER B O 1
ATOM 2567 N N . LYS B 1 97 ? 13.164 -0.194 4.863 1 98.56 97 LYS B N 1
ATOM 2568 C CA . LYS B 1 97 ? 13.227 1.082 4.156 1 98.56 97 LYS B CA 1
ATOM 2569 C C . LYS B 1 97 ? 14.062 0.965 2.883 1 98.56 97 LYS B C 1
ATOM 2571 O O . LYS B 1 97 ? 15.07 0.26 2.859 1 98.56 97 LYS B O 1
ATOM 2576 N N . ALA B 1 98 ? 13.703 1.611 1.875 1 98.75 98 ALA B N 1
ATOM 2577 C CA . ALA B 1 98 ? 14.398 1.612 0.59 1 98.75 98 ALA B CA 1
ATOM 2578 C C . ALA B 1 98 ? 14.258 2.961 -0.11 1 98.75 98 ALA B C 1
ATOM 2580 O O . ALA B 1 98 ? 13.188 3.58 -0.065 1 98.75 98 ALA B O 1
ATOM 2581 N N . TRP B 1 99 ? 15.32 3.391 -0.757 1 98.25 99 TRP B N 1
ATOM 2582 C CA . TRP B 1 99 ? 15.414 4.723 -1.345 1 98.25 99 TRP B CA 1
ATOM 2583 C C . TRP B 1 99 ? 15.609 4.641 -2.855 1 98.25 99 TRP B C 1
ATOM 2585 O O . TRP B 1 99 ? 16.547 3.986 -3.33 1 98.25 99 TRP B O 1
ATOM 2595 N N . ASP B 1 100 ? 14.672 5.152 -3.631 1 98.31 100 ASP B N 1
ATOM 2596 C CA . ASP B 1 100 ? 14.805 5.363 -5.07 1 98.31 100 ASP B CA 1
ATOM 2597 C C . ASP B 1 100 ? 15.328 6.762 -5.375 1 98.31 100 ASP B C 1
ATOM 2599 O O . ASP B 1 100 ? 14.547 7.703 -5.527 1 98.31 100 ASP B O 1
ATOM 2603 N N . ALA B 1 101 ? 16.531 6.898 -5.535 1 96.31 101 ALA B N 1
ATOM 2604 C CA . ALA B 1 101 ? 17.188 8.195 -5.703 1 96.31 101 ALA B CA 1
ATOM 2605 C C . ALA B 1 101 ? 16.766 8.859 -7.008 1 96.31 101 ALA B C 1
ATOM 2607 O O . ALA B 1 101 ? 16.609 10.078 -7.07 1 96.31 101 ALA B O 1
ATOM 2608 N N . ARG B 1 102 ? 16.562 8.055 -8.023 1 96.25 102 ARG B N 1
ATOM 2609 C CA . ARG B 1 102 ? 16.219 8.586 -9.344 1 96.25 102 ARG B CA 1
ATOM 2610 C C . ARG B 1 102 ? 14.906 9.344 -9.305 1 96.25 102 ARG B C 1
ATOM 2612 O O . ARG B 1 102 ? 14.789 10.43 -9.875 1 96.25 102 ARG B O 1
ATOM 2619 N N . AS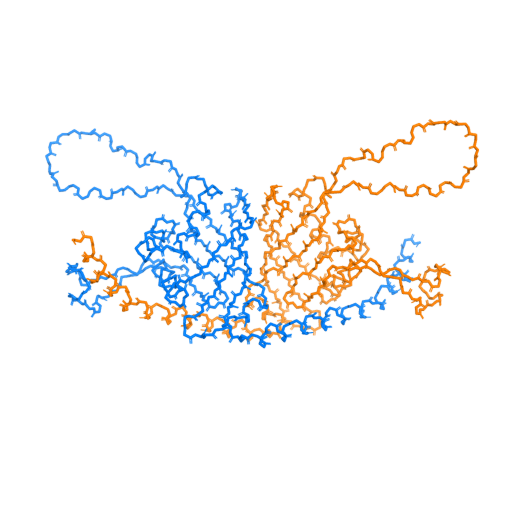N B 1 103 ? 13.969 8.797 -8.625 1 97.88 103 ASN B N 1
ATOM 2620 C CA . ASN B 1 103 ? 12.641 9.398 -8.602 1 97.88 103 ASN B CA 1
ATOM 2621 C C . ASN B 1 103 ? 12.359 10.094 -7.277 1 97.88 103 ASN B C 1
ATOM 2623 O O . ASN B 1 103 ? 11.289 10.672 -7.086 1 97.88 103 ASN B O 1
ATOM 2627 N N . GLN B 1 104 ? 13.281 10.047 -6.309 1 98.12 104 GLN B N 1
ATOM 2628 C CA . GLN B 1 104 ? 13.188 10.664 -4.992 1 98.12 104 GLN B CA 1
ATOM 2629 C C . GLN B 1 104 ? 11.977 10.141 -4.219 1 98.12 104 GLN B C 1
ATOM 2631 O O . GLN B 1 104 ? 11.203 10.922 -3.674 1 98.12 104 GLN B O 1
ATOM 2636 N N . VAL B 1 105 ? 11.883 8.852 -4.262 1 98.81 105 VAL B N 1
ATOM 2637 C CA . VAL B 1 105 ? 10.812 8.172 -3.537 1 98.81 105 VAL B CA 1
ATOM 2638 C C . VAL B 1 105 ? 11.406 7.285 -2.445 1 98.81 105 VAL B C 1
ATOM 2640 O O . VAL B 1 105 ? 12.336 6.52 -2.699 1 98.81 105 VAL B O 1
ATOM 2643 N N . LEU B 1 106 ? 10.922 7.473 -1.262 1 98.88 106 LEU B N 1
ATOM 2644 C CA . LEU B 1 106 ? 11.32 6.66 -0.117 1 98.88 106 LEU B CA 1
ATOM 2645 C C . LEU B 1 106 ? 10.195 5.723 0.303 1 98.88 106 LEU B C 1
ATOM 2647 O O . LEU B 1 106 ? 9.062 6.156 0.493 1 98.88 106 LEU B O 1
ATOM 2651 N N . TYR B 1 107 ? 10.531 4.402 0.384 1 98.94 107 TYR B N 1
ATOM 2652 C CA . TYR B 1 107 ? 9.586 3.402 0.864 1 98.94 107 TYR B CA 1
ATOM 2653 C C . TYR B 1 107 ? 9.93 2.963 2.283 1 98.94 107 TYR B C 1
ATOM 2655 O O . TYR B 1 107 ? 11.102 2.736 2.604 1 98.94 107 TYR B O 1
ATOM 2663 N N . VAL B 1 108 ? 8.875 2.865 3.105 1 98.88 108 VAL B N 1
ATOM 2664 C CA . VAL B 1 108 ? 9.039 2.389 4.477 1 98.88 108 VAL B CA 1
ATOM 2665 C C . VAL B 1 108 ? 7.93 1.401 4.82 1 98.88 108 VAL B C 1
ATOM 2667 O O . VAL B 1 108 ? 6.746 1.731 4.719 1 98.88 108 VAL B O 1
ATOM 2670 N N . THR B 1 109 ? 8.281 0.208 5.129 1 98.88 109 THR B N 1
ATOM 2671 C CA . THR B 1 109 ? 7.336 -0.745 5.699 1 98.88 109 THR B CA 1
ATOM 2672 C C . THR B 1 109 ? 7.383 -0.706 7.223 1 98.88 109 THR B C 1
ATOM 2674 O O . THR B 1 109 ? 8.461 -0.805 7.82 1 98.88 109 THR B O 1
ATOM 2677 N N . ALA B 1 110 ? 6.219 -0.535 7.82 1 98.56 110 ALA B N 1
ATOM 2678 C CA . ALA B 1 110 ? 6.148 -0.418 9.273 1 98.56 110 ALA B CA 1
ATOM 2679 C C . ALA B 1 110 ? 4.973 -1.213 9.836 1 98.56 110 ALA B C 1
ATOM 2681 O O . ALA B 1 110 ? 4.008 -1.488 9.117 1 98.56 110 ALA B O 1
ATOM 2682 N N . ARG B 1 111 ? 5.113 -1.604 11.055 1 98.12 111 ARG B N 1
ATOM 2683 C CA . ARG B 1 111 ? 4.043 -2.18 11.867 1 98.12 111 ARG B CA 1
ATOM 2684 C C . ARG B 1 111 ? 3.676 -1.256 13.023 1 98.12 111 ARG B C 1
ATOM 2686 O O . ARG B 1 111 ? 4.551 -0.632 13.633 1 98.12 111 ARG B O 1
ATOM 2693 N N . GLN B 1 112 ? 2.465 -1.168 13.219 1 96.81 112 GLN B N 1
ATOM 2694 C CA . GLN B 1 112 ? 2.023 -0.317 14.312 1 96.81 112 GLN B CA 1
ATOM 2695 C C . GLN B 1 112 ? 0.93 -1 15.133 1 96.81 112 GLN B C 1
ATOM 2697 O O . GLN B 1 112 ? 0.082 -1.703 14.578 1 96.81 112 GLN B O 1
ATOM 2702 N N . ARG B 1 113 ? 1.028 -0.845 16.375 1 95.25 113 ARG B N 1
ATOM 2703 C CA . ARG B 1 113 ? -0.039 -1.203 17.297 1 95.25 113 ARG B CA 1
ATOM 2704 C C . ARG B 1 113 ? -0.87 0.019 17.672 1 95.25 113 ARG B C 1
ATOM 2706 O O . ARG B 1 113 ? -0.405 0.887 18.422 1 95.25 113 ARG B O 1
ATOM 2713 N N . PHE B 1 114 ? -2.082 0.033 17.141 1 92.69 114 PHE B N 1
ATOM 2714 C CA . PHE B 1 114 ? -2.996 1.149 17.344 1 92.69 114 PHE B CA 1
ATOM 2715 C C . PHE B 1 114 ? -4.086 0.78 18.344 1 92.69 114 PHE B C 1
ATOM 2717 O O . PHE B 1 114 ? -4.816 -0.192 18.141 1 92.69 114 PHE B O 1
ATOM 2724 N N . THR B 1 115 ? -4.133 1.535 19.453 1 91.06 115 THR B N 1
ATOM 2725 C CA . THR B 1 115 ? -5.121 1.299 20.5 1 91.06 115 THR B CA 1
ATOM 2726 C C . THR B 1 115 ? -5.98 2.541 20.719 1 91.06 115 THR B C 1
ATOM 2728 O O . THR B 1 115 ? -5.488 3.562 21.203 1 91.06 115 THR B O 1
ATOM 2731 N N . ILE B 1 116 ? -7.195 2.414 20.422 1 87.94 116 ILE B N 1
ATOM 2732 C CA . ILE B 1 116 ? -8.117 3.52 20.672 1 87.94 116 ILE B CA 1
ATOM 2733 C C . ILE B 1 116 ? -8.414 3.605 22.172 1 87.94 116 ILE B C 1
ATOM 2735 O O . ILE B 1 116 ? -8.93 2.656 22.766 1 87.94 116 ILE B O 1
ATOM 2739 N N . TRP B 1 117 ? -8.219 4.715 22.781 1 89.25 117 TRP B N 1
ATOM 2740 C CA . TRP B 1 117 ? -8.195 4.816 24.234 1 89.25 117 TRP B CA 1
ATOM 2741 C C . TRP B 1 117 ? -9.586 4.574 24.812 1 89.25 117 TRP B C 1
ATOM 2743 O O . TRP B 1 117 ? -9.711 4.137 25.969 1 89.25 117 TRP B O 1
ATOM 2753 N N . PHE B 1 118 ? -10.734 4.816 24.062 1 88.25 118 PHE B N 1
ATOM 2754 C CA . PHE B 1 118 ? -12.055 4.637 24.656 1 88.25 118 PHE B CA 1
ATOM 2755 C C . PHE B 1 118 ? -12.656 3.301 24.234 1 88.25 118 PHE B C 1
ATOM 2757 O O . PHE B 1 118 ? -13.805 3.002 24.562 1 88.25 118 PHE B O 1
ATOM 2764 N N . VAL B 1 119 ? -12.031 2.568 23.438 1 85.81 119 VAL B N 1
ATOM 2765 C CA . VAL B 1 119 ? -12.406 1.197 23.109 1 85.81 119 VAL B CA 1
ATOM 2766 C C . VAL B 1 119 ? -11.484 0.223 23.828 1 85.81 119 VAL B C 1
ATOM 2768 O O . VAL B 1 119 ? -10.422 -0.136 23.312 1 85.81 119 VAL B O 1
ATOM 2771 N N . PRO B 1 120 ? -12.039 -0.337 24.938 1 83.88 120 PRO B N 1
ATOM 2772 C CA . PRO B 1 120 ? -11.172 -1.219 25.734 1 83.88 120 PRO B CA 1
ATOM 2773 C C . PRO B 1 120 ? -11.055 -2.619 25.141 1 83.88 120 PRO B C 1
ATOM 2775 O O . PRO B 1 120 ? -11.961 -3.068 24.422 1 83.88 120 PRO B O 1
ATOM 2778 N N . PHE B 1 121 ? -9.938 -3.293 25.203 1 85.31 121 PHE B N 1
ATOM 2779 C CA . PHE B 1 121 ? -9.695 -4.695 24.891 1 85.31 121 PHE B CA 1
ATOM 2780 C C . PHE B 1 121 ? -9.516 -4.898 23.391 1 85.31 121 PHE B C 1
ATOM 2782 O O . PHE B 1 121 ? -9.797 -5.98 22.875 1 85.31 121 PHE B O 1
ATOM 2789 N N . TYR B 1 122 ? -9.398 -3.807 22.75 1 87.19 122 TYR B N 1
ATOM 2790 C CA . TYR B 1 122 ? -9.133 -3.971 21.328 1 87.19 122 TYR B CA 1
ATOM 2791 C C . TYR B 1 122 ? -7.867 -3.229 20.922 1 87.19 122 TYR B C 1
ATOM 2793 O O . TYR B 1 122 ? -7.652 -2.084 21.328 1 87.19 122 TYR B O 1
ATOM 2801 N N . LYS B 1 123 ? -7.07 -3.945 20.203 1 91.38 123 LYS B N 1
ATOM 2802 C CA . LYS B 1 123 ? -5.859 -3.387 19.609 1 91.38 123 LYS B CA 1
ATOM 2803 C C . LYS B 1 123 ? -5.773 -3.721 18.125 1 91.38 123 LYS B C 1
ATOM 2805 O O . LYS B 1 123 ? -6.043 -4.855 17.719 1 91.38 123 LYS B O 1
ATOM 2810 N N . ALA B 1 124 ? -5.512 -2.715 17.375 1 91.94 124 ALA B N 1
ATOM 2811 C CA . ALA B 1 124 ? -5.34 -2.918 15.938 1 91.94 124 ALA B CA 1
ATOM 2812 C C . ALA B 1 124 ? -3.863 -3.021 15.57 1 91.94 124 ALA B C 1
ATOM 2814 O O . ALA B 1 124 ? -3.178 -2.006 15.438 1 91.94 124 ALA B O 1
ATOM 2815 N N . ASN B 1 125 ? -3.389 -4.254 15.445 1 94.25 125 ASN B N 1
ATOM 2816 C CA . ASN B 1 125 ? -2.059 -4.473 14.891 1 94.25 125 ASN B CA 1
ATOM 2817 C C . ASN B 1 125 ? -2.08 -4.453 13.367 1 94.25 125 ASN B C 1
ATOM 2819 O O . ASN B 1 125 ? -2.652 -5.344 12.734 1 94.25 125 ASN B O 1
ATOM 2823 N N . VAL B 1 126 ? -1.476 -3.422 12.828 1 96.75 126 VAL B N 1
ATOM 2824 C CA . VAL B 1 126 ? -1.565 -3.236 11.383 1 96.75 126 VAL B CA 1
ATOM 2825 C C . VAL B 1 126 ? -0.164 -3.107 10.789 1 96.75 126 VAL B C 1
ATOM 2827 O O . VAL B 1 126 ? 0.794 -2.807 11.508 1 96.75 126 VAL B O 1
ATOM 2830 N N . ARG B 1 127 ? -0.061 -3.449 9.586 1 97.94 127 ARG B N 1
ATOM 2831 C CA . ARG B 1 127 ? 1.14 -3.297 8.773 1 97.94 127 ARG B CA 1
ATOM 2832 C C . ARG B 1 127 ? 0.863 -2.43 7.551 1 97.94 127 ARG B C 1
ATOM 2834 O O . ARG B 1 127 ? -0.195 -2.543 6.93 1 97.94 127 ARG B O 1
ATOM 2841 N N . LEU B 1 128 ? 1.794 -1.476 7.266 1 98.19 128 LEU B N 1
ATOM 2842 C CA . LEU B 1 128 ? 1.568 -0.613 6.109 1 98.19 128 LEU B CA 1
ATOM 2843 C C . LEU B 1 128 ? 2.879 -0.317 5.391 1 98.19 128 LEU B C 1
ATOM 2845 O O . LEU B 1 128 ? 3.957 -0.436 5.977 1 98.19 128 LEU B O 1
ATOM 2849 N N . VAL B 1 129 ? 2.822 -0.014 4.117 1 98.88 129 VAL B N 1
ATOM 2850 C CA . VAL B 1 129 ? 3.908 0.567 3.334 1 98.88 129 VAL B CA 1
ATOM 2851 C C . VAL B 1 129 ? 3.67 2.064 3.148 1 98.88 129 VAL B C 1
ATOM 2853 O O . VAL B 1 129 ? 2.637 2.473 2.611 1 98.88 129 VAL B O 1
ATOM 2856 N N . VAL B 1 130 ? 4.559 2.865 3.629 1 98.88 130 VAL B N 1
ATOM 2857 C CA . VAL B 1 130 ? 4.52 4.312 3.443 1 98.88 130 VAL B CA 1
ATOM 2858 C C . VAL B 1 130 ? 5.375 4.703 2.238 1 98.88 130 VAL B C 1
ATOM 2860 O O . VAL B 1 130 ? 6.547 4.332 2.154 1 98.88 130 VAL B O 1
ATOM 2863 N N . GLU B 1 131 ? 4.762 5.27 1.301 1 98.94 131 GLU B N 1
ATOM 2864 C CA . GLU B 1 131 ? 5.461 5.848 0.155 1 98.94 131 GLU B CA 1
ATOM 2865 C C . GLU B 1 131 ? 5.602 7.359 0.299 1 98.94 131 GLU B C 1
ATOM 2867 O O . GLU B 1 131 ? 4.602 8.078 0.353 1 98.94 131 GLU B O 1
ATOM 2872 N N . LEU B 1 132 ? 6.84 7.863 0.355 1 98.88 132 LEU B N 1
ATOM 2873 C CA . LEU B 1 132 ? 7.109 9.289 0.503 1 98.88 132 LEU B CA 1
ATOM 2874 C C . LEU B 1 132 ? 7.77 9.852 -0.751 1 98.88 132 LEU B C 1
ATOM 2876 O O . LEU B 1 132 ? 8.875 9.438 -1.118 1 98.88 132 LEU B O 1
ATOM 2880 N N . GLN B 1 133 ? 7.094 10.719 -1.428 1 98.88 133 GLN B N 1
ATOM 2881 C CA . GLN B 1 133 ? 7.723 11.508 -2.482 1 98.88 133 GLN B CA 1
ATOM 2882 C C . GLN B 1 133 ? 8.469 12.703 -1.902 1 98.88 133 GLN B C 1
ATOM 2884 O O . GLN B 1 133 ? 7.871 13.562 -1.255 1 98.88 133 GLN B O 1
ATOM 2889 N N . LEU B 1 134 ? 9.742 12.75 -2.072 1 98.62 134 LEU B N 1
ATOM 2890 C CA . LEU B 1 134 ? 10.547 13.836 -1.534 1 98.62 134 LEU B CA 1
ATOM 2891 C C . LEU B 1 134 ? 10.906 14.844 -2.627 1 98.62 134 LEU B C 1
ATOM 2893 O O . LEU B 1 134 ? 10.883 14.508 -3.812 1 98.62 134 LEU B O 1
ATOM 2897 N N . ARG B 1 135 ? 11.094 16.031 -2.244 1 97.81 135 ARG B N 1
ATOM 2898 C CA . ARG B 1 135 ? 11.562 17.094 -3.115 1 97.81 135 ARG B CA 1
ATOM 2899 C C . ARG B 1 135 ? 12.75 17.828 -2.494 1 97.81 135 ARG B C 1
ATOM 2901 O O . ARG B 1 135 ? 12.734 18.156 -1.308 1 97.81 135 ARG B O 1
ATOM 2908 N N . ARG B 1 136 ? 13.688 18 -3.334 1 94.75 136 ARG B N 1
ATOM 2909 C CA . ARG B 1 136 ? 14.883 18.688 -2.883 1 94.75 136 ARG B CA 1
ATOM 2910 C C . ARG B 1 136 ? 14.734 20.203 -3.027 1 94.75 136 ARG B C 1
ATOM 2912 O O . ARG B 1 136 ? 14.336 20.688 -4.086 1 94.75 136 ARG B O 1
ATOM 2919 N N . GLN B 1 137 ? 14.891 20.891 -1.973 1 90.88 137 GLN B N 1
ATOM 2920 C CA . GLN B 1 137 ? 14.805 22.344 -2 1 90.88 137 GLN B CA 1
ATOM 2921 C C . GLN B 1 137 ? 15.883 22.984 -1.131 1 90.88 137 GLN B C 1
ATOM 2923 O O . GLN B 1 137 ? 16.438 22.328 -0.25 1 90.88 137 GLN B O 1
ATOM 2928 N N . ARG B 1 138 ? 16.219 24.234 -1.466 1 80.5 138 ARG B N 1
ATOM 2929 C CA . ARG B 1 138 ? 17.109 25.016 -0.621 1 80.5 138 ARG B CA 1
ATOM 2930 C C . ARG B 1 138 ? 16.375 25.562 0.592 1 80.5 138 ARG B C 1
ATOM 2932 O O . ARG B 1 138 ? 15.227 26 0.479 1 80.5 138 ARG B O 1
ATOM 2939 N N . PRO B 1 139 ? 16.969 25.359 1.69 1 69 139 PRO B N 1
ATOM 2940 C CA . PRO B 1 139 ? 16.281 25.891 2.871 1 69 139 PRO B CA 1
ATOM 2941 C C . PRO B 1 139 ? 15.984 27.375 2.756 1 69 139 PRO B C 1
ATOM 2943 O O . PRO B 1 139 ? 16.75 28.125 2.141 1 69 139 PRO B O 1
ATOM 2946 N N . ALA B 1 140 ? 14.75 27.812 2.922 1 57.25 140 ALA B N 1
ATOM 2947 C CA . ALA B 1 140 ? 14.383 29.219 2.883 1 57.25 140 ALA B CA 1
ATOM 2948 C C . ALA B 1 140 ? 15.273 30.047 3.814 1 57.25 140 ALA B C 1
ATOM 2950 O O . ALA B 1 140 ? 15.711 29.547 4.855 1 57.25 140 ALA B O 1
ATOM 2951 N N . ALA B 1 141 ? 16 31.094 3.322 1 49.41 141 ALA B N 1
ATOM 2952 C CA . ALA B 1 141 ? 16.781 32.031 4.117 1 49.41 141 ALA B CA 1
ATOM 2953 C C . ALA B 1 141 ? 16 32.5 5.344 1 49.41 141 ALA B C 1
ATOM 2955 O O . ALA B 1 141 ? 14.781 32.656 5.289 1 49.41 141 ALA B O 1
ATOM 2956 N N . PRO B 1 142 ? 16.453 32.219 6.547 1 44.91 142 PRO B N 1
ATOM 2957 C CA . PRO B 1 142 ? 15.766 32.906 7.652 1 44.91 142 PRO B CA 1
ATOM 2958 C C . PRO B 1 142 ? 15.43 34.344 7.344 1 44.91 142 PRO B C 1
ATOM 2960 O O . PRO B 1 142 ? 16.203 35.031 6.66 1 44.91 142 PRO B O 1
ATOM 2963 N N . SER B 1 143 ? 14.219 34.656 7.168 1 38.69 143 SER B N 1
ATOM 2964 C CA . SER B 1 143 ? 13.883 36.094 7.078 1 38.69 143 SER B CA 1
ATOM 2965 C C . SER B 1 143 ? 14.602 36.906 8.148 1 38.69 143 SER B C 1
ATOM 2967 O O . SER B 1 143 ? 14.375 36.688 9.344 1 38.69 143 SER B O 1
ATOM 2969 N N . ILE B 1 144 ? 15.875 37.281 8.125 1 35.5 144 ILE B N 1
ATOM 2970 C CA . ILE B 1 144 ? 16.453 38.25 9.016 1 35.5 144 ILE B CA 1
ATOM 2971 C C . ILE B 1 144 ? 15.547 39.469 9.102 1 35.5 144 ILE B C 1
ATOM 2973 O O . ILE B 1 144 ? 15.344 40.188 8.117 1 35.5 144 ILE B O 1
ATOM 2977 N N . GLN B 1 145 ? 14.484 39.469 9.906 1 35.72 145 GLN B N 1
ATOM 2978 C CA . GLN B 1 145 ? 13.859 40.719 10.312 1 35.72 145 GLN B CA 1
ATOM 2979 C C . GLN B 1 145 ? 14.891 41.688 10.883 1 35.72 145 GLN B C 1
ATOM 2981 O O . GLN B 1 145 ? 14.891 41.969 12.078 1 35.72 145 GLN B O 1
ATOM 2986 N N . THR B 1 146 ? 16.234 41.625 10.672 1 32.88 146 THR B N 1
ATOM 2987 C CA . THR B 1 146 ? 17 42.656 11.391 1 32.88 146 THR B CA 1
ATOM 2988 C C . THR B 1 146 ? 16.578 44.062 10.945 1 32.88 146 THR B C 1
ATOM 2990 O O . THR B 1 146 ? 16.609 44.375 9.758 1 32.88 146 THR B O 1
ATOM 2993 N N . ASN B 1 147 ? 15.773 44.781 11.758 1 31.64 147 ASN B N 1
ATOM 2994 C CA . ASN B 1 147 ? 15.492 46.219 11.758 1 31.64 147 ASN B CA 1
ATOM 2995 C C . ASN B 1 147 ? 16.766 47.031 11.5 1 31.64 147 ASN B C 1
ATOM 2997 O O . ASN B 1 147 ? 16.719 48.25 11.438 1 31.64 147 ASN B O 1
ATOM 3001 N N . ASN B 1 148 ? 17.875 46.812 12.344 1 32 148 ASN B N 1
ATOM 3002 C CA . ASN B 1 148 ? 18.781 47.969 12.5 1 32 148 ASN B CA 1
ATOM 3003 C C . ASN B 1 148 ? 19.359 48.406 11.164 1 32 148 ASN B C 1
ATOM 3005 O O . ASN B 1 148 ? 19.828 47.594 10.375 1 32 148 ASN B O 1
ATOM 3009 N N . GLU B 1 149 ? 19.172 49.688 10.703 1 31.95 149 GLU B N 1
ATOM 3010 C CA . GLU B 1 149 ? 19.578 50.656 9.664 1 31.95 149 GLU B CA 1
ATOM 3011 C C . GLU B 1 149 ? 21.094 50.625 9.461 1 31.95 149 GLU B C 1
ATOM 3013 O O . GLU B 1 149 ? 21.625 51.406 8.688 1 31.95 149 GLU B O 1
ATOM 3018 N N . SER B 1 150 ? 21.984 50.375 10.531 1 31.67 150 SER B N 1
ATOM 3019 C CA . SER B 1 150 ? 23.25 51.031 10.328 1 31.67 150 SER B CA 1
ATOM 3020 C C . SER B 1 150 ? 23.844 50.719 8.961 1 31.67 150 SER B C 1
ATOM 3022 O O . SER B 1 150 ? 23.453 49.719 8.328 1 31.67 150 SER B O 1
ATOM 3024 N N . HIS B 1 151 ? 25.203 51.188 8.727 1 31.7 151 HIS B N 1
ATOM 3025 C CA . HIS B 1 151 ? 26.094 51.594 7.648 1 31.7 151 HIS B CA 1
ATOM 3026 C C . HIS B 1 151 ? 26.266 50.469 6.633 1 31.7 151 HIS B C 1
ATOM 3028 O O . HIS B 1 151 ? 25.875 49.344 6.883 1 31.7 151 HIS B O 1
ATOM 3034 N N . GLY B 1 152 ? 27.547 50.469 5.973 1 31.95 152 GLY B N 1
ATOM 3035 C CA . GLY B 1 152 ? 28.141 50.25 4.664 1 31.95 152 GLY B CA 1
ATOM 3036 C C . GLY B 1 152 ? 28.188 48.781 4.289 1 31.95 152 GLY B C 1
ATOM 3037 O O . GLY B 1 152 ? 28.703 48.406 3.23 1 31.95 152 GLY B O 1
ATOM 3038 N N . ARG B 1 153 ? 28.516 47.875 5.312 1 32.03 153 ARG B N 1
ATOM 3039 C CA . ARG B 1 153 ? 29.297 46.781 4.773 1 32.03 153 ARG B CA 1
ATOM 3040 C C . ARG B 1 153 ? 28.484 45.969 3.781 1 32.03 153 ARG B C 1
ATOM 3042 O O . ARG B 1 153 ? 27.344 45.594 4.07 1 32.03 153 ARG B O 1
ATOM 3049 N N . THR B 1 154 ? 28.625 46.188 2.457 1 34.06 154 THR B N 1
ATOM 3050 C CA . THR B 1 154 ? 28.359 45.438 1.239 1 34.06 154 THR B CA 1
ATOM 3051 C C . THR B 1 154 ? 28.438 43.938 1.506 1 34.06 154 THR B C 1
ATOM 3053 O O . THR B 1 154 ? 29.141 43.219 0.799 1 34.06 154 THR B O 1
ATOM 3056 N N . GLY B 1 155 ? 28.594 43.594 2.766 1 32.5 155 GLY B N 1
ATOM 3057 C CA . GLY B 1 155 ? 28.922 42.188 2.727 1 32.5 155 GLY B CA 1
ATOM 3058 C C . GLY B 1 155 ? 27.984 41.375 1.857 1 32.5 155 GLY B C 1
ATOM 3059 O O . GLY B 1 155 ? 26.844 41.75 1.627 1 32.5 155 GLY B O 1
ATOM 3060 N N . GLY B 1 156 ? 28.547 40.719 0.823 1 35.94 156 GLY B N 1
ATOM 3061 C CA . GLY B 1 156 ? 27.969 39.719 -0.087 1 35.94 156 GLY B CA 1
ATOM 3062 C C . GLY B 1 156 ? 26.812 38.969 0.521 1 35.94 156 GLY B C 1
ATOM 3063 O O . GLY B 1 156 ? 26.797 38.719 1.728 1 35.94 156 GLY B O 1
ATOM 3064 N N . GLY B 1 157 ? 25.578 39.406 0.324 1 36.66 157 GLY B N 1
ATOM 3065 C CA . GLY B 1 157 ? 24.422 38.562 0.582 1 36.66 157 GLY B CA 1
ATOM 3066 C C . GLY B 1 157 ? 24.734 37.094 0.619 1 36.66 157 GLY B C 1
ATOM 3067 O O . GLY B 1 157 ? 25.125 36.5 -0.397 1 36.66 157 GLY B O 1
ATOM 3068 N N . THR B 1 158 ? 25.469 36.719 1.624 1 35.91 158 THR B N 1
ATOM 3069 C CA . THR B 1 158 ? 25.781 35.312 1.804 1 35.91 158 THR B CA 1
ATOM 3070 C C . THR B 1 158 ? 24.672 34.438 1.235 1 35.91 158 THR B C 1
ATOM 3072 O O . THR B 1 158 ? 23.484 34.688 1.467 1 35.91 158 THR B O 1
ATOM 3075 N N . ALA B 1 159 ? 24.781 33.875 0.096 1 39.72 159 ALA B N 1
ATOM 3076 C CA . ALA B 1 159 ? 24.125 32.812 -0.628 1 39.72 159 ALA B CA 1
ATOM 3077 C C . ALA B 1 159 ? 23.328 31.906 0.322 1 39.72 159 ALA B C 1
ATOM 3079 O O . ALA B 1 159 ? 23.781 31.625 1.437 1 39.72 159 ALA B O 1
ATOM 3080 N N . ARG B 1 160 ? 22.078 31.875 0.408 1 48.12 160 ARG B N 1
ATOM 3081 C CA . ARG B 1 160 ? 21.203 30.781 0.776 1 48.12 160 ARG B CA 1
ATOM 3082 C C . ARG B 1 160 ? 21.922 29.438 0.685 1 48.12 160 ARG B C 1
ATOM 3084 O O . ARG B 1 160 ? 21.766 28.703 -0.294 1 48.12 160 ARG B O 1
ATOM 3091 N N . HIS B 1 161 ? 23.25 29.297 0.928 1 51.19 161 HIS B N 1
ATOM 3092 C CA . HIS B 1 161 ? 24.297 28.344 0.601 1 51.19 161 HIS B CA 1
ATOM 3093 C C . HIS B 1 161 ? 24.094 27.031 1.334 1 51.19 161 HIS B C 1
ATOM 3095 O O . HIS B 1 161 ? 25.047 26.25 1.487 1 51.19 161 HIS B O 1
ATOM 3101 N N . GLY B 1 162 ? 22.984 26.906 2.158 1 57.31 162 GLY B N 1
ATOM 3102 C CA . GLY B 1 162 ? 23.078 25.594 2.777 1 57.31 162 GLY B CA 1
ATOM 3103 C C . GLY B 1 162 ? 22.766 24.469 1.82 1 57.31 162 GLY B C 1
ATOM 3104 O O . GLY B 1 162 ? 22.203 24.688 0.744 1 57.31 162 GLY B O 1
ATOM 3105 N N . PRO B 1 163 ? 23.344 23.328 2.078 1 71.62 163 PRO B N 1
ATOM 3106 C CA . PRO B 1 163 ? 23.141 22.172 1.205 1 71.62 163 PRO B CA 1
ATOM 3107 C C . PRO B 1 163 ? 21.656 21.828 1.015 1 71.62 163 PRO B C 1
ATOM 3109 O O . PRO B 1 163 ? 20.828 22.172 1.861 1 71.62 163 PRO B O 1
ATOM 3112 N N . HIS B 1 164 ? 21.219 21.5 -0.113 1 86.31 164 HIS B N 1
ATOM 3113 C CA . HIS B 1 164 ? 19.875 21.047 -0.454 1 86.31 164 HIS B CA 1
ATOM 3114 C C . HIS B 1 164 ? 19.422 19.922 0.481 1 86.31 164 HIS B C 1
ATOM 3116 O O . HIS B 1 164 ? 20.219 19.062 0.853 1 86.31 164 HIS B O 1
ATOM 3122 N N . LYS B 1 165 ? 18.219 20.172 1.039 1 95.06 165 LYS B N 1
ATOM 3123 C CA . LYS B 1 165 ? 17.594 19.156 1.894 1 95.06 165 LYS B CA 1
ATOM 3124 C C . LYS B 1 165 ? 16.359 18.547 1.228 1 95.06 165 LYS B C 1
ATOM 3126 O O . LYS B 1 165 ? 15.812 19.125 0.292 1 95.06 165 LYS B O 1
ATOM 3131 N N . TYR B 1 166 ? 16.062 17.359 1.637 1 97.69 166 TYR B N 1
ATOM 3132 C CA . TYR B 1 166 ? 14.867 16.672 1.146 1 97.69 166 TYR B CA 1
ATOM 3133 C C . TYR B 1 166 ? 13.672 16.938 2.055 1 97.69 166 TYR B C 1
ATOM 3135 O O . TYR B 1 166 ? 13.781 16.828 3.279 1 97.69 166 TYR B O 1
ATOM 3143 N N . TYR B 1 167 ? 12.508 17.297 1.485 1 98.25 167 TYR B N 1
ATOM 3144 C CA . TYR B 1 167 ? 11.25 17.516 2.197 1 98.25 167 TYR B CA 1
ATOM 3145 C C . TYR B 1 167 ? 10.164 16.594 1.661 1 98.25 167 TYR B C 1
ATOM 3147 O O . TYR B 1 167 ? 10.172 16.219 0.484 1 98.25 167 TYR B O 1
ATOM 3155 N N . ILE B 1 168 ? 9.258 16.234 2.475 1 98.69 168 ILE B N 1
ATOM 3156 C CA . ILE B 1 168 ? 8.148 15.367 2.078 1 98.69 168 ILE B CA 1
ATOM 3157 C C . ILE B 1 168 ? 7.113 16.188 1.304 1 98.69 168 ILE B C 1
ATOM 3159 O O . ILE B 1 168 ? 6.496 17.094 1.854 1 98.69 168 ILE B O 1
ATOM 3163 N N . ALA B 1 169 ? 6.965 15.883 0.082 1 98.62 169 ALA B N 1
ATOM 3164 C CA . ALA B 1 169 ? 5.992 16.547 -0.784 1 98.62 169 ALA B CA 1
ATOM 3165 C C . ALA B 1 169 ? 4.68 15.773 -0.82 1 98.62 169 ALA B C 1
ATOM 3167 O O . ALA B 1 169 ? 3.611 16.359 -1.027 1 98.62 169 ALA B O 1
ATOM 3168 N N . ARG B 1 170 ? 4.773 14.477 -0.669 1 98.81 170 ARG B N 1
ATOM 3169 C CA . ARG B 1 170 ? 3.602 13.609 -0.668 1 98.81 170 ARG B CA 1
ATOM 3170 C C . ARG B 1 170 ? 3.828 12.383 0.217 1 98.81 170 ARG B C 1
ATOM 3172 O O . ARG B 1 170 ? 4.887 11.758 0.159 1 98.81 170 ARG B O 1
ATOM 3179 N N . GLN B 1 171 ? 2.902 12.094 1.025 1 98.88 171 GLN B N 1
ATOM 3180 C CA . GLN B 1 171 ? 2.871 10.859 1.81 1 98.88 171 GLN B CA 1
ATOM 3181 C C . GLN B 1 171 ? 1.675 10 1.425 1 98.88 171 GLN B C 1
ATOM 3183 O O . GLN B 1 171 ? 0.535 10.469 1.425 1 98.88 171 GLN B O 1
ATOM 3188 N N . GLU B 1 172 ? 1.932 8.781 1.038 1 98.75 172 GLU B N 1
ATOM 3189 C CA . GLU B 1 172 ? 0.882 7.801 0.782 1 98.75 172 GLU B CA 1
ATOM 3190 C C . GLU B 1 172 ? 1.037 6.578 1.682 1 98.75 172 GLU B C 1
ATOM 3192 O O . GLU B 1 172 ? 2.082 5.922 1.673 1 98.75 172 GLU B O 1
ATOM 3197 N N . ASP B 1 173 ? 0.029 6.348 2.477 1 98.56 173 ASP B N 1
ATOM 3198 C CA . ASP B 1 173 ? -0.003 5.168 3.336 1 98.56 173 ASP B CA 1
ATOM 3199 C C . ASP B 1 173 ? -0.808 4.043 2.691 1 98.56 173 ASP B C 1
ATOM 3201 O O . ASP B 1 173 ? -2 4.203 2.418 1 98.56 173 ASP B O 1
ATOM 3205 N N . HIS B 1 174 ? -0.177 2.943 2.494 1 98.56 174 HIS B N 1
ATOM 3206 C CA . HIS B 1 174 ? -0.813 1.794 1.862 1 98.56 174 HIS B CA 1
ATOM 3207 C C . HIS B 1 174 ? -1.04 0.668 2.865 1 98.56 174 HIS B C 1
ATOM 3209 O O . HIS B 1 174 ? -0.082 0.104 3.398 1 98.56 174 HIS B O 1
ATOM 3215 N N . TYR B 1 175 ? -2.297 0.345 3.109 1 97.56 175 TYR B N 1
ATOM 3216 C CA . TYR B 1 175 ? -2.697 -0.763 3.969 1 97.56 175 TYR B CA 1
ATOM 3217 C C . TYR B 1 175 ? -3.33 -1.885 3.154 1 97.56 175 TYR B C 1
ATOM 3219 O O . TYR B 1 175 ? -3.875 -1.646 2.074 1 97.56 175 TYR B O 1
ATOM 3227 N N . GLN B 1 176 ? -3.203 -3.074 3.701 1 96.56 176 GLN B N 1
ATOM 3228 C CA . GLN B 1 176 ? -4.07 -4.125 3.174 1 96.56 176 GLN B CA 1
ATOM 3229 C C . GLN B 1 176 ? -5.508 -3.943 3.648 1 96.56 176 GLN B C 1
ATOM 3231 O O . GLN B 1 176 ? -5.754 -3.271 4.652 1 96.56 176 GLN B O 1
ATOM 3236 N N . VAL B 1 177 ? -6.406 -4.578 2.973 1 94.12 177 VAL B N 1
ATOM 3237 C CA . VAL B 1 177 ? -7.836 -4.414 3.225 1 94.12 177 VAL B CA 1
ATOM 3238 C C . VAL B 1 177 ? -8.164 -4.875 4.645 1 94.12 177 VAL B C 1
ATOM 3240 O O . VAL B 1 177 ? -8.953 -4.23 5.344 1 94.12 177 VAL B O 1
ATOM 3243 N N . ASP B 1 178 ? -7.57 -5.992 5.051 1 94.44 178 ASP B N 1
ATOM 3244 C CA . ASP B 1 178 ? -7.879 -6.492 6.387 1 94.44 178 ASP B CA 1
ATOM 3245 C C . ASP B 1 178 ? -7.387 -5.527 7.461 1 94.44 178 ASP B C 1
ATOM 3247 O O . ASP B 1 178 ? -8.031 -5.363 8.5 1 94.44 178 ASP B O 1
ATOM 3251 N N . ASP B 1 179 ? -6.309 -4.848 7.203 1 95.5 179 ASP B N 1
ATOM 3252 C CA . ASP B 1 179 ? -5.773 -3.893 8.172 1 95.5 179 ASP B CA 1
ATOM 3253 C C . ASP B 1 179 ? -6.629 -2.633 8.234 1 95.5 179 ASP B C 1
ATOM 3255 O O . ASP B 1 179 ? -6.84 -2.07 9.305 1 95.5 179 ASP B O 1
ATOM 3259 N N . VAL B 1 180 ? -7.125 -2.178 7.102 1 94.56 180 VAL B N 1
ATOM 3260 C CA . VAL B 1 180 ? -8.039 -1.041 7.086 1 94.56 180 VAL B CA 1
ATOM 3261 C C . VAL B 1 180 ? -9.297 -1.383 7.883 1 94.56 180 VAL B C 1
ATOM 3263 O O . VAL B 1 180 ? -9.781 -0.57 8.672 1 94.56 180 VAL B O 1
ATOM 3266 N N . LEU B 1 181 ? -9.766 -2.576 7.707 1 93.94 181 LEU B N 1
ATOM 3267 C CA . LEU B 1 181 ? -11.008 -3.008 8.336 1 93.94 181 LEU B CA 1
ATOM 3268 C C . LEU B 1 181 ? -10.828 -3.164 9.844 1 93.94 181 LEU B C 1
ATOM 3270 O O . LEU B 1 181 ? -11.797 -3.105 10.602 1 93.94 181 LEU B O 1
ATOM 3274 N N . ARG B 1 182 ? -9.625 -3.363 10.312 1 92.75 182 ARG B N 1
ATOM 3275 C CA . ARG B 1 182 ? -9.352 -3.439 11.75 1 92.75 182 ARG B CA 1
ATOM 3276 C C . ARG B 1 182 ? -9.695 -2.125 12.438 1 92.75 182 ARG B C 1
ATOM 3278 O O . ARG B 1 182 ? -10.062 -2.117 13.617 1 92.75 182 ARG B O 1
ATOM 3285 N N . TYR B 1 183 ? -9.609 -1.002 11.625 1 89.12 183 TYR B N 1
ATOM 3286 C CA . TYR B 1 183 ? -9.945 0.303 12.18 1 89.12 183 TYR B CA 1
ATOM 3287 C C . TYR B 1 183 ? -11.453 0.532 12.156 1 89.12 183 TYR B C 1
ATOM 3289 O O . TYR B 1 183 ? -11.992 1.225 13.023 1 89.12 183 TYR B O 1
ATOM 3297 N N . ILE B 1 184 ? -12.117 -0.008 11.211 1 87 184 ILE B N 1
ATOM 3298 C CA . ILE B 1 184 ? -13.508 0.338 10.922 1 87 184 ILE B CA 1
ATOM 3299 C C . ILE B 1 184 ? -14.438 -0.662 11.602 1 87 184 ILE B C 1
ATOM 3301 O O . ILE B 1 184 ? -15.453 -0.276 12.188 1 87 184 ILE B O 1
ATOM 3305 N N . LEU B 1 185 ? -14.133 -1.916 11.453 1 89.56 185 LEU B N 1
ATOM 3306 C CA . LEU B 1 185 ? -14.945 -3.014 11.969 1 89.56 185 LEU B CA 1
ATOM 3307 C C . LEU B 1 185 ? -14.078 -4.035 12.695 1 89.56 185 LEU B C 1
ATOM 3309 O O . LEU B 1 185 ? -13.742 -5.082 12.133 1 89.56 185 LEU B O 1
ATOM 3313 N N . PRO B 1 186 ? -13.867 -3.695 13.992 1 87.12 186 PRO B N 1
ATOM 3314 C CA . PRO B 1 186 ? -12.961 -4.555 14.758 1 87.12 186 PRO B CA 1
ATOM 3315 C C . PRO B 1 186 ? -13.398 -6.02 14.758 1 87.12 186 PRO B C 1
ATOM 3317 O O . PRO B 1 186 ? -14.602 -6.309 14.828 1 87.12 186 PRO B O 1
ATOM 3320 N N . THR B 1 187 ? -12.516 -6.902 14.562 1 87 187 THR B N 1
ATOM 3321 C CA . THR B 1 187 ? -12.672 -8.352 14.664 1 87 187 THR B CA 1
ATOM 3322 C C . THR B 1 187 ? -13.43 -8.898 13.461 1 87 187 THR B C 1
ATOM 3324 O O . THR B 1 187 ? -12.914 -9.727 12.719 1 87 187 THR B O 1
ATOM 3327 N N . PHE B 1 188 ? -14.625 -8.289 13.156 1 92.38 188 PHE B N 1
ATOM 3328 C CA . PHE B 1 188 ? -15.492 -8.859 12.133 1 92.38 188 PHE B CA 1
ATOM 3329 C C . PHE B 1 188 ? -15 -8.484 10.734 1 92.38 188 PHE B C 1
ATOM 3331 O O . PHE B 1 188 ? -15.141 -9.266 9.797 1 92.38 188 PHE B O 1
ATOM 3338 N N . GLY B 1 189 ? -14.453 -7.316 10.648 1 93.5 189 GLY B N 1
ATOM 3339 C CA . GLY B 1 189 ? -13.977 -6.848 9.359 1 93.5 189 GLY B CA 1
ATOM 3340 C C . GLY B 1 189 ? -12.898 -7.73 8.766 1 93.5 189 GLY B C 1
ATOM 3341 O O . GLY B 1 189 ? -13.078 -8.289 7.676 1 93.5 189 GLY B O 1
ATOM 3342 N N . PRO B 1 190 ? -11.859 -7.969 9.5 1 94.06 190 PRO B N 1
ATOM 3343 C CA . PRO B 1 190 ? -10.766 -8.797 8.984 1 94.06 190 PRO B CA 1
ATOM 3344 C C . PRO B 1 190 ? -11.195 -10.234 8.711 1 94.06 190 PRO B C 1
ATOM 3346 O O . PRO B 1 190 ? -10.688 -10.875 7.785 1 94.06 190 PRO B O 1
ATOM 3349 N N . ILE B 1 191 ? -12.086 -10.789 9.469 1 95.38 191 ILE B N 1
ATOM 3350 C CA . ILE B 1 191 ? -12.578 -12.148 9.258 1 95.38 191 ILE B CA 1
ATOM 3351 C C . ILE B 1 191 ? -13.32 -12.227 7.926 1 95.38 191 ILE B C 1
ATOM 3353 O O . ILE B 1 191 ? -13.094 -13.141 7.133 1 95.38 191 ILE B O 1
ATOM 3357 N N . LEU B 1 192 ? -14.141 -11.242 7.75 1 95.38 192 LEU B N 1
ATOM 3358 C CA . LEU B 1 192 ? -14.891 -11.203 6.5 1 95.38 192 LEU B CA 1
ATOM 3359 C C . LEU B 1 192 ? -13.953 -11.078 5.305 1 95.38 192 LEU B C 1
ATOM 3361 O O . LEU B 1 192 ? -14.109 -11.789 4.309 1 95.38 192 LEU B O 1
ATOM 3365 N N . ALA B 1 193 ? -13.016 -10.18 5.375 1 95.38 193 ALA B N 1
ATOM 3366 C CA . ALA B 1 193 ? -12.039 -10 4.309 1 95.38 193 ALA B CA 1
ATOM 3367 C C . ALA B 1 193 ? -11.297 -11.305 4.023 1 95.38 193 ALA B C 1
ATOM 3369 O O . ALA B 1 193 ? -11.086 -11.664 2.863 1 95.38 193 ALA B O 1
ATOM 3370 N N . PHE B 1 194 ? -10.922 -12.07 5.031 1 96.44 194 PHE B N 1
ATOM 3371 C CA . PHE B 1 194 ? -10.211 -13.336 4.895 1 96.44 194 PHE B CA 1
ATOM 3372 C C . PHE B 1 194 ? -11.047 -14.344 4.113 1 96.44 194 PHE B C 1
ATOM 3374 O O . PHE B 1 194 ? -10.547 -14.977 3.18 1 96.44 194 PHE B O 1
ATOM 3381 N N . ILE B 1 195 ? -12.289 -14.414 4.484 1 96.94 195 ILE B N 1
ATOM 3382 C CA . ILE B 1 195 ? -13.18 -15.383 3.861 1 96.94 195 ILE B CA 1
ATOM 3383 C C . ILE B 1 195 ? -13.367 -15.039 2.385 1 96.94 195 ILE B C 1
ATOM 3385 O O . ILE B 1 195 ? -13.258 -15.906 1.52 1 96.94 195 ILE B O 1
ATOM 3389 N N . ILE B 1 196 ? -13.586 -13.82 2.125 1 96 196 ILE B N 1
ATOM 3390 C CA . ILE B 1 196 ? -13.836 -13.383 0.758 1 96 196 ILE B CA 1
ATOM 3391 C C . ILE B 1 196 ? -12.586 -13.609 -0.094 1 96 196 ILE B C 1
ATOM 3393 O O . ILE B 1 196 ? -12.68 -14.133 -1.209 1 96 196 ILE B O 1
ATOM 3397 N N . ARG B 1 197 ? -11.422 -13.289 0.397 1 96.81 197 ARG B N 1
ATOM 3398 C CA . ARG B 1 197 ? -10.172 -13.422 -0.347 1 96.81 197 ARG B CA 1
ATOM 3399 C C . ARG B 1 197 ? -9.828 -14.891 -0.589 1 96.81 197 ARG B C 1
ATOM 3401 O O . ARG B 1 197 ? -9.312 -15.242 -1.651 1 96.81 197 ARG B O 1
ATOM 3408 N N . GLN B 1 198 ? -10.094 -15.703 0.459 1 96.94 198 GLN B N 1
ATOM 3409 C CA . GLN B 1 198 ? -9.867 -17.141 0.282 1 96.94 198 GLN B CA 1
ATOM 3410 C C . GLN B 1 198 ? -10.797 -17.719 -0.775 1 96.94 198 GLN B C 1
ATOM 3412 O O . GLN B 1 198 ? -10.383 -18.531 -1.602 1 96.94 198 GLN B O 1
ATOM 3417 N N . PHE B 1 199 ? -12.062 -17.312 -0.722 1 97.31 199 PHE B N 1
ATOM 3418 C CA . PHE B 1 199 ? -13.047 -17.766 -1.701 1 97.31 199 PHE B CA 1
ATOM 3419 C C . PHE B 1 199 ? -12.633 -17.344 -3.109 1 97.31 199 PHE B C 1
ATOM 3421 O O . PHE B 1 199 ? -12.664 -18.156 -4.035 1 97.31 199 PHE B O 1
ATOM 3428 N N . ALA B 1 200 ? -12.227 -16.094 -3.264 1 95.94 200 ALA B N 1
ATOM 3429 C CA . ALA B 1 200 ? -11.797 -15.602 -4.566 1 95.94 200 ALA B CA 1
ATOM 3430 C C . ALA B 1 200 ? -10.602 -16.391 -5.086 1 95.94 200 ALA B C 1
ATOM 3432 O O . ALA B 1 200 ? -10.547 -16.766 -6.262 1 95.94 200 ALA B O 1
ATOM 3433 N N . SER B 1 201 ? -9.602 -16.641 -4.219 1 96.75 201 SER B N 1
ATOM 3434 C CA . SER B 1 201 ? -8.43 -17.406 -4.609 1 96.75 201 SER B CA 1
ATOM 3435 C C . SER B 1 201 ? -8.812 -18.812 -5.047 1 96.75 201 SER B C 1
ATOM 3437 O O . SER B 1 201 ? -8.289 -19.344 -6.031 1 96.75 201 SER B O 1
ATOM 3439 N N . LEU B 1 202 ? -9.766 -19.422 -4.348 1 95.62 202 LEU B N 1
ATOM 3440 C CA . LEU B 1 202 ? -10.242 -20.766 -4.68 1 95.62 202 LEU B CA 1
ATOM 3441 C C . LEU B 1 202 ? -10.93 -20.766 -6.039 1 95.62 202 LEU B C 1
ATOM 3443 O O . LEU B 1 202 ? -10.711 -21.688 -6.844 1 95.62 202 LEU B O 1
ATOM 3447 N N . VAL B 1 203 ? -11.727 -19.797 -6.27 1 95.31 203 VAL B N 1
ATOM 3448 C CA . VAL B 1 203 ? -12.422 -19.672 -7.547 1 95.31 203 VAL B CA 1
ATOM 3449 C C . VAL B 1 203 ? -11.406 -19.531 -8.68 1 95.31 203 VAL B C 1
ATOM 3451 O O . VAL B 1 203 ? -11.539 -20.156 -9.727 1 95.31 203 VAL B O 1
ATOM 3454 N N . CYS B 1 204 ? -10.359 -18.75 -8.477 1 94 204 CYS B N 1
ATOM 3455 C CA . CYS B 1 204 ? -9.32 -18.594 -9.477 1 94 204 CYS B CA 1
ATOM 3456 C C . CYS B 1 204 ? -8.625 -19.922 -9.758 1 94 204 CYS B C 1
ATOM 3458 O O . CYS B 1 204 ? -8.359 -20.25 -10.906 1 94 204 CYS B O 1
ATOM 3460 N N . LEU B 1 205 ? -8.375 -20.656 -8.727 1 92.31 205 LEU B N 1
ATOM 3461 C CA . LEU B 1 205 ? -7.707 -21.953 -8.867 1 92.31 205 LEU B CA 1
ATOM 3462 C C . LEU B 1 205 ? -8.57 -22.938 -9.648 1 92.31 205 LEU B C 1
ATOM 3464 O O . LEU B 1 205 ? -8.094 -23.578 -10.586 1 92.31 205 LEU B O 1
ATOM 3468 N N . LEU B 1 206 ? -9.859 -22.953 -9.359 1 91.12 206 LEU B N 1
ATOM 3469 C CA . LEU B 1 206 ? -10.773 -23.906 -9.977 1 91.12 206 LEU B CA 1
ATOM 3470 C C . LEU B 1 206 ? -11.055 -23.547 -11.43 1 91.12 206 LEU B C 1
ATOM 3472 O O . LEU B 1 206 ? -11.086 -24.422 -12.297 1 91.12 206 LEU B O 1
ATOM 3476 N N . LEU B 1 207 ? -11.141 -22.281 -11.68 1 90.5 207 LEU B N 1
ATOM 3477 C CA . LEU B 1 207 ? -11.531 -21.844 -13.016 1 90.5 207 LEU B CA 1
ATOM 3478 C C . LEU B 1 207 ? -10.312 -21.781 -13.938 1 90.5 207 LEU B C 1
ATOM 3480 O O . LEU B 1 207 ? -10.453 -21.719 -15.156 1 90.5 207 LEU B O 1
ATOM 3484 N N . ALA B 1 208 ? -9.195 -21.719 -13.32 1 89.44 208 ALA B N 1
ATOM 3485 C CA . ALA B 1 208 ? -7.984 -21.719 -14.141 1 89.44 208 ALA B CA 1
ATOM 3486 C C . ALA B 1 208 ? -7.707 -23.109 -14.703 1 89.44 208 ALA B C 1
ATOM 3488 O O . ALA B 1 208 ? -7.016 -23.25 -15.719 1 89.44 208 ALA B O 1
ATOM 3489 N N . LEU B 1 209 ? -8.172 -24.156 -14.109 1 82.25 209 LEU B N 1
ATOM 3490 C CA . LEU B 1 209 ? -7.902 -25.531 -14.5 1 82.25 209 LEU B CA 1
ATOM 3491 C C . LEU B 1 209 ? -8.305 -25.781 -15.945 1 82.25 209 LEU B C 1
ATOM 3493 O O . LEU B 1 209 ? -7.496 -26.25 -16.75 1 82.25 209 LEU B O 1
ATOM 3497 N N . PRO B 1 210 ? -9.523 -25.406 -16.297 1 77.25 210 PRO B N 1
ATOM 3498 C CA . PRO B 1 210 ? -9.891 -25.609 -17.703 1 77.25 210 PRO B CA 1
ATOM 3499 C C . PRO B 1 210 ? -9.047 -24.766 -18.656 1 77.25 210 PRO B C 1
ATOM 3501 O O . PRO B 1 210 ? -8.781 -25.188 -19.781 1 77.25 210 PRO B O 1
ATOM 3504 N N . ILE B 1 211 ? -8.617 -23.641 -18.219 1 75.69 211 ILE B N 1
ATOM 3505 C CA . ILE B 1 211 ? -7.812 -22.75 -19.047 1 75.69 211 ILE B CA 1
ATOM 3506 C C . ILE B 1 211 ? -6.43 -23.375 -19.266 1 75.69 211 ILE B C 1
ATOM 3508 O O . ILE B 1 211 ? -5.918 -23.359 -20.391 1 75.69 211 ILE B O 1
ATOM 3512 N N . PHE B 1 212 ? -5.918 -23.891 -18.219 1 74.56 212 PHE B N 1
ATOM 3513 C CA . PHE B 1 212 ? -4.625 -24.547 -18.312 1 74.56 212 PHE B CA 1
ATOM 3514 C C . PHE B 1 212 ? -4.707 -25.766 -19.234 1 74.56 212 PHE B C 1
ATOM 3516 O O . PHE B 1 212 ? -3.82 -25.984 -20.047 1 74.56 212 PHE B O 1
ATOM 3523 N N . LEU B 1 213 ? -5.758 -26.453 -19.141 1 70.5 213 LEU B N 1
ATOM 3524 C CA . LEU B 1 213 ? -5.969 -27.641 -19.969 1 70.5 213 LEU B CA 1
ATOM 3525 C C . LEU B 1 213 ? -6.121 -27.234 -21.438 1 70.5 213 LEU B C 1
ATOM 3527 O O . LEU B 1 213 ? -5.57 -27.906 -22.328 1 70.5 213 LEU B O 1
ATOM 3531 N N . ALA B 1 214 ? -6.816 -26.188 -21.625 1 71.81 214 ALA B N 1
ATOM 3532 C CA . ALA B 1 214 ? -7.016 -25.688 -22.984 1 71.81 214 ALA B CA 1
ATOM 3533 C C . ALA B 1 214 ? -5.707 -25.203 -23.594 1 71.81 214 ALA B C 1
ATOM 3535 O O . ALA B 1 214 ? -5.426 -25.422 -24.766 1 71.81 214 ALA B O 1
ATOM 3536 N N . ASP B 1 215 ? -4.918 -24.531 -22.859 1 70.19 215 ASP B N 1
ATOM 3537 C CA . ASP B 1 215 ? -3.625 -24.031 -23.312 1 70.19 215 ASP B CA 1
ATOM 3538 C C . ASP B 1 215 ? -2.68 -25.172 -23.672 1 70.19 215 ASP B C 1
ATOM 3540 O O . ASP B 1 215 ? -1.931 -25.078 -24.641 1 70.19 215 ASP B O 1
ATOM 3544 N N . ARG B 1 216 ? -2.701 -26.188 -22.875 1 65.44 216 ARG B N 1
ATOM 3545 C CA . ARG B 1 216 ? -1.863 -27.359 -23.125 1 65.44 216 ARG B CA 1
ATOM 3546 C C . ARG B 1 216 ? -2.303 -28.094 -24.391 1 65.44 216 ARG B C 1
ATOM 3548 O O . ARG B 1 216 ? -1.468 -28.562 -25.156 1 65.44 216 ARG B O 1
ATOM 3555 N N . THR B 1 217 ? -3.578 -28.141 -24.531 1 62.69 217 THR B N 1
ATOM 3556 C CA . THR B 1 217 ? -4.125 -28.875 -25.672 1 62.69 217 THR B CA 1
ATOM 3557 C C . THR B 1 217 ? -3.932 -28.078 -26.969 1 62.69 217 THR B C 1
ATOM 3559 O O . THR B 1 217 ? -3.568 -28.641 -28 1 62.69 217 THR B O 1
ATOM 3562 N N . PHE B 1 218 ? -4.172 -26.734 -26.875 1 60.16 218 PHE B N 1
ATOM 3563 C CA . PHE B 1 218 ? -4.152 -25.938 -28.094 1 60.16 218 PHE B CA 1
ATOM 3564 C C . PHE B 1 218 ? -2.803 -25.25 -28.266 1 60.16 218 PHE B C 1
ATOM 3566 O O . PHE B 1 218 ? -2.449 -24.844 -29.375 1 60.16 218 PHE B O 1
ATOM 3573 N N . GLY B 1 219 ? -2.109 -24.844 -27.234 1 55.31 219 GLY B N 1
ATOM 3574 C CA . GLY B 1 219 ? -0.812 -24.188 -27.312 1 55.31 219 GLY B CA 1
ATOM 3575 C C . GLY B 1 219 ? 0.264 -25.078 -27.906 1 55.31 219 GLY B C 1
ATOM 3576 O O . GLY B 1 219 ? 1.163 -24.594 -28.609 1 55.31 219 GLY B O 1
ATOM 3577 N N . ASP B 1 220 ? 0.462 -26.344 -27.5 1 48.41 220 ASP B N 1
ATOM 3578 C CA . ASP B 1 220 ? 1.337 -27.297 -28.172 1 48.41 220 ASP B CA 1
ATOM 3579 C C . ASP B 1 220 ? 1.028 -27.375 -29.672 1 48.41 220 ASP B C 1
ATOM 3581 O O . ASP B 1 220 ? 1.893 -27.734 -30.469 1 48.41 220 ASP B O 1
ATOM 3585 N N . LYS B 1 221 ? -0.03 -27.047 -30.172 1 46.75 221 LYS B N 1
ATOM 3586 C CA . LYS B 1 221 ? -0.254 -27.172 -31.609 1 46.75 221 LYS B CA 1
ATOM 3587 C C . LYS B 1 221 ? 0.443 -26.047 -32.375 1 46.75 221 LYS B C 1
ATOM 3589 O O . LYS B 1 221 ? 0.693 -26.172 -33.594 1 46.75 221 LYS B O 1
ATOM 3594 N N . GLU B 1 222 ? 0.525 -24.875 -31.859 1 41.69 222 GLU B N 1
ATOM 3595 C CA . GLU B 1 222 ? 1.126 -23.844 -32.688 1 41.69 222 GLU B CA 1
ATOM 3596 C C . GLU B 1 222 ? 2.635 -24.031 -32.812 1 41.69 222 GLU B C 1
ATOM 3598 O O . GLU B 1 222 ? 3.281 -23.422 -33.656 1 41.69 222 GLU B O 1
ATOM 3603 N N . GLN B 1 223 ? 3.328 -24.641 -31.891 1 36.28 223 GLN B N 1
ATOM 3604 C CA . GLN B 1 223 ? 4.746 -24.875 -32.156 1 36.28 223 GLN B CA 1
ATOM 3605 C C . GLN B 1 223 ? 4.953 -26.109 -33.031 1 36.28 223 GLN B C 1
ATOM 3607 O O . GLN B 1 223 ? 6.09 -26.469 -33.344 1 36.28 223 GLN B O 1
ATOM 3612 N N . VAL B 1 224 ? 3.879 -26.891 -33.281 1 30.28 224 VAL B N 1
ATOM 3613 C CA . VAL B 1 224 ? 4.148 -27.891 -34.312 1 30.28 224 VAL B CA 1
ATOM 3614 C C . VAL B 1 224 ? 3.863 -27.281 -35.688 1 30.28 224 VAL B C 1
ATOM 3616 O O . VAL B 1 224 ? 2.869 -26.578 -35.875 1 30.28 224 VAL B O 1
#

Radius of gyration: 27.44 Å; Cα contacts (8 Å, |Δi|>4): 780; chains: 2; bounding box: 55×98×67 Å

Organism: Pyricularia oryzae (strain 70-15 / ATCC MYA-4617 / FGSC 8958) (NCBI:txid242507)

Sequence (448 aa):
MENPLEEIDGIIKTLCQGTPAAQQRAVETYFLPEVSFVHPICLVHAHNPIVLPSLFPGFVGGSSRPWTVFCSRDAVAAIYRWYRFMSPNTVVHIDSKAWDARNQVLYVTARQRFTIWFVPFYKANVRLVVELQLRRQRPAAPSIQTNNESHGRTGGGTARHGPHKYYIARQEDHYQVDDVLRYILPTFGPILAFIIRQFASLVCLLLALPIFLADRTFGDKEQVMENPLEEIDGIIKTLCQGTPAAQQRAVETYFLPEVSFVHPICLVHAHNPIVLPSLFPGFVGGSSRPWTVFCSRDAVAAIYRWYRFMSPNTVVHIDSKAWDARNQVLYVTARQRFTIWFVPFYKANVRLVVELQLRRQRPAAPSIQTNNESHGRTGGGTARHGPHKYYIARQEDHYQVDDVLRYILPTFGPILAFIIRQFASLVCLLLALPIFLADRTFGDKEQV

Secondary structure (DSSP, 8-state):
--SHHHHHHHHHHHHHHS-HHHHHHHHHHHEEEEEEEE-SS-EE-----EEEE-SSTTTSTT---SEEEE-HHHHHHHHHHHHHHH-TT-EEEEEEEEEETTTTEEEEEEEEEE--TTSTT--EEEEEEEEEEEEEEPPP-------------------S-SPPEEEEEEEEEEE-HHHHHHHHSTTHHHHHHHHHHHHHHHHHHHHHHHHHHHHHHHHHHH--/--SHHHHHHHHHHHHHHS-HHHHHHHHHHHEEEEEEEE-SS-EE-----EEEE-SSTTTSTT---SEEEE-HHHHHHHHHHHHHHH-TT-EEEEEEEEEETTTTEEEEEEEEEE--TTSTT--EEEEEEEEEEEEEEPPP-------------------S-SPPEEEEEEEEEEE-HHHHHHHHSTTHHHHHHHHHHHHHHHHHHHHHHHHHHHHHHHHHHH--

Foldseek 3Di:
DADCQVCVVVLVCCLQANDLVSNVVSLVPFADLQAWEADPVDTFHGDDKDKAADPDQPPPPPPNDRIDIHGSSVVVSVVSVVNCVQFVPKDKDWDDWDADPVQGKIKTKMWMWGDGPVDPPAIQTFIKIKIFRKDWDQPDPPPPPPPDPDDDDPPPPPPSPDDIDIHTRYIHIGGDQLSVCCVVPNPVRNVVVVVVVVVVVVVCVVVCVVVVVCCVVVVVVVVD/DADCQVCVVVLVCCLQANDLVSNVVSLVPFADLQAWEADPVDTFHGDDKDKAADPDQPPPDPPNPRIDIHGSSVVVSVVSVVNCVQFVPKDKDWDDWDADPVQGKIKTKMWMWGDGPVDPPAIQTFIKIKIFRKDWDQDDPPPPPPPDPDDDDPPDPPPSPDDIDIHGRYIHIGGDQLSVCCVVPNPVRNVVVVVVVVVVVVVCVVVCVVVVVVCVVVVVVVVD

Nearest PDB structures (foldseek):
  3er7-assembly1_A  TM=7.551E-01  e=3.943E-03  Exiguobacterium sibiricum 255-15
  3ff0-assembly1_A  TM=6.636E-01  e=2.605E-03  Pseudomonas aeruginosa
  3ff0-assembly1_B  TM=6.490E-01  e=3.112E-03  Pseudomonas aeruginosa
  5wio-assembly1_D  TM=5.972E-01  e=3.741E-02  Escherichia coli
  5wio-assembly2_C  TM=5.411E-01  e=3.741E-02  Escherichia coli

pLDDT: mean 84.03, std 20.95, range [30.28, 98.94]

InterPro domains:
  IPR057514 SigF-like, NTF2-like domain [PF24840] (1-46)
  IPR057514 SigF-like, NTF2-like domain [PF24840] (71-137)
  IPR057514 SigF-like, NTF2-like domain [PF24840] (164-208)